Protein AF-A0A9E1MFP0-F1 (afdb_monomer)

Foldseek 3Di:
DLLQLLLQLQPDDPPGKFACQVPLVVCVQFNRMKGFQDLCVLLNVLSVVCNVVNDVSSVVVSVVVLVVLVVLLLVLLCVVVVHDDCVLVLLLLLAWFLLLVLQVVLCVVVVHDRDDQLPDQSQCSLPLAGADRNLSCSVPQSLQQSLLSNLLSVVLPDPACLQVLLSLLSRVSSHPQQVLLVVLVVVCCQAQNSQNPDGHDVVRVVSCVYPNNVVSNVNCVLSVVSNVLQPWDKDFPLVVCVVVVNNVVNVVSLVCSLVGTQVLLVLLDDPRCVSLSVSLSVLLSPQSRMDTNGSVNNHSNSSSSSSVSSSSLCVLLVDQDPVPVSSNVSNVSSVVSSVSSSSSSVSSVSNLVVVVVVCVVVVHDPDDCLQNHPNDCPPSPPSSPCSNTMHHDDPPPPSSCVVCVPPVSVVVVVVVVVVVVDADEQADWDWAWFQDPAVRDTDIWIKHWDDKDKAPVQLVLQQVLQVPAPPFPDDRDDADVQKIKMKTKMKIAQVVPDADPQAAWPDWDKFKAAPPDSDTFDKGWSTHPGHDNDRMDMGMIMGIDGVPRQRMWMWTHDSVDDTHTHGDDDD

Sequence (571 aa):
GRNAIFHDLIDHSWPVTYNYQGLPYENAIFGNTGILDYYFAFWLPGAWIGKIAGFKIASIFMLLYQTIGVILFFYLVCRFMKNIKYRCFFIFLAFGGLDVIINVIVSVMNHVPIQPFGMKHIDTSSAPFCMSTFVTQLFWVFNQSLPTWLAVMYFLQQKDFKTCGYLFALVVPYGPFPMMGFLYLIFCYIIFGKKLNKLLNWKRFKSLLTVPNFFGVIAILPIAFMYTLNKSQKGLVFMRASHNGTLNTTLLLYLIFFILEFFVYIIIINKKNWKELLVCFAFFAIAPLFYVGGFDLGNRSTIPLLILLYILIVQFLDKLDRRQVNIYWRQILCIVILCIAFATNFNEIHRAIYNTYFDYKYHYSNITDKYKTFDEFEGKEVAPFITNFVVPYQEDNKILTLLYRENPVLKEEEIVSKENEKLKTYHNWVNVSKYNVTTKTIDTIRFKMNGVVRGKKAAKIVKESLINDEKALYEYQTPKKGYEWVVFKYDLDLDGFQLGEYGTSASIEFKVFLKNQSSSLETINLNPSDLVMDTKLSGMYAVQLPIGENDYFISVGNTKGNYVLFQDEKK

pLDDT: mean 83.78, std 12.93, range [31.3, 97.19]

Radius of gyration: 32.07 Å; Cα contacts (8 Å, |Δi|>4): 880; chains: 1; bounding box: 76×55×92 Å

Solvent-accessible surface area (backbone atoms only — not comparable to full-atom values): 31141 Å² total; per-residue (Å²): 94,71,56,12,54,45,39,40,54,29,77,42,65,86,81,50,68,32,74,22,66,84,36,72,69,58,22,76,75,30,39,55,35,33,29,69,46,61,57,55,54,61,48,47,70,28,17,60,47,12,60,77,62,36,67,70,54,15,52,55,45,45,53,52,53,52,51,50,48,54,52,51,36,52,51,43,49,28,60,74,67,73,47,90,55,74,63,56,55,54,49,49,57,16,44,50,26,38,34,59,59,47,34,48,53,47,22,61,76,68,74,42,82,77,73,63,87,44,76,66,82,45,66,55,47,56,64,56,47,40,64,63,24,62,55,49,27,61,77,74,39,36,52,41,42,50,52,41,49,43,45,47,50,51,54,73,70,48,93,71,50,47,54,52,21,46,50,47,45,64,28,47,53,23,26,69,40,34,43,52,27,41,49,50,54,51,50,49,31,47,37,19,32,92,81,58,79,46,70,75,43,70,70,51,56,53,35,45,76,30,71,51,17,52,53,15,52,58,66,34,46,67,60,56,53,50,65,63,67,50,84,56,53,71,50,46,49,63,58,54,24,49,77,68,73,42,36,71,62,51,54,51,43,49,52,50,42,49,44,47,46,51,51,65,58,55,62,71,60,41,98,88,47,42,61,63,50,46,56,38,51,54,49,66,65,52,43,40,43,34,31,51,58,52,46,52,37,18,33,38,16,44,52,42,41,51,53,54,52,48,52,52,51,48,60,61,61,68,61,84,44,78,87,45,60,73,58,29,54,33,47,52,50,51,51,54,52,30,61,56,9,19,53,45,37,49,31,54,53,46,28,53,52,49,52,50,50,49,24,57,75,71,72,44,69,86,70,78,60,91,48,52,35,81,70,64,56,83,94,65,83,48,75,85,61,47,52,66,38,39,34,53,66,52,88,87,38,64,66,56,48,67,74,48,69,82,41,66,72,58,51,50,48,59,48,48,62,64,52,68,77,59,81,53,66,67,79,51,78,40,69,23,25,40,79,33,83,68,80,71,43,79,42,74,29,38,35,27,48,71,49,76,38,54,43,74,63,19,45,49,50,53,44,52,49,38,70,72,36,95,79,50,92,54,81,81,72,81,62,57,94,70,36,24,31,34,31,42,34,32,39,38,39,37,75,92,56,78,71,41,99,68,30,51,55,60,77,64,53,67,44,40,27,46,78,91,47,94,61,65,53,77,62,46,81,58,50,72,92,62,52,38,84,66,51,67,37,69,31,39,41,33,34,75,41,51,67,89,71,60,68,38,40,35,45,36,27,44,77,92,44,55,59,51,61,39,63,68,78,80,128

Secondary structure (DSSP, 8-state):
-HHHHHHHHHHSPSSPEEE-TT-HHHHHHH-SEEEE-S-GGGGHHHHHHHHHHHHHHHHHHHHHHHHHHHHHHHHHHHHHHTS--HHHHHHHHH-S--HHHHHHHHHHHTT-PPPPTTSS-STTTTTT-----HHHHHHH-HHHHHHHHHHHHHHHH-SSSTTHHHHHHHHGGG-HHHHHHHHHHHHHHHHH-TTS-S---HHHHHTT-SHHHHHHHHHHHHHHHHHHSS---EEEHHHHHHHTT-HHHHHHHHHHHIIIIIGGGGGG--TTTHHHHHHHHHHHHHGGGEEESBTHHHHHHTHHHHHHHHHHHHHHTSS--TTSHHHHHHHHHHHHHHHHHHHHHHHHHHHHHHHHHHHHHTT--SS--SS--SS--TTSS-HHHHTTTEEE--TT-HHHHHHHTT-HHHHHHHHHHHHTT-PPPTTS-EEEEEEETTTTEEEEEEEEEEEEEEHHHHHHHHHHHHHS-TT-SS---PPPTTEEEEEEEEEEE-TT----TT-B-S---EEEEETT-SSPB-EEE-S-S--B--SEEEEEEEEEEETT---EEEEES-TTS--EEE-----

Structure (mmCIF, N/CA/C/O backbone):
data_AF-A0A9E1MFP0-F1
#
_entry.id   AF-A0A9E1MFP0-F1
#
loop_
_atom_site.group_PDB
_atom_site.id
_atom_site.type_symbol
_atom_site.label_atom_id
_atom_site.label_alt_id
_atom_site.label_comp_id
_atom_site.label_asym_id
_atom_site.label_entity_id
_atom_site.label_seq_id
_atom_site.pdbx_PDB_ins_code
_atom_site.Cartn_x
_atom_site.Cartn_y
_atom_site.Cartn_z
_atom_site.occupancy
_atom_site.B_iso_or_equiv
_atom_site.auth_seq_id
_atom_site.auth_comp_id
_atom_site.auth_asym_id
_atom_site.auth_atom_id
_atom_site.pdbx_PDB_model_num
ATOM 1 N N . GLY A 1 1 ? 6.108 4.452 -12.594 1.00 75.19 1 GLY A N 1
ATOM 2 C CA . GLY A 1 1 ? 5.610 3.814 -11.369 1.00 75.19 1 GLY A CA 1
ATOM 3 C C . GLY A 1 1 ? 4.271 3.167 -11.642 1.00 75.19 1 GLY A C 1
ATOM 4 O O . GLY A 1 1 ? 4.182 2.376 -12.559 1.00 75.19 1 GLY A O 1
ATOM 5 N N . ARG A 1 2 ? 3.216 3.524 -10.905 1.00 86.75 2 ARG A N 1
ATOM 6 C CA . ARG A 1 2 ? 1.933 2.786 -10.929 1.00 86.75 2 ARG A CA 1
ATOM 7 C C . ARG A 1 2 ? 1.204 2.753 -12.267 1.00 86.75 2 ARG A C 1
ATOM 9 O O . ARG A 1 2 ? 0.655 1.716 -12.602 1.00 86.75 2 ARG A O 1
ATOM 16 N N . ASN A 1 3 ? 1.219 3.851 -13.020 1.00 89.94 3 ASN A N 1
ATOM 17 C CA . ASN A 1 3 ? 0.625 3.843 -14.356 1.00 89.94 3 ASN A CA 1
ATOM 18 C C . ASN A 1 3 ? 1.404 2.931 -15.309 1.00 89.94 3 ASN A C 1
ATOM 20 O O . ASN A 1 3 ? 0.762 2.219 -16.059 1.00 89.94 3 ASN A O 1
ATOM 24 N N . ALA A 1 4 ? 2.735 2.844 -15.181 1.00 90.62 4 ALA A N 1
ATOM 25 C CA . ALA A 1 4 ? 3.529 1.870 -15.935 1.00 90.62 4 ALA A CA 1
ATOM 26 C C . ALA A 1 4 ? 3.174 0.424 -15.563 1.00 90.62 4 ALA A C 1
ATOM 28 O O . ALA A 1 4 ? 2.921 -0.366 -16.451 1.00 90.62 4 ALA A O 1
ATOM 29 N N . ILE A 1 5 ? 3.009 0.101 -14.270 1.00 92.62 5 ILE A N 1
ATOM 30 C CA . ILE A 1 5 ? 2.486 -1.221 -13.856 1.00 92.62 5 ILE A CA 1
ATOM 31 C C . ILE A 1 5 ? 1.147 -1.502 -14.543 1.00 92.62 5 ILE A C 1
ATOM 33 O O . ILE A 1 5 ? 0.896 -2.605 -15.012 1.00 92.62 5 ILE A O 1
ATOM 37 N N . PHE A 1 6 ? 0.257 -0.509 -14.559 1.00 94.56 6 PHE A N 1
ATOM 38 C CA . PHE A 1 6 ? -1.080 -0.692 -15.098 1.00 94.56 6 PHE A CA 1
ATOM 39 C C . PHE A 1 6 ? -1.086 -0.839 -16.622 1.00 94.56 6 PHE A C 1
ATOM 41 O O . PHE A 1 6 ? -1.805 -1.697 -17.124 1.00 94.56 6 PHE A O 1
ATOM 48 N N . HIS A 1 7 ? -0.265 -0.060 -17.328 1.00 93.88 7 HIS A N 1
ATOM 49 C CA . HIS A 1 7 ? 0.017 -0.222 -18.752 1.00 93.88 7 HIS A CA 1
ATOM 50 C C . HIS A 1 7 ? 0.593 -1.601 -19.040 1.00 93.88 7 HIS A C 1
ATOM 52 O O . HIS A 1 7 ? -0.003 -2.343 -19.806 1.00 93.88 7 HIS A O 1
ATOM 58 N N . ASP A 1 8 ? 1.649 -2.004 -18.339 1.00 94.81 8 ASP A N 1
ATOM 59 C CA . ASP A 1 8 ? 2.315 -3.278 -18.596 1.00 94.81 8 ASP A CA 1
ATOM 60 C C . ASP A 1 8 ? 1.370 -4.467 -18.363 1.00 94.81 8 ASP A C 1
ATOM 62 O O . ASP A 1 8 ? 1.325 -5.412 -19.148 1.00 94.81 8 ASP A O 1
ATOM 66 N N . LEU A 1 9 ? 0.519 -4.405 -17.333 1.00 96.00 9 LEU A N 1
ATOM 67 C CA . LEU A 1 9 ? -0.524 -5.411 -17.118 1.00 96.00 9 LEU A CA 1
ATOM 68 C C . LEU A 1 9 ? -1.570 -5.448 -18.245 1.00 96.00 9 LEU A C 1
ATOM 70 O O . LEU A 1 9 ? -2.190 -6.492 -18.460 1.00 96.00 9 LEU A O 1
ATOM 74 N N . ILE A 1 10 ? -1.817 -4.339 -18.935 1.00 96.00 10 ILE A N 1
ATOM 75 C CA . ILE A 1 10 ? -2.747 -4.274 -20.066 1.00 96.00 10 ILE A CA 1
ATOM 76 C C . ILE A 1 10 ? -2.058 -4.764 -21.339 1.00 96.00 10 ILE A C 1
ATOM 78 O O . ILE A 1 10 ? -2.594 -5.646 -22.010 1.00 96.00 10 ILE A O 1
ATOM 82 N N . ASP A 1 11 ? -0.862 -4.269 -21.619 1.00 93.62 11 ASP A N 1
ATOM 83 C CA . ASP A 1 11 ? -0.198 -4.398 -22.912 1.00 93.62 11 ASP A CA 1
ATOM 84 C C . ASP A 1 11 ? 0.571 -5.731 -23.049 1.00 93.62 11 ASP A C 1
ATOM 86 O O . ASP A 1 11 ? 0.633 -6.290 -24.143 1.00 93.62 11 ASP A O 1
ATOM 90 N N . HIS A 1 12 ? 1.047 -6.330 -21.947 1.00 90.75 12 HIS A N 1
ATOM 91 C CA . HIS A 1 12 ? 1.815 -7.588 -21.967 1.00 90.75 12 HIS A CA 1
ATOM 92 C C . HIS A 1 12 ? 0.986 -8.825 -21.634 1.00 90.75 12 HIS A C 1
ATOM 94 O O . HIS A 1 12 ? 0.015 -8.774 -20.874 1.00 90.75 12 HIS A O 1
ATOM 100 N N . SER A 1 13 ? 1.407 -9.988 -22.134 1.00 88.75 13 SER A N 1
ATOM 101 C CA . SER A 1 13 ? 0.904 -11.281 -21.656 1.00 88.75 13 SER A CA 1
ATOM 102 C C . SER A 1 13 ? 1.177 -11.469 -20.164 1.00 88.75 13 SER A C 1
ATOM 104 O O . SER A 1 13 ? 2.172 -10.981 -19.635 1.00 88.75 13 SER A O 1
ATOM 106 N N . TRP A 1 14 ? 0.295 -12.198 -19.479 1.00 88.50 14 TRP A N 1
ATOM 107 C CA . TRP A 1 14 ? 0.510 -12.564 -18.082 1.00 88.50 14 TRP A CA 1
ATOM 108 C C . TRP A 1 14 ? 1.144 -13.955 -17.974 1.00 88.50 14 TRP A C 1
ATOM 110 O O . TRP A 1 14 ? 0.710 -14.858 -18.691 1.00 88.50 14 TRP A O 1
ATOM 120 N N . PRO A 1 15 ? 2.095 -14.157 -17.046 1.00 87.81 15 PRO A N 1
ATOM 121 C CA . PRO A 1 15 ? 2.685 -13.149 -16.155 1.00 87.81 15 PRO A CA 1
ATOM 122 C C . PRO A 1 15 ? 3.622 -12.184 -16.911 1.00 87.81 15 PRO A C 1
ATOM 124 O O . PRO A 1 15 ? 4.218 -12.569 -17.911 1.00 87.81 15 PRO A O 1
ATOM 127 N N . VAL A 1 16 ? 3.723 -10.930 -16.453 1.00 90.56 16 VAL A N 1
ATOM 128 C CA . VAL A 1 16 ? 4.454 -9.870 -17.173 1.00 90.56 16 VAL A CA 1
ATOM 129 C C . VAL A 1 16 ? 5.965 -10.082 -17.066 1.00 90.56 16 VAL A C 1
ATOM 131 O O . VAL A 1 16 ? 6.519 -10.172 -15.967 1.00 90.56 16 VAL A O 1
ATOM 134 N N . THR A 1 17 ? 6.612 -10.134 -18.225 1.00 90.12 17 THR A N 1
ATOM 135 C CA . THR A 1 17 ? 8.053 -10.318 -18.414 1.00 90.12 17 THR A CA 1
ATOM 136 C C . THR A 1 17 ? 8.571 -9.292 -19.411 1.00 90.12 17 THR A C 1
ATOM 138 O O . THR A 1 17 ? 7.872 -8.964 -20.370 1.00 90.12 17 THR A O 1
ATOM 141 N N . TYR A 1 18 ? 9.802 -8.846 -19.200 1.00 89.06 18 TYR A N 1
ATOM 142 C CA . TYR A 1 18 ? 10.473 -7.798 -19.957 1.00 89.06 18 TYR A CA 1
ATOM 143 C C . TYR A 1 18 ? 11.689 -8.390 -20.665 1.00 89.06 18 TYR A C 1
ATOM 145 O O . TYR A 1 18 ? 12.511 -9.025 -20.005 1.00 89.06 18 TYR A O 1
ATOM 153 N N . ASN A 1 19 ? 11.816 -8.179 -21.975 1.00 88.62 19 ASN A N 1
ATOM 154 C CA . ASN A 1 19 ? 13.010 -8.569 -22.722 1.00 88.62 19 ASN A CA 1
ATOM 155 C C . ASN A 1 19 ? 13.952 -7.363 -22.840 1.00 88.62 19 ASN A C 1
ATOM 157 O O . ASN A 1 19 ? 13.658 -6.400 -23.544 1.00 88.62 19 ASN A O 1
ATOM 161 N N . TYR A 1 20 ? 15.088 -7.435 -22.153 1.00 85.94 20 TYR A N 1
ATOM 162 C CA . TYR A 1 20 ? 16.142 -6.421 -22.160 1.00 85.94 20 TYR A CA 1
ATOM 163 C C . TYR A 1 20 ? 17.330 -6.811 -23.056 1.00 85.94 20 TYR A C 1
ATOM 165 O O . TYR A 1 20 ? 18.379 -6.155 -23.048 1.00 85.94 20 TYR A O 1
ATOM 173 N N . GLN A 1 21 ? 17.204 -7.874 -23.855 1.00 79.69 21 GLN A N 1
ATOM 174 C CA . GLN A 1 21 ? 18.175 -8.214 -24.889 1.00 79.69 21 GLN A CA 1
ATOM 175 C C . GLN A 1 21 ? 18.223 -7.082 -25.926 1.00 79.69 21 GLN A C 1
ATOM 177 O O . GLN A 1 21 ? 17.244 -6.780 -26.600 1.00 79.69 21 GLN A O 1
ATOM 182 N N . GLY A 1 22 ? 19.378 -6.421 -26.037 1.00 76.50 22 GLY A N 1
ATOM 183 C CA . GLY A 1 22 ? 19.555 -5.260 -26.916 1.00 76.50 22 GLY A CA 1
ATOM 184 C C . GLY A 1 22 ? 19.284 -3.896 -26.269 1.00 76.50 22 GLY A C 1
ATOM 185 O O . GLY A 1 22 ? 19.409 -2.890 -26.964 1.00 76.50 22 GLY A O 1
ATOM 186 N N . LEU A 1 23 ? 18.991 -3.851 -24.963 1.00 81.50 23 LEU A N 1
ATOM 187 C CA . LEU A 1 23 ? 18.839 -2.630 -24.162 1.00 81.50 23 LEU A CA 1
ATOM 188 C C . LEU A 1 23 ? 19.984 -2.529 -23.131 1.00 81.50 23 LEU A C 1
ATOM 190 O O . LEU A 1 23 ? 19.865 -3.072 -22.032 1.00 81.50 23 LEU A O 1
ATOM 194 N N . PRO A 1 24 ? 21.136 -1.902 -23.465 1.00 80.94 24 PRO A N 1
ATOM 195 C CA . PRO A 1 24 ? 22.350 -1.978 -22.642 1.00 80.94 24 PRO A CA 1
ATOM 196 C C . PRO A 1 24 ? 22.181 -1.446 -21.215 1.00 80.94 24 PRO A C 1
ATOM 198 O O . PRO A 1 24 ? 22.794 -1.979 -20.288 1.00 80.94 24 PRO A O 1
ATOM 201 N N . TYR A 1 25 ? 21.363 -0.406 -21.036 1.00 82.44 25 TYR A N 1
ATOM 202 C CA . TYR A 1 25 ? 21.128 0.221 -19.739 1.00 82.44 25 TYR A CA 1
ATOM 203 C C . TYR A 1 25 ? 20.317 -0.687 -18.806 1.00 82.44 25 TYR A C 1
ATOM 205 O O . TYR A 1 25 ? 20.725 -0.954 -17.675 1.00 82.44 25 TYR A O 1
ATOM 213 N N . GLU A 1 26 ? 19.197 -1.212 -19.288 1.00 84.50 26 GLU A N 1
ATOM 214 C CA . GLU A 1 26 ? 18.306 -2.115 -18.565 1.00 84.50 26 GLU A CA 1
ATOM 215 C C . GLU A 1 26 ? 18.978 -3.463 -18.295 1.00 84.50 26 GLU A C 1
ATOM 217 O O . GLU A 1 26 ? 18.921 -3.977 -17.173 1.00 84.50 26 GLU A O 1
ATOM 222 N N . ASN A 1 27 ? 19.692 -3.993 -19.293 1.00 83.56 27 ASN A N 1
ATOM 223 C CA . ASN A 1 27 ? 20.424 -5.252 -19.199 1.00 83.56 27 ASN A CA 1
ATOM 224 C C . ASN A 1 27 ? 21.500 -5.207 -18.107 1.00 83.56 27 ASN A C 1
ATOM 226 O O . ASN A 1 27 ? 21.634 -6.143 -17.321 1.00 83.56 27 ASN A O 1
ATOM 230 N N . ALA A 1 28 ? 22.202 -4.079 -17.963 1.00 83.00 28 ALA A N 1
ATOM 231 C CA . ALA A 1 28 ? 23.180 -3.899 -16.892 1.00 83.00 28 ALA A CA 1
ATOM 232 C C . ALA A 1 28 ? 22.569 -3.984 -15.476 1.00 83.00 28 ALA A C 1
ATOM 234 O O . ALA A 1 28 ? 23.294 -4.241 -14.513 1.00 83.00 28 ALA A O 1
ATOM 235 N N . ILE A 1 29 ? 21.256 -3.770 -15.330 1.00 82.25 29 ILE A N 1
ATOM 236 C CA . ILE A 1 29 ? 20.549 -3.775 -14.041 1.00 82.25 29 ILE A CA 1
ATOM 237 C C . ILE A 1 29 ? 19.858 -5.121 -13.789 1.00 82.25 29 ILE A C 1
ATOM 239 O O . ILE A 1 29 ? 19.946 -5.657 -12.680 1.00 82.25 29 ILE A O 1
ATOM 243 N N . PHE A 1 30 ? 19.160 -5.657 -14.792 1.00 82.94 30 PHE A N 1
ATOM 244 C CA . PHE A 1 30 ? 18.269 -6.816 -14.651 1.00 82.94 30 PHE A CA 1
ATOM 245 C C . PHE A 1 30 ? 18.718 -8.059 -15.433 1.00 82.94 30 PHE A C 1
ATOM 247 O O . PHE A 1 30 ? 18.095 -9.109 -15.301 1.00 82.94 30 PHE A O 1
ATOM 254 N N . GLY A 1 31 ? 19.806 -7.979 -16.199 1.00 84.06 31 GLY A N 1
ATOM 255 C CA . GLY A 1 31 ? 20.188 -9.013 -17.157 1.00 84.06 31 GLY A CA 1
ATOM 256 C C . GLY A 1 31 ? 19.283 -9.009 -18.388 1.00 84.06 31 GLY A C 1
ATOM 257 O O . GLY A 1 31 ? 18.558 -8.051 -18.639 1.00 84.06 31 GLY A O 1
ATOM 258 N N . ASN A 1 32 ? 19.324 -10.091 -19.164 1.00 84.00 32 ASN A N 1
ATOM 259 C CA . ASN A 1 32 ? 18.571 -10.197 -20.415 1.00 84.00 32 ASN A CA 1
ATOM 260 C C . ASN A 1 32 ? 17.050 -10.178 -20.213 1.00 84.00 32 ASN A C 1
ATOM 262 O O . ASN A 1 32 ? 16.349 -9.658 -21.076 1.00 84.00 32 ASN A O 1
ATOM 266 N N . THR A 1 33 ? 16.551 -10.675 -19.078 1.00 85.00 33 THR A N 1
ATOM 267 C CA . THR A 1 33 ? 15.112 -10.740 -18.809 1.00 85.00 33 THR A CA 1
ATOM 268 C C . THR A 1 33 ? 14.752 -10.214 -17.427 1.00 85.00 33 THR A C 1
ATOM 270 O O . THR A 1 33 ? 15.308 -10.627 -16.407 1.00 85.00 33 THR A O 1
ATOM 273 N N . GLY A 1 34 ? 13.760 -9.326 -17.394 1.00 88.50 34 GLY A N 1
ATOM 274 C CA . GLY A 1 34 ? 13.116 -8.836 -16.181 1.00 88.50 34 GLY A CA 1
ATOM 275 C C . GLY A 1 34 ? 11.744 -9.462 -15.953 1.00 88.50 34 GLY A C 1
ATOM 276 O O . GLY A 1 34 ? 11.041 -9.849 -16.884 1.00 88.50 34 GLY A O 1
ATOM 277 N N . ILE A 1 35 ? 11.320 -9.509 -14.695 1.00 89.12 35 ILE A N 1
ATOM 278 C CA . ILE A 1 35 ? 9.991 -9.961 -14.277 1.00 89.12 35 ILE A CA 1
ATOM 279 C C . ILE A 1 35 ? 9.339 -8.879 -13.431 1.00 89.12 35 ILE A C 1
ATOM 281 O O . ILE A 1 35 ? 9.971 -8.356 -12.512 1.00 89.12 35 ILE A O 1
ATOM 285 N N . LEU A 1 36 ? 8.062 -8.586 -13.689 1.00 90.44 36 LEU A N 1
ATOM 286 C CA . LEU A 1 36 ? 7.277 -7.707 -12.825 1.00 90.44 36 LEU A CA 1
ATOM 287 C C . LEU A 1 36 ? 7.033 -8.390 -11.467 1.00 90.44 36 LEU A C 1
ATOM 289 O O . LEU A 1 36 ? 6.223 -9.310 -11.356 1.00 90.44 36 LEU A O 1
ATOM 293 N N . ASP A 1 37 ? 7.692 -7.899 -10.423 1.00 88.50 37 ASP A N 1
ATOM 294 C CA . ASP A 1 37 ? 7.518 -8.316 -9.032 1.00 88.50 37 ASP A CA 1
ATOM 295 C C . ASP A 1 37 ? 7.068 -7.121 -8.187 1.00 88.50 37 ASP A C 1
ATOM 297 O O . ASP A 1 37 ? 7.853 -6.306 -7.697 1.00 88.50 37 ASP A O 1
ATOM 301 N N . TYR A 1 38 ? 5.750 -7.006 -8.041 1.00 88.12 38 TYR A N 1
ATOM 302 C CA . TYR A 1 38 ? 5.107 -6.007 -7.202 1.00 88.12 38 TYR A CA 1
ATOM 303 C C . TYR A 1 38 ? 3.755 -6.524 -6.712 1.00 88.12 38 TYR A C 1
ATOM 305 O O . TYR A 1 38 ? 3.180 -7.455 -7.272 1.00 88.12 38 TYR A O 1
ATOM 313 N N . TYR A 1 39 ? 3.184 -5.890 -5.690 1.00 88.56 39 TYR A N 1
ATOM 314 C CA . TYR A 1 39 ? 1.842 -6.207 -5.190 1.00 88.56 39 TYR A CA 1
ATOM 315 C C . TYR A 1 39 ? 0.734 -5.642 -6.101 1.00 88.56 39 TYR A C 1
ATOM 317 O O . TYR A 1 39 ? -0.077 -4.792 -5.721 1.00 88.56 39 TYR A O 1
ATOM 325 N N . PHE A 1 40 ? 0.711 -6.105 -7.352 1.00 91.31 40 PHE A N 1
ATOM 326 C CA . PHE A 1 40 ? -0.101 -5.554 -8.434 1.00 91.31 40 PHE A CA 1
ATOM 327 C C . PHE A 1 40 ? -1.539 -6.106 -8.507 1.00 91.31 40 PHE A C 1
ATOM 329 O O . PHE A 1 40 ? -2.305 -5.713 -9.389 1.00 91.31 40 PHE A O 1
ATOM 336 N N . ALA A 1 41 ? -1.957 -6.966 -7.569 1.00 93.31 41 ALA A N 1
ATOM 337 C CA . ALA A 1 41 ? -3.261 -7.636 -7.622 1.00 93.31 41 ALA A CA 1
ATOM 338 C C . ALA A 1 41 ? -4.454 -6.671 -7.700 1.00 93.31 41 ALA A C 1
ATOM 340 O O . ALA A 1 41 ? -5.454 -6.974 -8.347 1.00 93.31 41 ALA A O 1
ATOM 341 N N . PHE A 1 42 ? -4.339 -5.483 -7.093 1.00 94.56 42 PHE A N 1
ATOM 342 C CA . PHE A 1 42 ? -5.392 -4.466 -7.145 1.00 94.56 42 PHE A CA 1
ATOM 343 C C . PHE A 1 42 ? -5.714 -3.992 -8.562 1.00 94.56 42 PHE A C 1
ATOM 345 O O . PHE A 1 42 ? -6.858 -3.645 -8.838 1.00 94.56 42 PHE A O 1
ATOM 352 N N . TRP A 1 43 ? -4.724 -3.985 -9.450 1.00 95.75 43 TRP A N 1
ATOM 353 C CA . TRP A 1 43 ? -4.878 -3.522 -10.823 1.00 95.75 43 TRP A CA 1
ATOM 354 C C . TRP A 1 43 ? -5.382 -4.614 -11.768 1.00 95.75 43 TRP A C 1
ATOM 356 O O . TRP A 1 43 ? -5.894 -4.274 -12.829 1.00 95.75 43 TRP A O 1
ATOM 366 N N . LEU A 1 44 ? -5.303 -5.899 -11.393 1.00 95.25 44 LEU A N 1
ATOM 367 C CA . LEU A 1 44 ? -5.686 -7.018 -12.266 1.00 95.25 44 LEU A CA 1
ATOM 368 C C . LEU A 1 44 ? -7.123 -6.921 -12.810 1.00 95.25 44 LEU A C 1
ATOM 370 O O . LEU A 1 44 ? -7.287 -7.107 -14.017 1.00 95.25 44 LEU A O 1
ATOM 374 N N . PRO A 1 45 ? -8.160 -6.583 -12.009 1.00 95.69 45 PRO A N 1
ATOM 375 C CA . PRO A 1 45 ? -9.517 -6.449 -12.540 1.00 95.69 45 PRO A CA 1
ATOM 376 C C . PRO A 1 45 ? -9.627 -5.354 -13.610 1.00 95.69 45 PRO A C 1
ATOM 378 O O . PRO A 1 45 ? -10.257 -5.556 -14.645 1.00 95.69 45 PRO A O 1
ATOM 381 N N . GLY A 1 46 ? -8.974 -4.208 -13.389 1.00 96.75 46 GLY A N 1
ATOM 382 C CA . GLY A 1 46 ? -8.939 -3.125 -14.370 1.00 96.75 46 GLY A CA 1
ATOM 383 C C . GLY A 1 46 ? -8.106 -3.475 -15.596 1.00 96.75 46 GLY A C 1
ATOM 384 O O . GLY A 1 46 ? -8.502 -3.146 -16.708 1.00 96.75 46 GLY A O 1
ATOM 385 N N . ALA A 1 47 ? -6.992 -4.182 -15.418 1.00 96.94 47 ALA A N 1
ATOM 386 C CA . ALA A 1 47 ? -6.103 -4.549 -16.508 1.00 96.94 47 ALA A CA 1
ATOM 387 C C . ALA A 1 47 ? -6.753 -5.575 -17.440 1.00 96.94 47 ALA A C 1
ATOM 389 O O . ALA A 1 47 ? -6.621 -5.467 -18.654 1.00 96.94 47 ALA A O 1
ATOM 390 N N . TRP A 1 48 ? -7.542 -6.506 -16.894 1.00 96.50 48 TRP A N 1
ATOM 391 C CA . TRP A 1 48 ? -8.359 -7.418 -17.696 1.00 96.50 48 TRP A CA 1
ATOM 392 C C . TRP A 1 48 ? -9.353 -6.666 -18.593 1.00 96.50 48 TRP A C 1
ATOM 394 O O . TRP A 1 48 ? -9.463 -6.963 -19.778 1.00 96.50 48 TRP A O 1
ATOM 404 N N . ILE A 1 49 ? -10.017 -5.631 -18.064 1.00 97.19 49 ILE A N 1
ATOM 405 C CA . ILE A 1 49 ? -10.883 -4.751 -18.867 1.00 97.19 49 ILE A CA 1
ATOM 406 C C . ILE A 1 49 ? -10.057 -3.960 -19.886 1.00 97.19 49 ILE A C 1
ATOM 408 O O . ILE A 1 49 ? -10.467 -3.811 -21.036 1.00 97.19 49 ILE A O 1
ATOM 412 N N . GLY A 1 50 ? -8.880 -3.477 -19.490 1.00 96.62 50 GLY A N 1
ATOM 413 C CA . GLY A 1 50 ? -7.971 -2.741 -20.362 1.00 96.62 50 GLY A CA 1
ATOM 414 C C . GLY A 1 50 ? -7.449 -3.558 -21.537 1.00 96.62 50 GLY A C 1
ATOM 415 O O . GLY A 1 50 ? -7.318 -3.004 -22.621 1.00 96.62 50 GLY A O 1
ATOM 416 N N . LYS A 1 51 ? -7.254 -4.872 -21.381 1.00 95.75 51 LYS A N 1
ATOM 417 C CA . LYS A 1 51 ? -6.899 -5.770 -22.494 1.00 95.75 51 LYS A CA 1
ATOM 418 C C . LYS A 1 51 ? -7.937 -5.777 -23.615 1.00 95.75 51 LYS A C 1
ATOM 420 O O . LYS A 1 51 ? -7.594 -6.035 -24.761 1.00 95.75 51 LYS A O 1
ATOM 425 N N . ILE A 1 52 ? -9.198 -5.497 -23.285 1.00 95.81 52 ILE A N 1
ATOM 426 C CA . ILE A 1 52 ? -10.313 -5.483 -24.239 1.00 95.81 52 ILE A CA 1
ATOM 427 C C . ILE A 1 52 ? -10.592 -4.055 -24.730 1.00 95.81 52 ILE A C 1
ATOM 429 O O . ILE A 1 52 ? -10.883 -3.843 -25.903 1.00 95.81 52 ILE A O 1
ATOM 433 N N . ALA A 1 53 ? -10.534 -3.075 -23.826 1.00 95.38 53 ALA A N 1
ATOM 434 C CA . ALA A 1 53 ? -11.087 -1.736 -24.038 1.00 95.38 53 ALA A CA 1
ATOM 435 C C . ALA A 1 53 ? -10.042 -0.599 -23.975 1.00 95.38 53 ALA A C 1
ATOM 437 O O . ALA A 1 53 ? -10.380 0.576 -24.123 1.00 95.38 53 ALA A O 1
ATOM 438 N N . GLY A 1 54 ? -8.774 -0.929 -23.735 1.00 94.44 54 GLY A N 1
ATOM 439 C CA . GLY A 1 54 ? -7.663 0.011 -23.621 1.00 94.44 54 GLY A CA 1
ATOM 440 C C . GLY A 1 54 ? -7.558 0.724 -22.266 1.00 94.44 54 GLY A C 1
ATOM 441 O O . GLY A 1 54 ? -8.462 0.712 -21.421 1.00 94.44 54 GLY A O 1
ATOM 442 N N . PHE A 1 55 ? -6.427 1.405 -22.070 1.00 92.50 55 PHE A N 1
ATOM 443 C CA . PHE A 1 55 ? -6.025 2.031 -20.803 1.00 92.50 55 PHE A CA 1
ATOM 444 C C . PHE A 1 55 ? -7.027 3.050 -20.237 1.00 92.50 55 PHE A C 1
ATOM 446 O O . PHE A 1 55 ? -7.239 3.123 -19.024 1.00 92.50 55 PHE A O 1
ATOM 453 N N . LYS A 1 56 ? -7.675 3.846 -21.094 1.00 91.81 56 LYS A N 1
ATOM 454 C CA . LYS A 1 56 ? -8.595 4.905 -20.645 1.00 91.81 56 LYS A CA 1
ATOM 455 C C . LYS A 1 56 ? -9.844 4.331 -19.975 1.00 91.81 56 LYS A C 1
ATOM 457 O O . LYS A 1 56 ? -10.226 4.793 -18.901 1.00 91.81 56 LYS A O 1
ATOM 462 N N . ILE A 1 57 ? -10.458 3.314 -20.581 1.00 94.75 57 ILE A N 1
ATOM 463 C CA . ILE A 1 57 ? -11.633 2.638 -20.014 1.00 94.75 57 ILE A CA 1
ATOM 464 C C . ILE A 1 57 ? -11.228 1.877 -18.749 1.00 94.75 57 ILE A C 1
ATOM 466 O O . ILE A 1 57 ? -11.912 1.979 -17.730 1.00 94.75 57 ILE A O 1
ATOM 470 N N . ALA A 1 58 ? -10.071 1.212 -18.773 1.00 95.62 58 ALA A N 1
ATOM 471 C CA . ALA A 1 58 ? -9.488 0.561 -17.603 1.00 95.62 58 ALA A CA 1
ATOM 472 C C . ALA A 1 58 ? -9.307 1.537 -16.423 1.00 95.62 58 ALA A C 1
ATOM 474 O O . ALA A 1 58 ? -9.667 1.223 -15.292 1.00 95.62 58 ALA A O 1
ATOM 475 N N . SER A 1 59 ? -8.822 2.753 -16.685 1.00 92.56 59 SER A N 1
ATOM 476 C CA . SER A 1 59 ? -8.620 3.797 -15.671 1.00 92.56 59 SER A CA 1
ATOM 477 C C . SER A 1 59 ? -9.935 4.285 -15.055 1.00 92.56 59 SER A C 1
ATOM 479 O O . SER A 1 59 ? -10.024 4.454 -13.839 1.00 92.56 59 SER A O 1
ATOM 481 N N . ILE A 1 60 ? -10.983 4.463 -15.868 1.00 93.69 60 ILE A N 1
ATOM 482 C CA . ILE A 1 60 ? -12.328 4.813 -15.376 1.00 93.69 60 ILE A CA 1
ATOM 483 C C . ILE A 1 60 ? -12.895 3.674 -14.523 1.00 93.69 60 ILE A C 1
ATOM 485 O O . ILE A 1 60 ? -13.461 3.917 -13.455 1.00 93.69 60 ILE A O 1
ATOM 489 N N . PHE A 1 61 ? -12.709 2.427 -14.956 1.00 96.38 61 PHE A N 1
ATOM 490 C CA . PHE A 1 61 ? -13.107 1.272 -14.163 1.00 96.38 61 PHE A CA 1
ATOM 491 C C . PHE A 1 61 ? -12.375 1.229 -12.818 1.00 96.38 61 PHE A C 1
ATOM 493 O O . PHE A 1 61 ? -13.012 0.971 -11.801 1.00 96.38 61 PHE A O 1
ATOM 500 N N . MET A 1 62 ? -11.073 1.527 -12.775 1.00 94.62 62 MET A N 1
ATOM 501 C CA . MET A 1 62 ? -10.314 1.560 -11.519 1.00 94.62 62 MET A CA 1
ATOM 502 C C . MET A 1 62 ? -10.871 2.587 -10.528 1.00 94.62 62 MET A C 1
ATOM 504 O O . MET A 1 62 ? -10.942 2.292 -9.334 1.00 94.62 62 MET A O 1
ATOM 508 N N . LEU A 1 63 ? -11.331 3.749 -11.009 1.00 92.88 63 LEU A N 1
ATOM 509 C CA . LEU A 1 63 ? -12.021 4.732 -10.170 1.00 92.88 63 LEU A CA 1
ATOM 510 C C . LEU A 1 63 ? -13.308 4.143 -9.574 1.00 92.88 63 LEU A C 1
ATOM 512 O O . LEU A 1 63 ? -13.495 4.187 -8.358 1.00 92.88 63 LEU A O 1
ATOM 516 N N . LEU A 1 64 ? -14.160 3.534 -10.406 1.00 95.94 64 LEU A N 1
ATOM 517 C CA . LEU A 1 64 ? -15.393 2.881 -9.952 1.00 95.94 64 LEU A CA 1
ATOM 518 C C . LEU A 1 64 ? -15.101 1.753 -8.949 1.00 95.94 64 LEU A C 1
ATOM 520 O O . LEU A 1 64 ? -15.741 1.670 -7.900 1.00 95.94 64 LEU A O 1
ATOM 524 N N . TYR A 1 65 ? -14.113 0.911 -9.245 1.00 96.31 65 TYR A N 1
ATOM 525 C CA . TYR A 1 65 ? -13.678 -0.199 -8.403 1.00 96.31 65 TYR A CA 1
ATOM 526 C C . TYR A 1 65 ? -13.216 0.288 -7.022 1.00 96.31 65 TYR A C 1
ATOM 528 O O . TYR A 1 65 ? -13.643 -0.243 -5.993 1.00 96.31 65 TYR A O 1
ATOM 536 N N . GLN A 1 66 ? -12.425 1.365 -6.981 1.00 95.31 66 GLN A N 1
ATOM 537 C CA . GLN A 1 66 ? -12.004 2.007 -5.737 1.00 95.31 66 GLN A CA 1
ATOM 538 C C . GLN A 1 66 ? -13.198 2.581 -4.957 1.00 95.31 66 GLN A C 1
ATOM 540 O O . GLN A 1 66 ? -13.298 2.372 -3.744 1.00 95.31 66 GLN A O 1
ATOM 545 N N . THR A 1 67 ? -14.132 3.259 -5.635 1.00 96.06 67 THR A N 1
ATOM 546 C CA . THR A 1 67 ? -15.352 3.806 -5.018 1.00 96.06 67 THR A CA 1
ATOM 547 C C . THR A 1 67 ? -16.209 2.708 -4.389 1.00 96.06 67 THR A C 1
ATOM 549 O O . THR A 1 67 ? -16.637 2.849 -3.242 1.00 96.06 67 THR A O 1
ATOM 552 N N . ILE A 1 68 ? -16.410 1.587 -5.086 1.00 97.19 68 ILE A N 1
ATOM 553 C CA . ILE A 1 68 ? -17.139 0.427 -4.555 1.00 97.19 68 ILE A CA 1
ATOM 554 C C . ILE A 1 68 ? -16.449 -0.105 -3.294 1.00 97.19 68 ILE A C 1
ATOM 556 O O . ILE A 1 68 ? -17.122 -0.362 -2.296 1.00 97.19 68 ILE A O 1
ATOM 560 N N . GLY A 1 69 ? -15.117 -0.209 -3.291 1.00 96.56 69 GLY A N 1
ATOM 561 C CA . GLY A 1 69 ? -14.349 -0.619 -2.111 1.00 96.56 69 GLY A CA 1
ATOM 562 C C . GLY A 1 69 ? -14.596 0.275 -0.890 1.00 96.56 69 GLY A C 1
ATOM 563 O O . GLY A 1 69 ? -14.828 -0.230 0.210 1.00 96.56 69 GLY A O 1
ATOM 564 N N . VAL A 1 70 ? -14.622 1.598 -1.078 1.00 96.94 70 VAL A N 1
ATOM 565 C CA . VAL A 1 70 ? -14.922 2.565 -0.003 1.00 96.94 70 VAL A CA 1
ATOM 566 C C . VAL A 1 70 ? -16.364 2.420 0.494 1.00 96.94 70 VAL A C 1
ATOM 568 O O . VAL A 1 70 ? -16.601 2.402 1.704 1.00 96.94 70 VAL A O 1
ATOM 571 N N . ILE A 1 71 ? -17.334 2.263 -0.412 1.00 96.56 71 ILE A N 1
ATOM 572 C CA . ILE A 1 71 ? -18.745 2.044 -0.053 1.00 96.56 71 ILE A CA 1
ATOM 573 C C . ILE A 1 71 ? -18.896 0.756 0.768 1.00 96.56 71 ILE A C 1
ATOM 575 O O . ILE A 1 71 ? -19.544 0.763 1.817 1.00 96.56 71 ILE A O 1
ATOM 579 N N . LEU A 1 72 ? -18.259 -0.337 0.339 1.00 97.12 72 LEU A N 1
ATOM 580 C CA . LEU A 1 72 ? -18.270 -1.615 1.054 1.00 97.12 72 LEU A CA 1
ATOM 581 C C . LEU A 1 72 ? -17.624 -1.503 2.437 1.00 97.12 72 LEU A C 1
ATOM 583 O O . LEU A 1 72 ? -18.136 -2.079 3.399 1.00 97.12 72 LEU A O 1
ATOM 587 N N . PHE A 1 73 ? -16.545 -0.731 2.569 1.00 97.12 73 PHE A N 1
ATOM 588 C CA . PHE A 1 73 ? -15.941 -0.461 3.869 1.00 97.12 73 PHE A CA 1
ATOM 589 C C . PHE A 1 73 ? -16.937 0.225 4.809 1.00 97.12 73 PHE A C 1
ATOM 591 O O . PHE A 1 73 ? -17.178 -0.275 5.910 1.00 97.12 73 PHE A O 1
ATOM 598 N N . PHE A 1 74 ? -17.592 1.305 4.372 1.00 96.06 74 PHE A N 1
ATOM 599 C CA . PHE A 1 74 ? -18.595 1.984 5.197 1.00 96.06 74 PHE A CA 1
ATOM 600 C C . PHE A 1 74 ? -19.816 1.113 5.493 1.00 96.06 74 PHE A C 1
ATOM 602 O O . PHE A 1 74 ? -20.345 1.178 6.605 1.00 96.06 74 PHE A O 1
ATOM 609 N N . TYR A 1 75 ? -20.231 0.253 4.562 1.00 95.69 75 TYR A N 1
ATOM 610 C CA . TYR A 1 75 ? -21.251 -0.761 4.821 1.00 95.69 75 TYR A CA 1
ATOM 611 C C . TYR A 1 75 ? -20.833 -1.688 5.975 1.00 95.69 75 TYR A C 1
ATOM 613 O O . TYR A 1 75 ? -21.607 -1.889 6.916 1.00 95.69 75 TYR A O 1
ATOM 621 N N . LEU A 1 76 ? -19.599 -2.205 5.963 1.00 96.38 76 LEU A N 1
ATOM 622 C CA . LEU A 1 76 ? -19.083 -3.061 7.035 1.00 96.38 76 LEU A CA 1
ATOM 623 C C . LEU A 1 76 ? -18.949 -2.310 8.366 1.00 96.38 76 LEU A C 1
ATOM 625 O O . LEU A 1 76 ? -19.240 -2.891 9.412 1.00 96.38 76 LEU A O 1
ATOM 629 N N . VAL A 1 77 ? -18.564 -1.031 8.346 1.00 95.75 77 VAL A N 1
ATOM 630 C CA . VAL A 1 77 ? -18.529 -0.167 9.540 1.00 95.75 77 VAL A CA 1
ATOM 631 C C . VAL A 1 77 ? -19.931 0.024 10.111 1.00 95.75 77 VAL A C 1
ATOM 633 O O . VAL A 1 77 ? -20.144 -0.234 11.295 1.00 95.75 77 VAL A O 1
ATOM 636 N N . CYS A 1 78 ? -20.915 0.392 9.289 1.00 93.31 78 CYS A N 1
ATOM 637 C CA . CYS A 1 78 ? -22.300 0.566 9.735 1.00 93.31 78 CYS A CA 1
ATOM 638 C C . CYS A 1 78 ? -22.884 -0.743 10.283 1.00 93.31 78 CYS A C 1
ATOM 640 O O . CYS A 1 78 ? -23.556 -0.743 11.317 1.00 93.31 78 CYS A O 1
ATOM 642 N N . ARG A 1 79 ? -22.576 -1.877 9.641 1.00 94.44 79 ARG A N 1
ATOM 643 C CA . ARG A 1 79 ? -22.969 -3.213 10.108 1.00 94.44 79 ARG A CA 1
ATOM 644 C C . ARG A 1 79 ? -22.332 -3.557 11.454 1.00 94.44 79 ARG A C 1
ATOM 646 O O . ARG A 1 79 ? -23.028 -4.049 12.342 1.00 94.44 79 ARG A O 1
ATOM 653 N N . PHE A 1 80 ? -21.045 -3.266 11.631 1.00 93.81 80 PHE A N 1
ATOM 654 C CA . PHE A 1 80 ? -20.343 -3.465 12.899 1.00 93.81 80 PHE A CA 1
ATOM 655 C C . PHE A 1 80 ? -20.939 -2.600 14.019 1.00 93.81 80 PHE A C 1
ATOM 657 O O . PHE A 1 80 ? -21.181 -3.089 15.124 1.00 93.81 80 PHE A O 1
ATOM 664 N N . MET A 1 81 ? -21.243 -1.336 13.716 1.00 90.56 81 MET A N 1
ATOM 665 C CA . MET A 1 81 ? -21.855 -0.386 14.650 1.00 90.56 81 MET A CA 1
ATOM 666 C C . MET A 1 81 ? -23.352 -0.641 14.888 1.00 90.56 81 MET A C 1
ATOM 668 O O . MET A 1 81 ? -23.915 -0.095 15.837 1.00 90.56 81 MET A O 1
ATOM 672 N N . LYS A 1 82 ? -23.999 -1.470 14.054 1.00 89.75 82 LYS A N 1
ATOM 673 C CA . LYS A 1 82 ? -25.453 -1.731 14.035 1.00 89.75 82 LYS A CA 1
ATOM 674 C C . LYS A 1 82 ? -26.301 -0.459 13.924 1.00 89.75 82 LYS A C 1
ATOM 676 O O . LYS A 1 82 ? -27.424 -0.410 14.422 1.00 89.75 82 LYS A O 1
ATOM 681 N N . ASN A 1 83 ? -25.747 0.589 13.326 1.00 83.31 83 ASN A N 1
ATOM 682 C CA . ASN A 1 83 ? -26.410 1.872 13.150 1.00 83.31 83 ASN A CA 1
ATOM 683 C C . ASN A 1 83 ? -25.763 2.626 11.984 1.00 83.31 83 ASN A C 1
ATOM 685 O O . ASN A 1 83 ? -24.547 2.548 11.796 1.00 83.31 83 ASN A O 1
ATOM 689 N N . ILE A 1 84 ? -26.565 3.370 11.228 1.00 79.12 84 ILE A N 1
ATOM 690 C CA . ILE A 1 84 ? -26.088 4.238 10.152 1.00 79.12 84 ILE A CA 1
ATOM 691 C C . ILE A 1 84 ? -25.913 5.631 10.746 1.00 79.12 84 ILE A C 1
ATOM 693 O O . ILE A 1 84 ? -26.882 6.312 11.076 1.00 79.12 84 ILE A O 1
ATOM 697 N N . LYS A 1 85 ? -24.660 6.059 10.916 1.00 83.81 85 LYS A N 1
ATOM 698 C CA . LYS A 1 85 ? -24.339 7.381 11.464 1.00 83.81 85 LYS A CA 1
ATOM 699 C C . LYS A 1 85 ? -23.358 8.101 10.555 1.00 83.81 85 LYS A C 1
ATOM 701 O O . LYS A 1 85 ? -22.210 7.678 10.441 1.00 83.81 85 LYS A O 1
ATOM 706 N N . TYR A 1 86 ? -23.778 9.250 10.022 1.00 86.75 86 TYR A N 1
ATOM 707 C CA . TYR A 1 86 ? -22.931 10.166 9.242 1.00 86.75 86 TYR A CA 1
ATOM 708 C C . TYR A 1 86 ? -21.644 10.561 9.987 1.00 86.75 86 TYR A C 1
ATOM 710 O O . TYR A 1 86 ? -20.616 10.825 9.375 1.00 86.75 86 TYR A O 1
ATOM 718 N N . ARG A 1 87 ? -21.662 10.526 11.326 1.00 88.12 87 ARG A N 1
ATOM 719 C CA . ARG A 1 87 ? -20.482 10.765 12.168 1.00 88.12 87 ARG A CA 1
ATOM 720 C C . ARG A 1 87 ? -19.312 9.831 11.853 1.00 88.12 87 ARG A C 1
ATOM 722 O O . ARG A 1 87 ? -18.177 10.278 11.928 1.00 88.12 87 ARG A O 1
ATOM 729 N N . CYS A 1 88 ? -19.566 8.575 11.473 1.00 92.19 88 CYS A N 1
ATOM 730 C CA . CYS A 1 88 ? -18.498 7.641 11.101 1.00 92.19 88 CYS A CA 1
ATOM 731 C C . CYS A 1 88 ? -17.698 8.180 9.907 1.00 92.19 88 CYS A C 1
ATOM 733 O O . CYS A 1 88 ? -16.473 8.088 9.895 1.00 92.19 88 CYS A O 1
ATOM 735 N N . PHE A 1 89 ? -18.386 8.789 8.941 1.00 93.31 89 PHE A N 1
ATOM 736 C CA . PHE A 1 89 ? -17.773 9.401 7.767 1.00 93.31 89 PHE A CA 1
ATOM 737 C C . PHE A 1 89 ? -16.957 10.652 8.125 1.00 93.31 89 PHE A C 1
ATOM 739 O O . PHE A 1 89 ? -15.805 10.760 7.723 1.00 93.31 89 PHE A O 1
ATOM 746 N N . PHE A 1 90 ? -17.490 11.559 8.950 1.00 93.62 90 PHE A N 1
ATOM 747 C CA . PHE A 1 90 ? -16.728 12.744 9.373 1.00 93.62 90 PHE A CA 1
ATOM 748 C C . PHE A 1 90 ? -15.503 12.392 10.221 1.00 93.62 90 PHE A C 1
ATOM 750 O O . PHE A 1 90 ? -14.440 12.968 10.019 1.00 93.62 90 PHE A O 1
ATOM 757 N N . ILE A 1 91 ? -15.618 11.409 11.121 1.00 95.12 91 ILE A N 1
ATOM 758 C CA . ILE A 1 91 ? -14.462 10.904 11.872 1.00 95.12 91 ILE A CA 1
ATOM 759 C C . ILE A 1 91 ? -13.452 10.275 10.912 1.00 95.12 91 ILE A C 1
ATOM 761 O O . ILE A 1 91 ? -12.266 10.501 11.078 1.00 95.12 91 ILE A O 1
ATOM 765 N N . PHE A 1 92 ? -13.890 9.537 9.888 1.00 95.31 92 PHE A N 1
ATOM 766 C CA . PHE A 1 92 ? -12.991 8.964 8.881 1.00 95.31 92 PHE A CA 1
ATOM 767 C C . PHE A 1 92 ? -12.205 10.049 8.132 1.00 95.31 92 PHE A C 1
ATOM 769 O O . PHE A 1 92 ? -11.000 9.905 7.949 1.00 95.31 92 PHE A O 1
ATOM 776 N N . LEU A 1 93 ? -12.866 11.147 7.751 1.00 95.12 93 LEU A N 1
ATOM 777 C CA . LEU A 1 93 ? -12.215 12.283 7.099 1.00 95.12 93 LEU A CA 1
ATOM 778 C C . LEU A 1 93 ? -11.263 13.039 8.028 1.00 95.12 93 LEU A C 1
ATOM 780 O O . LEU A 1 93 ? -10.273 13.575 7.549 1.00 95.12 93 LEU A O 1
ATOM 784 N N . ALA A 1 94 ? -11.555 13.109 9.326 1.00 94.69 94 ALA A N 1
ATOM 785 C CA . ALA A 1 94 ? -10.764 13.851 10.310 1.00 94.69 94 ALA A CA 1
ATOM 786 C C . ALA A 1 94 ? -9.667 13.015 10.990 1.00 94.69 94 ALA A C 1
ATOM 788 O O . ALA A 1 94 ? -8.763 13.567 11.607 1.00 94.69 94 ALA A O 1
ATOM 789 N N . PHE A 1 95 ? -9.748 11.689 10.905 1.00 93.56 95 PHE A N 1
ATOM 790 C CA . PHE A 1 95 ? -8.832 10.777 11.574 1.00 93.56 95 PHE A CA 1
ATOM 791 C C . PHE A 1 95 ? -7.415 10.882 11.000 1.00 93.56 95 PHE A C 1
ATOM 793 O O . PHE A 1 95 ? -7.221 10.789 9.786 1.00 93.56 95 PHE A O 1
ATOM 800 N N . GLY A 1 96 ? -6.431 11.027 11.885 1.00 89.38 96 GLY A N 1
ATOM 801 C CA . GLY A 1 96 ? -5.017 11.117 11.532 1.00 89.38 96 GLY A CA 1
ATOM 802 C C . GLY A 1 96 ? -4.138 11.502 12.717 1.00 89.38 96 GLY A C 1
ATOM 803 O O . GLY A 1 96 ? -4.647 11.742 13.816 1.00 89.38 96 GLY A O 1
ATOM 804 N N . GLY A 1 97 ? -2.828 11.554 12.498 1.00 86.50 97 GLY A N 1
ATOM 805 C CA . GLY A 1 97 ? -1.896 12.168 13.435 1.00 86.50 97 GLY A CA 1
ATOM 806 C C . GLY A 1 97 ? -1.989 13.695 13.410 1.00 86.50 97 GLY A C 1
ATOM 807 O O . GLY A 1 97 ? -2.651 14.294 12.558 1.00 86.50 97 GLY A O 1
ATOM 808 N N . LEU A 1 98 ? -1.317 14.358 14.352 1.00 91.31 98 LEU A N 1
ATOM 809 C CA . LEU A 1 98 ? -1.164 15.817 14.337 1.00 91.31 98 LEU A CA 1
ATOM 810 C C . LEU A 1 98 ? -0.009 16.243 13.410 1.00 91.31 98 LEU A C 1
ATOM 812 O O . LEU A 1 98 ? 0.862 17.022 13.803 1.00 91.31 98 LEU A O 1
ATOM 816 N N . ASP A 1 99 ? -0.004 15.747 12.171 1.00 88.62 99 ASP A N 1
ATOM 817 C CA . ASP A 1 99 ? 1.137 15.866 11.244 1.00 88.62 99 ASP A CA 1
ATOM 818 C C . ASP A 1 99 ? 1.401 17.305 10.811 1.00 88.62 99 ASP A C 1
ATOM 820 O O . ASP A 1 99 ? 2.540 17.674 10.545 1.00 88.62 99 ASP A O 1
ATOM 824 N N . VAL A 1 100 ? 0.374 18.161 10.813 1.00 88.62 100 VAL A N 1
ATOM 825 C CA . VAL A 1 100 ? 0.548 19.609 10.622 1.00 88.62 100 VAL A CA 1
ATOM 826 C C . VAL A 1 100 ? 1.447 20.204 11.708 1.00 88.62 100 VAL A C 1
ATOM 828 O O . VAL A 1 100 ? 2.312 21.022 11.407 1.00 88.62 100 VAL A O 1
ATOM 831 N N . ILE A 1 101 ? 1.296 19.771 12.963 1.00 90.56 101 ILE A N 1
ATOM 832 C CA . ILE A 1 101 ? 2.155 20.227 14.064 1.00 90.56 101 ILE A CA 1
ATOM 833 C C . ILE A 1 101 ? 3.566 19.658 13.892 1.00 90.56 101 ILE A C 1
ATOM 835 O O . ILE A 1 101 ? 4.538 20.398 14.038 1.00 90.56 101 ILE A O 1
ATOM 839 N N . ILE A 1 102 ? 3.688 18.378 13.522 1.00 89.50 102 ILE A N 1
ATOM 840 C CA . ILE A 1 102 ? 4.987 17.752 13.224 1.00 89.50 102 ILE A CA 1
ATOM 841 C C . ILE A 1 102 ? 5.703 18.527 12.112 1.00 89.50 102 ILE A C 1
ATOM 843 O O . ILE A 1 102 ? 6.872 18.867 12.263 1.00 89.50 102 ILE A O 1
ATOM 847 N N . ASN A 1 103 ? 5.008 18.872 11.027 1.00 88.88 103 ASN A N 1
ATOM 848 C CA . ASN A 1 103 ? 5.560 19.636 9.911 1.00 88.88 103 ASN A CA 1
ATOM 849 C C . ASN A 1 103 ? 6.112 20.994 10.347 1.00 88.88 103 ASN A C 1
ATOM 851 O O . ASN A 1 103 ? 7.218 21.361 9.946 1.00 88.88 103 ASN A O 1
ATOM 855 N N . VAL A 1 104 ? 5.375 21.716 11.195 1.00 89.81 104 VAL A N 1
ATOM 856 C CA . VAL A 1 104 ? 5.821 22.996 11.755 1.00 89.81 104 VAL A CA 1
ATOM 857 C C . VAL A 1 104 ? 7.077 22.800 12.603 1.00 89.81 104 VAL A C 1
ATOM 859 O O . VAL A 1 104 ? 8.064 23.500 12.384 1.00 89.81 104 VAL A O 1
ATOM 862 N N . ILE A 1 105 ? 7.082 21.821 13.514 1.00 90.25 105 ILE A N 1
ATOM 863 C CA . ILE A 1 105 ? 8.239 21.532 14.376 1.00 90.25 105 ILE A CA 1
ATOM 864 C C . ILE A 1 105 ? 9.469 21.180 13.531 1.00 90.25 105 ILE A C 1
ATOM 866 O O . ILE A 1 105 ? 10.530 21.766 13.723 1.00 90.25 105 ILE A O 1
ATOM 870 N N . VAL A 1 106 ? 9.326 20.276 12.560 1.00 87.50 106 VAL A N 1
ATOM 871 C CA . VAL A 1 106 ? 10.416 19.845 11.671 1.00 87.50 106 VAL A CA 1
ATOM 872 C C . VAL A 1 106 ? 10.933 21.001 10.814 1.00 87.50 106 VAL A C 1
ATOM 874 O O . VAL A 1 106 ? 12.141 21.128 10.622 1.00 87.50 106 VAL A O 1
ATOM 877 N N . SER A 1 107 ? 10.048 21.868 10.319 1.00 88.38 107 SER A N 1
ATOM 878 C CA . SER A 1 107 ? 10.441 23.047 9.537 1.00 88.38 107 SER A CA 1
ATOM 879 C C . SER A 1 107 ? 11.259 24.025 10.383 1.00 88.38 107 SER A C 1
ATOM 881 O O . SER A 1 107 ? 12.314 24.479 9.943 1.00 88.38 107 SER A O 1
ATOM 883 N N . VAL A 1 108 ? 10.832 24.277 11.627 1.00 89.62 108 VAL A N 1
ATOM 884 C CA . VAL A 1 108 ? 11.566 25.117 12.587 1.00 89.62 108 VAL A CA 1
ATOM 885 C C . VAL A 1 108 ? 12.918 24.497 12.947 1.00 89.62 108 VAL A C 1
ATOM 887 O O . VAL A 1 108 ? 13.927 25.196 12.906 1.00 89.62 108 VAL A O 1
ATOM 890 N N . MET A 1 109 ? 12.963 23.192 13.237 1.00 87.44 109 MET A N 1
ATOM 891 C CA . MET A 1 109 ? 14.201 22.464 13.557 1.00 87.44 109 MET A CA 1
ATOM 892 C C . MET A 1 109 ? 15.229 22.506 12.422 1.00 87.44 109 MET A C 1
ATOM 894 O O . MET A 1 109 ? 16.425 22.551 12.687 1.00 87.44 109 MET A O 1
ATOM 898 N N . ASN A 1 110 ? 14.770 22.488 11.169 1.00 86.44 110 ASN A N 1
ATOM 899 C CA . ASN A 1 110 ? 15.637 22.511 9.990 1.00 86.44 110 ASN A CA 1
ATOM 900 C C . ASN A 1 110 ? 15.884 23.926 9.439 1.00 86.44 110 ASN A C 1
ATOM 902 O O . ASN A 1 110 ? 16.510 24.058 8.391 1.00 86.44 110 ASN A O 1
ATOM 906 N N . HIS A 1 111 ? 15.381 24.974 10.100 1.00 88.12 111 HIS A N 1
ATOM 907 C CA . HIS A 1 111 ? 15.459 26.364 9.634 1.00 88.12 111 HIS A CA 1
ATOM 908 C C . HIS A 1 111 ? 14.895 26.584 8.214 1.00 88.12 111 HIS A C 1
ATOM 910 O O . HIS A 1 111 ? 15.394 27.411 7.451 1.00 88.12 111 HIS A O 1
ATOM 916 N N . VAL A 1 112 ? 13.836 25.852 7.852 1.00 87.25 112 VAL A N 1
ATOM 917 C CA . VAL A 1 112 ? 13.153 25.956 6.551 1.00 87.25 112 VAL A CA 1
ATOM 918 C C . VAL A 1 112 ? 11.811 26.674 6.734 1.00 87.25 112 VAL A C 1
ATOM 920 O O . VAL A 1 112 ? 11.111 26.411 7.714 1.00 87.25 112 VAL A O 1
ATOM 923 N N . PRO A 1 113 ? 11.397 27.564 5.809 1.00 86.06 113 PRO A N 1
ATOM 924 C CA . PRO A 1 113 ? 10.101 28.224 5.899 1.00 86.06 113 PRO A CA 1
ATOM 925 C C . PRO A 1 113 ? 8.947 27.218 5.865 1.00 86.06 113 PRO A C 1
ATOM 927 O O . PRO A 1 113 ? 8.903 26.327 5.004 1.00 86.06 113 PRO A O 1
ATOM 930 N N . ILE A 1 114 ? 7.985 27.421 6.771 1.00 84.00 114 ILE A N 1
ATOM 931 C CA . ILE A 1 114 ? 6.727 26.672 6.808 1.00 84.00 114 ILE A CA 1
ATOM 932 C C . ILE A 1 114 ? 6.011 26.893 5.478 1.00 84.00 114 ILE A C 1
ATOM 934 O O . ILE A 1 114 ? 5.747 28.025 5.070 1.00 84.00 114 ILE A O 1
ATOM 938 N N . GLN A 1 115 ? 5.738 25.800 4.776 1.00 78.62 115 GLN A N 1
ATOM 939 C CA . GLN A 1 115 ? 5.142 25.863 3.450 1.00 78.62 115 GLN A CA 1
ATOM 940 C C . GLN A 1 115 ? 3.626 26.088 3.560 1.00 78.62 115 GLN A C 1
ATOM 942 O O . GLN A 1 115 ? 2.994 25.519 4.452 1.00 78.62 115 GLN A O 1
ATOM 947 N N . PRO A 1 116 ? 3.020 26.867 2.648 1.00 79.12 116 PRO A N 1
ATOM 948 C CA . PRO A 1 116 ? 1.572 27.001 2.564 1.00 79.12 116 PRO A CA 1
ATOM 949 C C . PRO A 1 116 ? 0.853 25.658 2.394 1.00 79.12 116 PRO A C 1
ATOM 951 O O . PRO A 1 116 ? 1.363 24.727 1.755 1.00 79.12 116 PRO A O 1
ATOM 954 N N . PHE A 1 117 ? -0.379 25.596 2.905 1.00 80.88 117 PHE A N 1
ATOM 955 C CA . PHE A 1 117 ? -1.292 24.483 2.651 1.00 80.88 117 PHE A CA 1
ATOM 956 C C . PHE A 1 117 ? -1.453 24.240 1.142 1.00 80.88 117 PHE A C 1
ATOM 958 O O . PHE A 1 117 ? -1.622 25.164 0.351 1.00 80.88 117 PHE A O 1
ATOM 965 N N . GLY A 1 118 ? -1.407 22.972 0.747 1.00 77.56 118 GLY A N 1
ATOM 966 C CA . GLY A 1 118 ? -1.527 22.498 -0.628 1.00 77.56 118 GLY A CA 1
ATOM 967 C C . GLY A 1 118 ? -0.200 22.300 -1.357 1.00 77.56 118 GLY A C 1
ATOM 968 O O . GLY A 1 118 ? -0.184 21.575 -2.346 1.00 77.56 118 GLY A O 1
ATOM 969 N N . MET A 1 119 ? 0.916 22.869 -0.886 1.00 74.00 119 MET A N 1
ATOM 970 C CA . MET A 1 119 ? 2.175 22.819 -1.646 1.00 74.00 119 MET A CA 1
ATOM 971 C C . MET A 1 119 ? 2.991 21.540 -1.444 1.00 74.00 119 MET A C 1
ATOM 973 O O . MET A 1 119 ? 3.704 21.115 -2.351 1.00 74.00 119 MET A O 1
ATOM 977 N N . LYS A 1 120 ? 2.916 20.917 -0.264 1.00 79.44 120 LYS A N 1
ATOM 978 C CA . LYS A 1 120 ? 3.657 19.687 0.050 1.00 79.44 120 LYS A CA 1
ATOM 979 C C . LYS A 1 120 ? 2.754 18.629 0.664 1.00 79.44 120 LYS A C 1
ATOM 981 O O . LYS A 1 120 ? 1.688 18.918 1.204 1.00 79.44 120 LYS A O 1
ATOM 986 N N . HIS A 1 121 ? 3.193 17.382 0.551 1.00 80.69 121 HIS A N 1
ATOM 987 C CA . HIS A 1 121 ? 2.634 16.271 1.306 1.00 80.69 121 HIS A CA 1
ATOM 988 C C . HIS A 1 121 ? 3.061 16.388 2.771 1.00 80.69 121 HIS A C 1
ATOM 990 O O . HIS A 1 121 ? 4.255 16.456 3.055 1.00 80.69 121 HIS A O 1
ATOM 996 N N . ILE A 1 122 ? 2.086 16.480 3.679 1.00 80.19 122 ILE A N 1
ATOM 997 C CA . ILE A 1 122 ? 2.327 16.737 5.110 1.00 80.19 122 ILE A CA 1
ATOM 998 C C . ILE A 1 122 ? 2.493 15.428 5.898 1.00 80.19 122 ILE A C 1
ATOM 1000 O O . ILE A 1 122 ? 3.257 15.391 6.856 1.00 80.19 122 ILE A O 1
ATOM 1004 N N . ASP A 1 123 ? 1.845 14.347 5.469 1.00 71.56 123 ASP A N 1
ATOM 1005 C CA . ASP A 1 123 ? 1.819 13.043 6.157 1.00 71.56 123 ASP A CA 1
ATOM 1006 C C . ASP A 1 123 ? 3.229 12.445 6.367 1.00 71.56 123 ASP A C 1
ATOM 1008 O O . ASP A 1 123 ? 3.458 11.726 7.324 1.00 71.56 123 ASP A O 1
ATOM 1012 N N . THR A 1 124 ? 4.219 12.790 5.530 1.00 69.50 124 THR A N 1
ATOM 1013 C CA . THR A 1 124 ? 5.607 12.286 5.627 1.00 69.50 124 THR A CA 1
ATOM 1014 C C . THR A 1 124 ? 6.582 13.259 6.305 1.00 69.50 124 THR A C 1
ATOM 1016 O O . THR A 1 124 ? 7.790 13.207 6.059 1.00 69.50 124 THR A O 1
ATOM 1019 N N . SER A 1 125 ? 6.089 14.195 7.121 1.00 64.12 125 SER A N 1
ATOM 1020 C CA . SER A 1 125 ? 6.915 15.280 7.685 1.00 64.12 125 SER A CA 1
ATOM 1021 C C . SER A 1 125 ? 8.018 14.807 8.634 1.00 64.12 125 SER A C 1
ATOM 1023 O O . SER A 1 125 ? 9.077 15.424 8.690 1.00 64.12 125 SER A O 1
ATOM 1025 N N . SER A 1 126 ? 7.818 13.697 9.341 1.00 68.00 126 SER A N 1
ATOM 1026 C CA . SER A 1 126 ? 8.794 13.080 10.254 1.00 68.00 126 SER A CA 1
ATOM 1027 C C . SER A 1 126 ? 9.694 12.035 9.581 1.00 68.00 126 SER A C 1
ATOM 1029 O O . SER A 1 126 ? 10.306 11.225 10.274 1.00 68.00 126 SER A O 1
ATOM 1031 N N . ALA A 1 127 ? 9.807 12.062 8.247 1.00 72.00 127 ALA A N 1
ATOM 1032 C CA . ALA A 1 127 ? 10.651 11.185 7.432 1.00 72.00 127 ALA A CA 1
ATOM 1033 C C . ALA A 1 127 ? 10.402 9.670 7.662 1.00 72.00 127 ALA A C 1
ATOM 1035 O O . ALA A 1 127 ? 9.461 9.166 7.045 1.00 72.00 127 ALA A O 1
ATOM 1036 N N . PRO A 1 128 ? 11.181 8.903 8.468 1.00 74.81 128 PRO A N 1
ATOM 1037 C CA . PRO A 1 128 ? 10.934 7.466 8.629 1.00 74.81 128 PRO A CA 1
ATOM 1038 C C . PRO A 1 128 ? 9.694 7.114 9.454 1.00 74.81 128 PRO A C 1
ATOM 1040 O O . PRO A 1 128 ? 9.247 5.971 9.402 1.00 74.81 128 PRO A O 1
ATOM 1043 N N . PHE A 1 129 ? 9.158 8.055 10.230 1.00 86.00 129 PHE A N 1
ATOM 1044 C CA . PHE A 1 129 ? 8.049 7.789 11.139 1.00 86.00 129 PHE A CA 1
ATOM 1045 C C . PHE A 1 129 ? 6.807 8.505 10.641 1.00 86.00 129 PHE A C 1
ATOM 1047 O O . PHE A 1 129 ? 6.733 9.720 10.761 1.00 86.00 129 PHE A O 1
ATOM 1054 N N . CYS A 1 130 ? 5.855 7.785 10.059 1.00 79.44 130 CYS A N 1
ATOM 1055 C CA . CYS A 1 130 ? 4.532 8.338 9.795 1.00 79.44 130 CYS A CA 1
ATOM 1056 C C . CYS A 1 130 ? 3.467 7.245 9.766 1.00 79.44 130 CYS A C 1
ATOM 1058 O O . CYS A 1 130 ? 3.736 6.091 9.421 1.00 79.44 130 CYS A O 1
ATOM 1060 N N . MET A 1 131 ? 2.235 7.583 10.121 1.00 82.31 131 MET A N 1
ATOM 1061 C CA . MET A 1 131 ? 1.083 6.730 9.869 1.00 82.31 131 MET A CA 1
ATOM 1062 C C . MET A 1 131 ? 0.111 7.439 8.958 1.00 82.31 131 MET A C 1
ATOM 1064 O O . MET A 1 131 ? -0.587 8.370 9.348 1.00 82.31 131 MET A O 1
ATOM 1068 N N . SER A 1 132 ? -0.008 6.906 7.748 1.00 88.56 132 SER A N 1
ATOM 1069 C CA . SER A 1 132 ? -0.908 7.507 6.786 1.00 88.56 132 SER A CA 1
ATOM 1070 C C . SER A 1 132 ? -2.350 7.458 7.248 1.00 88.56 132 SER A C 1
ATOM 1072 O O . SER A 1 132 ? -2.883 6.392 7.571 1.00 88.56 132 SER A O 1
ATOM 1074 N N . THR A 1 133 ? -3.004 8.612 7.207 1.00 91.31 133 THR A N 1
ATOM 1075 C CA . THR A 1 133 ? -4.444 8.730 7.437 1.00 91.31 133 THR A CA 1
ATOM 1076 C C . THR A 1 133 ? -5.235 7.934 6.397 1.00 91.31 133 THR A C 1
ATOM 1078 O O . THR A 1 133 ? -4.711 7.556 5.346 1.00 91.31 133 THR A O 1
ATOM 1081 N N . PHE A 1 134 ? -6.531 7.700 6.627 1.00 93.69 134 PHE A N 1
ATOM 1082 C CA . PHE A 1 134 ? -7.352 7.030 5.611 1.00 93.69 134 PHE A CA 1
ATOM 1083 C C . PHE A 1 134 ? -7.433 7.820 4.300 1.00 93.69 134 PHE A C 1
ATOM 1085 O O . PHE A 1 134 ? -7.467 7.221 3.227 1.00 93.69 134 PHE A O 1
ATOM 1092 N N . VAL A 1 135 ? -7.436 9.154 4.374 1.00 94.00 135 VAL A N 1
ATOM 1093 C CA . VAL A 1 135 ? -7.438 10.013 3.186 1.00 94.00 135 VAL A CA 1
ATOM 1094 C C . VAL A 1 135 ? -6.112 9.869 2.446 1.00 94.00 135 VAL A C 1
ATOM 1096 O O . VAL A 1 135 ? -6.127 9.526 1.265 1.00 94.00 135 VAL A O 1
ATOM 1099 N N . THR A 1 136 ? -4.973 10.003 3.133 1.00 91.69 136 THR A N 1
ATOM 1100 C CA . THR A 1 136 ? -3.650 9.771 2.537 1.00 91.69 136 THR A CA 1
ATOM 1101 C C . THR A 1 136 ? -3.563 8.381 1.909 1.00 91.69 136 THR A C 1
ATOM 1103 O O . THR A 1 136 ? -3.085 8.228 0.784 1.00 91.69 136 THR A O 1
ATOM 1106 N N . GLN A 1 137 ? -4.079 7.357 2.590 1.00 93.50 137 GLN A N 1
ATOM 1107 C CA . GLN A 1 137 ? -4.106 5.988 2.087 1.00 93.50 137 GLN A CA 1
ATOM 1108 C C . GLN A 1 137 ? -4.881 5.856 0.766 1.00 93.50 137 GLN A C 1
ATOM 1110 O O . GLN A 1 137 ? -4.420 5.131 -0.113 1.00 93.50 137 GLN A O 1
ATOM 1115 N N . LEU A 1 138 ? -5.998 6.567 0.570 1.00 93.69 138 LEU A N 1
ATOM 1116 C CA . LEU A 1 138 ? -6.756 6.538 -0.692 1.00 93.69 138 LEU A CA 1
ATOM 1117 C C . LEU A 1 138 ? -6.003 7.160 -1.870 1.00 93.69 138 LEU A C 1
ATOM 1119 O O . LEU A 1 138 ? -6.165 6.696 -2.997 1.00 93.69 138 LEU A O 1
ATOM 1123 N N . PHE A 1 139 ? -5.179 8.176 -1.627 1.00 89.44 139 PHE A N 1
ATOM 1124 C CA . PHE A 1 139 ? -4.369 8.799 -2.676 1.00 89.44 139 PHE A CA 1
ATOM 1125 C C . PHE A 1 139 ? -3.098 8.000 -2.960 1.00 89.44 139 PHE A C 1
ATOM 1127 O O . PHE A 1 139 ? -2.718 7.790 -4.113 1.00 89.44 139 PHE A O 1
ATOM 1134 N N . TRP A 1 140 ? -2.439 7.522 -1.905 1.00 88.50 140 TRP A N 1
ATOM 1135 C CA . TRP A 1 140 ? -1.062 7.059 -2.000 1.00 88.50 140 TRP A CA 1
ATOM 1136 C C . TRP A 1 140 ? -0.873 5.568 -1.835 1.00 88.50 140 TRP A C 1
ATOM 1138 O O . TRP A 1 140 ? 0.173 5.110 -2.258 1.00 88.50 140 TRP A O 1
ATOM 1148 N N . VAL A 1 141 ? -1.799 4.788 -1.283 1.00 91.12 141 VAL A N 1
ATOM 1149 C CA . VAL A 1 141 ? -1.628 3.326 -1.109 1.00 91.12 141 VAL A CA 1
ATOM 1150 C C . VAL A 1 141 ? -2.960 2.578 -1.118 1.00 91.12 141 VAL A C 1
ATOM 1152 O O . VAL A 1 141 ? -3.162 1.605 -0.386 1.00 91.12 141 VAL A O 1
ATOM 1155 N N . PHE A 1 142 ? -3.893 3.026 -1.956 1.00 92.19 142 PHE A N 1
ATOM 1156 C CA . PHE A 1 142 ? -5.245 2.470 -2.042 1.00 92.19 142 PHE A CA 1
ATOM 1157 C C . PHE A 1 142 ? -5.233 0.966 -2.324 1.00 92.19 142 PHE A C 1
ATOM 1159 O O . PHE A 1 142 ? -6.043 0.225 -1.769 1.00 92.19 142 PHE A O 1
ATOM 1166 N N . ASN A 1 143 ? -4.263 0.525 -3.126 1.00 92.81 143 ASN A N 1
ATOM 1167 C CA . ASN A 1 143 ? -4.101 -0.847 -3.571 1.00 92.81 143 ASN A CA 1
ATOM 1168 C C . ASN A 1 143 ? -3.807 -1.816 -2.418 1.00 92.81 143 ASN A C 1
ATOM 1170 O O . ASN A 1 143 ? -4.254 -2.953 -2.465 1.00 92.81 143 ASN A O 1
ATOM 1174 N N . GLN A 1 144 ? -3.118 -1.348 -1.375 1.00 94.12 144 GLN A N 1
ATOM 1175 C CA . GLN A 1 144 ? -2.850 -2.087 -0.137 1.00 94.12 144 GLN A CA 1
ATOM 1176 C C . GLN A 1 144 ? -3.946 -1.863 0.912 1.00 94.12 144 GLN A C 1
ATOM 1178 O O . GLN A 1 144 ? -4.327 -2.773 1.653 1.00 94.12 144 GLN A O 1
ATOM 1183 N N . SER A 1 145 ? -4.441 -0.629 0.989 1.00 95.19 145 SER A N 1
ATOM 1184 C CA . SER A 1 145 ? -5.275 -0.162 2.093 1.00 95.19 145 SER A CA 1
ATOM 1185 C C . SER A 1 145 ? -6.694 -0.700 1.996 1.00 95.19 145 SER A C 1
ATOM 1187 O O . SER A 1 145 ? -7.149 -1.359 2.924 1.00 95.19 145 SER A O 1
ATOM 1189 N N . LEU A 1 146 ? -7.376 -0.513 0.863 1.00 95.81 146 LEU A N 1
ATOM 1190 C CA . LEU A 1 146 ? -8.784 -0.902 0.722 1.00 95.81 146 LEU A CA 1
ATOM 1191 C C . LEU A 1 146 ? -9.040 -2.403 0.940 1.00 95.81 146 LEU A C 1
ATOM 1193 O O . LEU A 1 146 ? -9.932 -2.728 1.727 1.00 95.81 146 LEU A O 1
ATOM 1197 N N . PRO A 1 147 ? -8.266 -3.330 0.342 1.00 95.81 147 PRO A N 1
ATOM 1198 C CA . PRO A 1 147 ? -8.428 -4.762 0.608 1.00 95.81 147 PRO A CA 1
ATOM 1199 C C . PRO A 1 147 ? -8.244 -5.093 2.091 1.00 95.81 147 PRO A C 1
ATOM 1201 O O . PRO A 1 147 ? -9.036 -5.833 2.678 1.00 95.81 147 PRO A O 1
ATOM 1204 N N . THR A 1 148 ? -7.248 -4.473 2.727 1.00 96.12 148 THR A N 1
ATOM 1205 C CA . THR A 1 148 ? -6.984 -4.624 4.162 1.00 96.12 148 THR A CA 1
ATOM 1206 C C . THR A 1 148 ? -8.139 -4.084 5.003 1.00 96.12 148 THR A C 1
ATOM 1208 O O . THR A 1 148 ? -8.551 -4.730 5.967 1.00 96.12 148 THR A O 1
ATOM 1211 N N . TRP A 1 149 ? -8.711 -2.937 4.632 1.00 96.88 149 TRP A N 1
ATOM 1212 C CA . TRP A 1 149 ? -9.853 -2.342 5.324 1.00 96.88 149 TRP A CA 1
ATOM 1213 C C . TRP A 1 149 ? -11.052 -3.280 5.355 1.00 96.88 149 TRP A C 1
ATOM 1215 O O . TRP A 1 149 ? -11.643 -3.510 6.415 1.00 96.88 149 TRP A O 1
ATOM 1225 N N . LEU A 1 150 ? -11.375 -3.869 4.205 1.00 96.75 150 LEU A N 1
ATOM 1226 C CA . LEU A 1 150 ? -12.459 -4.837 4.074 1.00 96.75 150 LEU A CA 1
ATOM 1227 C C . LEU A 1 150 ? -12.171 -6.107 4.881 1.00 96.75 150 LEU A C 1
ATOM 1229 O O . LEU A 1 150 ? -13.030 -6.551 5.647 1.00 96.75 150 LEU A O 1
ATOM 1233 N N . ALA A 1 151 ? -10.961 -6.659 4.770 1.00 95.62 151 ALA A N 1
ATOM 1234 C CA . ALA A 1 151 ? -10.572 -7.886 5.462 1.00 95.62 151 ALA A CA 1
ATOM 1235 C C . ALA A 1 151 ? -10.609 -7.737 6.990 1.00 95.62 151 ALA A C 1
ATOM 1237 O O . ALA A 1 151 ? -11.157 -8.597 7.684 1.00 95.62 151 ALA A O 1
ATOM 1238 N N . VAL A 1 152 ? -10.093 -6.628 7.525 1.00 95.88 152 VAL A N 1
ATOM 1239 C CA . VAL A 1 152 ? -10.084 -6.353 8.969 1.00 95.88 152 VAL A CA 1
ATOM 1240 C C . VAL A 1 152 ? -11.500 -6.123 9.481 1.00 95.88 152 VAL A C 1
ATOM 1242 O O . VAL A 1 152 ? -11.904 -6.756 10.456 1.00 95.88 152 VAL A O 1
ATOM 1245 N N . MET A 1 153 ? -12.300 -5.289 8.811 1.00 96.31 153 MET A N 1
ATOM 1246 C CA . MET A 1 153 ? -13.689 -5.058 9.223 1.00 96.31 153 MET A CA 1
ATOM 1247 C C . MET A 1 153 ? -14.536 -6.329 9.158 1.00 96.31 153 MET A C 1
ATOM 1249 O O . MET A 1 153 ? -15.394 -6.550 10.020 1.00 96.31 153 MET A O 1
ATOM 1253 N N . TYR A 1 154 ? -14.294 -7.192 8.173 1.00 95.19 154 TYR A N 1
ATOM 1254 C CA . TYR A 1 154 ? -14.931 -8.501 8.096 1.00 95.19 154 TYR A CA 1
ATOM 1255 C C . TYR A 1 154 ? -14.468 -9.426 9.231 1.00 95.19 154 TYR A C 1
ATOM 1257 O O . TYR A 1 154 ? -15.302 -10.043 9.898 1.00 95.19 154 TYR A O 1
ATOM 1265 N N . PHE A 1 155 ? -13.163 -9.478 9.516 1.00 94.56 155 PHE A N 1
ATOM 1266 C CA . PHE A 1 155 ? -12.584 -10.266 10.609 1.00 94.56 155 PHE A CA 1
ATOM 1267 C C . PHE A 1 155 ? -13.128 -9.871 11.982 1.00 94.56 155 PHE A C 1
ATOM 1269 O O . PHE A 1 155 ? -13.479 -10.742 12.789 1.00 94.56 155 PHE A O 1
ATOM 1276 N N . LEU A 1 156 ? -13.240 -8.569 12.260 1.00 93.44 156 LEU A N 1
ATOM 1277 C CA . LEU A 1 156 ? -13.774 -8.064 13.526 1.00 93.44 156 LEU A CA 1
ATOM 1278 C C . LEU A 1 156 ? -15.198 -8.580 13.784 1.00 93.44 156 LEU A C 1
ATOM 1280 O O . LEU A 1 156 ? -15.536 -8.877 14.931 1.00 93.44 156 LEU A O 1
ATOM 1284 N N . GLN A 1 157 ? -15.986 -8.799 12.728 1.00 92.88 157 GLN A N 1
ATOM 1285 C CA . GLN A 1 157 ? -17.357 -9.319 12.795 1.00 92.88 1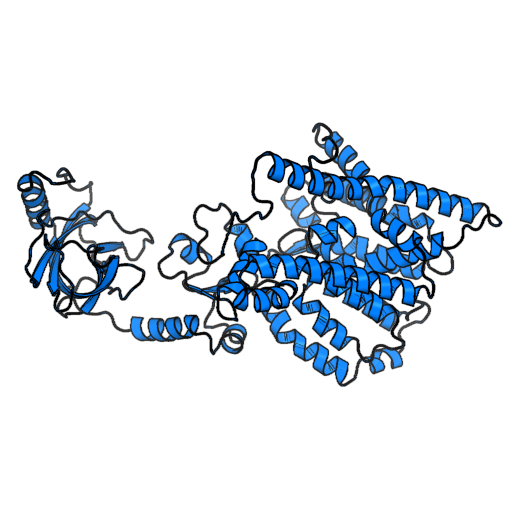57 GLN A CA 1
ATOM 1286 C C . GLN A 1 157 ? -17.457 -10.850 12.895 1.00 92.88 157 GLN A C 1
ATOM 1288 O O . GLN A 1 157 ? -18.520 -11.362 13.253 1.00 92.88 157 GLN A O 1
ATOM 1293 N N . GLN A 1 158 ? -16.380 -11.596 12.624 1.00 90.44 158 GLN A N 1
ATOM 1294 C CA . GLN A 1 158 ? -16.396 -13.059 12.747 1.00 90.44 158 GLN A CA 1
ATOM 1295 C C . GLN A 1 158 ? -16.548 -13.512 14.203 1.00 90.44 158 GLN A C 1
ATOM 1297 O O . GLN A 1 158 ? -16.160 -12.811 15.137 1.00 90.44 158 GLN A O 1
ATOM 1302 N N . LYS A 1 159 ? -17.111 -14.697 14.436 1.00 87.38 159 LYS A N 1
ATOM 1303 C CA . LYS A 1 159 ? -17.252 -15.241 15.802 1.00 87.38 159 LYS A CA 1
ATOM 1304 C C . LYS A 1 159 ? -16.068 -16.112 16.214 1.00 87.38 159 LYS A C 1
ATOM 1306 O O . LYS A 1 159 ? -15.732 -16.158 17.396 1.00 87.38 159 LYS A O 1
ATOM 1311 N N . ASP A 1 160 ? -15.442 -16.772 15.249 1.00 87.94 160 ASP A N 1
ATOM 1312 C CA . ASP A 1 160 ? -14.317 -17.680 15.441 1.00 87.94 160 ASP A CA 1
ATOM 1313 C C . ASP A 1 160 ? -13.179 -17.373 14.452 1.00 87.94 160 ASP A C 1
ATOM 1315 O O . ASP A 1 160 ? -13.207 -16.352 13.763 1.00 87.94 160 ASP A O 1
ATOM 1319 N N . PHE A 1 161 ? -12.147 -18.219 14.454 1.00 90.62 161 PHE A N 1
ATOM 1320 C CA . PHE A 1 161 ? -10.940 -18.062 13.640 1.00 90.62 161 PHE A CA 1
ATOM 1321 C C . PHE A 1 161 ? -10.843 -19.112 12.519 1.00 90.62 161 PHE A C 1
ATOM 1323 O O . PHE A 1 161 ? -9.769 -19.334 11.960 1.00 90.62 161 PHE A O 1
ATOM 1330 N N . LYS A 1 162 ? -11.951 -19.788 12.188 1.00 90.06 162 LYS A N 1
ATOM 1331 C CA . LYS A 1 162 ? -11.935 -20.951 11.284 1.00 90.06 162 LYS A CA 1
ATOM 1332 C C . LYS A 1 162 ? -11.672 -20.603 9.821 1.00 90.06 162 LYS A C 1
ATOM 1334 O O . LYS A 1 162 ? -11.374 -21.512 9.054 1.00 90.06 162 LYS A O 1
ATOM 1339 N N . THR A 1 163 ? -11.821 -19.334 9.444 1.00 89.88 163 THR A N 1
ATOM 1340 C CA . THR A 1 163 ? -11.704 -18.831 8.063 1.00 89.88 163 THR A CA 1
ATOM 1341 C C . THR A 1 163 ? -10.626 -17.754 7.898 1.00 89.88 163 THR A C 1
ATOM 1343 O O . THR A 1 163 ? -10.544 -17.114 6.851 1.00 89.88 163 THR A O 1
ATOM 1346 N N . CYS A 1 164 ? -9.777 -17.540 8.909 1.00 89.56 164 CYS A N 1
ATOM 1347 C CA . CYS A 1 164 ? -8.708 -16.539 8.872 1.00 89.56 164 CYS A CA 1
ATOM 1348 C C . CYS A 1 164 ? -7.726 -16.729 7.704 1.00 89.56 164 CYS A C 1
ATOM 1350 O O . CYS A 1 164 ? -7.287 -15.740 7.126 1.00 89.56 164 CYS A O 1
ATOM 1352 N N . GLY A 1 165 ? -7.415 -17.965 7.312 1.00 88.44 165 GLY A N 1
ATOM 1353 C CA . GLY A 1 165 ? -6.504 -18.247 6.202 1.00 88.44 165 GLY A CA 1
ATOM 1354 C C . GLY A 1 165 ? -7.033 -17.773 4.852 1.00 88.44 165 GLY A C 1
ATOM 1355 O O . GLY A 1 165 ? -6.245 -17.329 4.027 1.00 88.44 165 GLY A O 1
ATOM 1356 N N . TYR A 1 166 ? -8.351 -17.758 4.633 1.00 89.62 166 TYR A N 1
ATOM 1357 C CA . TYR A 1 166 ? -8.914 -17.139 3.427 1.00 89.62 166 TYR A CA 1
ATOM 1358 C C . TYR A 1 166 ? -8.743 -15.622 3.431 1.00 89.62 166 TYR A C 1
ATOM 1360 O O . TYR A 1 166 ? -8.488 -15.034 2.388 1.00 89.62 166 TYR A O 1
ATOM 1368 N N . LEU A 1 167 ? -8.808 -14.978 4.598 1.00 89.69 167 LEU A N 1
ATOM 1369 C CA . LEU A 1 167 ? -8.507 -13.549 4.687 1.00 89.69 167 LEU A CA 1
ATOM 1370 C C . LEU A 1 167 ? -7.034 -13.268 4.366 1.00 89.69 167 LEU A C 1
ATOM 1372 O O . LEU A 1 167 ? -6.740 -12.240 3.770 1.00 89.69 167 LEU A O 1
ATOM 1376 N N . PHE A 1 168 ? -6.122 -14.193 4.677 1.00 85.94 168 PHE A N 1
ATOM 1377 C CA . PHE A 1 168 ? -4.726 -14.096 4.240 1.00 85.94 168 PHE A CA 1
ATOM 1378 C C . PHE A 1 168 ? -4.586 -14.229 2.728 1.00 85.94 168 PHE A C 1
ATOM 1380 O O . PHE A 1 168 ? -3.957 -13.370 2.110 1.00 85.94 168 PHE A O 1
ATOM 1387 N N . ALA A 1 169 ? -5.242 -15.229 2.133 1.00 88.69 169 ALA A N 1
ATOM 1388 C CA . ALA A 1 169 ? -5.306 -15.399 0.681 1.00 88.69 169 ALA A CA 1
ATOM 1389 C C . ALA A 1 169 ? -5.822 -14.150 -0.044 1.00 88.69 169 ALA A C 1
ATOM 1391 O O . ALA A 1 169 ? -5.367 -13.843 -1.141 1.00 88.69 169 ALA A O 1
ATOM 1392 N N . LEU A 1 170 ? -6.718 -13.394 0.592 1.00 87.69 170 LEU A N 1
ATOM 1393 C CA . LEU A 1 170 ? -7.296 -12.180 0.028 1.00 87.69 170 LEU A CA 1
ATOM 1394 C C . LEU A 1 170 ? -6.495 -10.901 0.294 1.00 87.69 170 LEU A C 1
ATOM 1396 O O . LEU A 1 170 ? -6.759 -9.916 -0.380 1.00 87.69 170 LEU A O 1
ATOM 1400 N N . VAL A 1 171 ? -5.560 -10.865 1.250 1.00 91.62 171 VAL A N 1
ATOM 1401 C CA . VAL A 1 171 ? -4.797 -9.640 1.585 1.00 91.62 171 VAL A CA 1
ATOM 1402 C C . VAL A 1 171 ? -3.371 -9.685 1.044 1.00 91.62 171 VAL A C 1
ATOM 1404 O O . VAL A 1 171 ? -2.900 -8.685 0.510 1.00 91.62 171 VAL A O 1
ATOM 1407 N N . VAL A 1 172 ? -2.690 -10.834 1.119 1.00 91.62 172 VAL A N 1
ATOM 1408 C CA . VAL A 1 172 ? -1.290 -10.978 0.672 1.00 91.62 172 VAL A CA 1
ATOM 1409 C C . VAL A 1 172 ? -1.061 -10.512 -0.775 1.00 91.62 172 VAL A C 1
ATOM 1411 O O . VAL A 1 172 ? -0.106 -9.764 -0.988 1.00 91.62 172 VAL A O 1
ATOM 1414 N N . PRO A 1 173 ? -1.924 -10.830 -1.764 1.00 91.50 173 PRO A N 1
ATOM 1415 C CA . PRO A 1 173 ? -1.738 -10.357 -3.142 1.00 91.50 173 PRO A CA 1
ATOM 1416 C C . PRO A 1 173 ? -1.713 -8.826 -3.281 1.00 91.50 173 PRO A C 1
ATOM 1418 O O . PRO A 1 173 ? -1.172 -8.289 -4.242 1.00 91.50 173 PRO A O 1
ATOM 1421 N N . TYR A 1 174 ? -2.288 -8.114 -2.315 1.00 91.88 174 TYR A N 1
ATOM 1422 C CA . TYR A 1 174 ? -2.401 -6.660 -2.327 1.00 91.88 174 TYR A CA 1
ATOM 1423 C C . TYR A 1 174 ? -1.271 -5.962 -1.573 1.00 91.88 174 TYR A C 1
ATOM 1425 O O . TYR A 1 174 ? -1.050 -4.775 -1.798 1.00 91.88 174 TYR A O 1
ATOM 1433 N N . GLY A 1 175 ? -0.535 -6.681 -0.720 1.00 89.31 175 GLY A N 1
ATOM 1434 C CA . GLY A 1 175 ? 0.708 -6.208 -0.117 1.00 89.31 175 GLY A CA 1
ATOM 1435 C C . GLY A 1 175 ? 1.145 -7.011 1.116 1.00 89.31 175 GLY A C 1
ATOM 1436 O O . GLY A 1 175 ? 0.313 -7.353 1.961 1.00 89.31 175 GLY A O 1
ATOM 1437 N N . PRO A 1 176 ? 2.457 -7.263 1.289 1.00 87.38 176 PRO A N 1
ATOM 1438 C CA . PRO A 1 176 ? 2.976 -8.003 2.441 1.00 87.38 176 PRO A CA 1
ATOM 1439 C C . PRO A 1 176 ? 2.995 -7.175 3.736 1.00 87.38 176 PRO A C 1
ATOM 1441 O O . PRO A 1 176 ? 2.915 -7.733 4.830 1.00 87.38 176 PRO A O 1
ATOM 1444 N N . PHE A 1 177 ? 3.081 -5.843 3.649 1.00 90.25 177 PHE A N 1
ATOM 1445 C CA . PHE A 1 177 ? 3.183 -4.995 4.839 1.00 90.25 177 PHE A CA 1
ATOM 1446 C C . PHE A 1 177 ? 1.886 -4.924 5.656 1.00 90.25 177 PHE A C 1
ATOM 1448 O O . PHE A 1 177 ? 1.948 -5.231 6.849 1.00 90.25 177 PHE A O 1
ATOM 1455 N N . PRO A 1 178 ? 0.706 -4.620 5.074 1.00 92.69 178 PRO A N 1
ATOM 1456 C CA . PRO A 1 178 ? -0.546 -4.601 5.835 1.00 92.69 178 PRO A CA 1
ATOM 1457 C C . PRO A 1 178 ? -0.872 -5.970 6.443 1.00 92.69 178 PRO A C 1
ATOM 1459 O O . PRO A 1 178 ? -1.435 -6.061 7.532 1.00 92.69 178 PRO A O 1
ATOM 1462 N N . MET A 1 179 ? -0.452 -7.050 5.779 1.00 91.06 179 MET A N 1
ATOM 1463 C CA . MET A 1 179 ? -0.588 -8.409 6.292 1.00 91.06 179 MET A CA 1
ATOM 1464 C C . MET A 1 179 ? 0.138 -8.608 7.634 1.00 91.06 179 MET A C 1
ATOM 1466 O O . MET A 1 179 ? -0.405 -9.272 8.515 1.00 91.06 179 MET A O 1
ATOM 1470 N N . MET A 1 180 ? 1.309 -8.001 7.856 1.00 91.81 180 MET A N 1
ATOM 1471 C CA . MET A 1 180 ? 2.017 -8.117 9.141 1.00 91.81 180 MET A CA 1
ATOM 1472 C C . MET A 1 180 ? 1.238 -7.508 10.308 1.00 91.81 180 MET A C 1
ATOM 1474 O O . MET A 1 180 ? 1.113 -8.143 11.357 1.00 91.81 180 MET A O 1
ATOM 1478 N N . GLY A 1 181 ? 0.648 -6.324 10.127 1.00 93.94 181 GLY A N 1
ATOM 1479 C CA . GLY A 1 181 ? -0.229 -5.747 11.150 1.00 93.94 181 GLY A CA 1
ATOM 1480 C C . GLY A 1 181 ? -1.478 -6.586 11.386 1.00 93.94 181 GLY A C 1
ATOM 1481 O O . GLY A 1 181 ? -1.973 -6.689 12.510 1.00 93.94 181 GLY A O 1
ATOM 1482 N N . PHE A 1 182 ? -1.989 -7.228 10.336 1.00 94.38 182 PHE A N 1
ATOM 1483 C CA . PHE A 1 182 ? -3.196 -8.029 10.444 1.00 94.38 182 PHE A CA 1
ATOM 1484 C C . PHE A 1 182 ? -2.919 -9.350 11.167 1.00 94.38 182 PHE A C 1
ATOM 1486 O O . PHE A 1 182 ? -3.694 -9.751 12.037 1.00 94.38 182 PHE A O 1
ATOM 1493 N N . LEU A 1 183 ? -1.770 -9.972 10.888 1.00 92.94 183 LEU A N 1
ATOM 1494 C CA . LEU A 1 183 ? -1.241 -11.107 11.641 1.00 92.94 183 LEU A CA 1
ATOM 1495 C C . LEU A 1 183 ? -1.060 -10.762 13.115 1.00 92.94 183 LEU A C 1
ATOM 1497 O O . LEU A 1 183 ? -1.508 -11.528 13.966 1.00 92.94 183 LEU A O 1
ATOM 1501 N N . TYR A 1 184 ? -0.468 -9.605 13.421 1.00 94.75 184 TYR A N 1
ATOM 1502 C CA . TYR A 1 184 ? -0.324 -9.133 14.796 1.00 94.75 184 TYR A CA 1
ATOM 1503 C C . TYR A 1 184 ? -1.686 -9.027 15.503 1.00 94.75 184 TYR A C 1
ATOM 1505 O O . TYR A 1 184 ? -1.872 -9.595 16.581 1.00 94.75 184 TYR A O 1
ATOM 1513 N N . LEU A 1 185 ? -2.676 -8.393 14.866 1.00 94.38 185 LEU A N 1
ATOM 1514 C CA . LEU A 1 185 ? -4.032 -8.274 15.410 1.00 94.38 185 LEU A CA 1
ATOM 1515 C C . LEU A 1 185 ? -4.673 -9.648 15.673 1.00 94.38 185 LEU A C 1
ATOM 1517 O O . LEU A 1 185 ? -5.223 -9.892 16.753 1.00 94.38 185 LEU A O 1
ATOM 1521 N N . ILE A 1 186 ? -4.592 -10.561 14.701 1.00 91.94 186 ILE A N 1
ATOM 1522 C CA . ILE A 1 186 ? -5.125 -11.923 14.817 1.00 91.94 186 ILE A CA 1
ATOM 1523 C C . ILE A 1 186 ? -4.423 -12.676 15.950 1.00 91.94 186 ILE A C 1
ATOM 1525 O O . ILE A 1 186 ? -5.100 -13.291 16.775 1.00 91.94 186 ILE A O 1
ATOM 1529 N N . PHE A 1 187 ? -3.098 -12.582 16.048 1.00 92.06 187 PHE A N 1
ATOM 1530 C CA . PHE A 1 187 ? -2.299 -13.216 17.095 1.00 92.06 187 PHE A CA 1
ATOM 1531 C C . PHE A 1 187 ? -2.699 -12.725 18.489 1.00 92.06 187 PHE A C 1
ATOM 1533 O O . PHE A 1 187 ? -3.010 -13.537 19.367 1.00 92.06 187 PHE A O 1
ATOM 1540 N N . CYS A 1 188 ? -2.824 -11.409 18.677 1.00 92.69 188 CYS A N 1
ATOM 1541 C CA . CYS A 1 188 ? -3.340 -10.829 19.916 1.00 92.69 188 CYS A CA 1
ATOM 1542 C C . CYS A 1 188 ? -4.741 -11.362 20.253 1.00 92.69 188 CYS A C 1
ATOM 1544 O O . CYS A 1 188 ? -5.018 -11.693 21.406 1.00 92.69 188 CYS A O 1
ATOM 1546 N N . TYR A 1 189 ? -5.626 -11.521 19.267 1.00 92.12 189 TYR A N 1
ATOM 1547 C CA . TYR A 1 189 ? -6.982 -12.035 19.493 1.00 92.12 189 TYR A CA 1
ATOM 1548 C C . TYR A 1 189 ? -7.009 -13.548 19.762 1.00 92.12 189 TYR A C 1
ATOM 1550 O O . TYR A 1 189 ? -7.847 -14.027 20.536 1.00 92.12 189 TYR A O 1
ATOM 1558 N N . 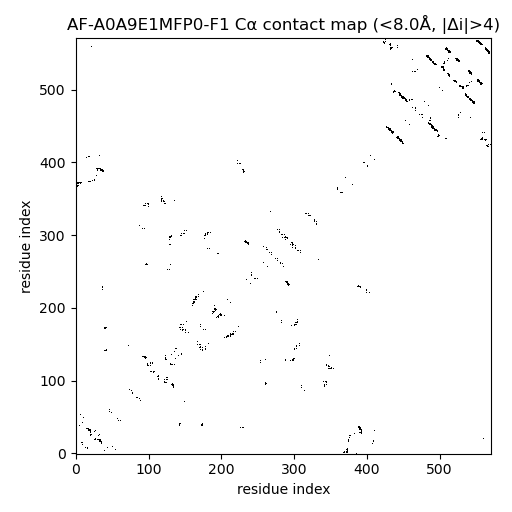ILE A 1 190 ? -6.081 -14.319 19.198 1.00 90.31 190 ILE A N 1
ATOM 1559 C CA . ILE A 1 190 ? -5.923 -15.749 19.492 1.00 90.31 190 ILE A CA 1
ATOM 1560 C C . ILE A 1 190 ? -5.421 -15.947 20.920 1.00 90.31 190 ILE A C 1
ATOM 1562 O O . ILE A 1 190 ? -5.976 -16.784 21.635 1.00 90.31 190 ILE A O 1
ATOM 1566 N N . ILE A 1 191 ? -4.435 -15.163 21.366 1.00 89.81 191 ILE A N 1
ATOM 1567 C CA . ILE A 1 191 ? -3.868 -15.262 22.718 1.00 89.81 191 ILE A CA 1
ATOM 1568 C C . ILE A 1 191 ? -4.841 -14.693 23.745 1.00 89.81 191 ILE A C 1
ATOM 1570 O O . ILE A 1 191 ? -5.294 -15.407 24.645 1.00 89.81 191 ILE A O 1
ATOM 1574 N N . PHE A 1 192 ? -5.260 -13.440 23.573 1.00 89.88 192 PHE A N 1
ATOM 1575 C CA . PHE A 1 192 ? -5.980 -12.693 24.607 1.00 89.88 192 PHE A CA 1
ATOM 1576 C C . PHE A 1 192 ? -7.506 -12.698 24.448 1.00 89.88 192 PHE A C 1
ATOM 1578 O O . PHE A 1 192 ? -8.270 -12.465 25.388 1.00 89.88 192 PHE A O 1
ATOM 1585 N N . GLY A 1 193 ? -7.981 -13.052 23.259 1.00 86.50 193 GLY A N 1
ATOM 1586 C CA . GLY A 1 193 ? -9.399 -13.189 22.928 1.00 86.50 193 GLY A CA 1
ATOM 1587 C C . GLY A 1 193 ? -9.879 -11.924 22.249 1.00 86.50 193 GLY A C 1
ATOM 1588 O O . GLY A 1 193 ? -9.246 -10.886 22.370 1.00 86.50 193 GLY A O 1
ATOM 1589 N N . LYS A 1 194 ? -11.042 -11.962 21.593 1.00 84.62 194 LYS A N 1
ATOM 1590 C CA . LYS A 1 194 ? -11.596 -10.756 20.950 1.00 84.62 194 LYS A CA 1
ATOM 1591 C C . LYS A 1 194 ? -11.868 -9.593 21.917 1.00 84.62 194 LYS A C 1
ATOM 1593 O O . LYS A 1 194 ? -11.939 -8.459 21.482 1.00 84.62 194 LYS A O 1
ATOM 1598 N N . LYS A 1 195 ? -12.036 -9.887 23.214 1.00 82.50 195 LYS A N 1
ATOM 1599 C CA . LYS A 1 195 ? -12.160 -8.892 24.298 1.00 82.50 195 LYS A CA 1
ATOM 1600 C C . LYS A 1 195 ? -10.845 -8.648 25.054 1.00 82.50 195 LYS A C 1
ATOM 1602 O O . LYS A 1 195 ? -10.870 -8.041 26.113 1.00 82.50 195 LYS A O 1
ATOM 1607 N N . LEU A 1 196 ? -9.748 -9.275 24.623 1.00 84.62 196 LEU A N 1
ATOM 1608 C CA . LEU A 1 196 ? -8.416 -9.203 25.238 1.00 84.62 196 LEU A CA 1
ATOM 1609 C C . LEU A 1 196 ? -8.375 -9.523 26.756 1.00 84.62 196 LEU A C 1
ATOM 1611 O O . LEU A 1 196 ? -7.501 -9.079 27.496 1.00 84.62 196 LEU A O 1
ATOM 1615 N N . ASN A 1 197 ? -9.334 -10.310 27.254 1.00 83.50 197 ASN A N 1
ATOM 1616 C CA . ASN A 1 197 ? -9.536 -10.567 28.688 1.00 83.50 197 ASN A CA 1
ATOM 1617 C C . ASN A 1 197 ? -9.168 -11.980 29.142 1.00 83.50 197 ASN A C 1
ATOM 1619 O O . ASN A 1 197 ? -9.284 -12.282 30.325 1.00 83.50 197 ASN A O 1
ATOM 1623 N N . LYS A 1 198 ? -8.784 -12.861 28.224 1.00 81.62 198 LYS A N 1
ATOM 1624 C CA . LYS A 1 198 ? -8.459 -14.258 28.527 1.00 81.62 198 LYS A CA 1
ATOM 1625 C C . LYS A 1 198 ? -6.964 -14.475 28.339 1.00 81.62 198 LYS A C 1
ATOM 1627 O O . LYS A 1 198 ? -6.360 -13.799 27.527 1.00 81.62 198 LYS A O 1
ATOM 1632 N N . LEU A 1 199 ? -6.372 -15.430 29.042 1.00 80.50 199 LEU A N 1
ATOM 1633 C CA . LEU A 1 199 ? -5.041 -15.942 28.695 1.00 80.50 199 LEU A CA 1
ATOM 1634 C C . LEU A 1 199 ? -5.158 -17.016 27.614 1.00 80.50 199 LEU A C 1
ATOM 1636 O O . LEU A 1 199 ? -6.274 -17.457 27.321 1.00 80.50 199 LEU A O 1
ATOM 1640 N N . LEU A 1 200 ? -4.030 -17.407 27.012 1.00 80.69 200 LEU A N 1
ATOM 1641 C CA . LEU A 1 200 ? -3.952 -18.387 25.924 1.00 80.69 200 LEU A CA 1
ATOM 1642 C C . LEU A 1 200 ? -4.911 -19.563 26.159 1.00 80.69 200 LEU A C 1
ATOM 1644 O O . LEU A 1 200 ? -4.927 -20.178 27.220 1.00 80.69 200 LEU A O 1
ATOM 1648 N N . ASN A 1 201 ? -5.748 -19.866 25.166 1.00 82.00 201 ASN A N 1
ATOM 1649 C CA . ASN A 1 201 ? -6.673 -20.993 25.247 1.00 82.00 201 ASN A CA 1
ATOM 1650 C C . ASN A 1 201 ? -6.492 -21.869 24.016 1.00 82.00 201 ASN A C 1
ATOM 1652 O O . ASN A 1 201 ? -6.773 -21.440 22.895 1.00 82.00 201 ASN A O 1
ATOM 1656 N N . TRP A 1 202 ? -6.091 -23.113 24.261 1.00 85.44 202 TRP A N 1
ATOM 1657 C CA . TRP A 1 202 ? -5.822 -24.109 23.234 1.00 85.44 202 TRP A CA 1
ATOM 1658 C C . TRP A 1 202 ? -7.003 -24.341 22.283 1.00 85.44 202 TRP A C 1
ATOM 1660 O O . TRP A 1 202 ? -6.794 -24.594 21.102 1.00 85.44 202 TRP A O 1
ATOM 1670 N N . LYS A 1 203 ? -8.256 -24.160 22.730 1.00 86.06 203 LYS A N 1
ATOM 1671 C CA . LYS A 1 203 ? -9.440 -24.251 21.854 1.00 86.06 203 LYS A CA 1
ATOM 1672 C C . LYS A 1 203 ? -9.434 -23.197 20.740 1.00 86.06 203 LYS A C 1
ATOM 1674 O O . LYS A 1 203 ? -9.884 -23.488 19.637 1.00 86.06 203 LYS A O 1
ATOM 1679 N N . ARG A 1 204 ? -8.913 -21.990 20.998 1.00 87.94 204 ARG A N 1
ATOM 1680 C CA . ARG A 1 204 ? -8.774 -20.940 19.970 1.00 87.94 204 ARG A CA 1
ATOM 1681 C C . ARG A 1 204 ? -7.676 -21.284 18.975 1.00 87.94 204 ARG A C 1
ATOM 1683 O O . ARG A 1 204 ? -7.893 -21.131 17.782 1.00 87.94 204 ARG A O 1
ATOM 1690 N N . PHE A 1 205 ? -6.556 -21.823 19.448 1.00 86.88 205 PHE A N 1
ATOM 1691 C CA . PHE A 1 205 ? -5.505 -22.306 18.556 1.00 8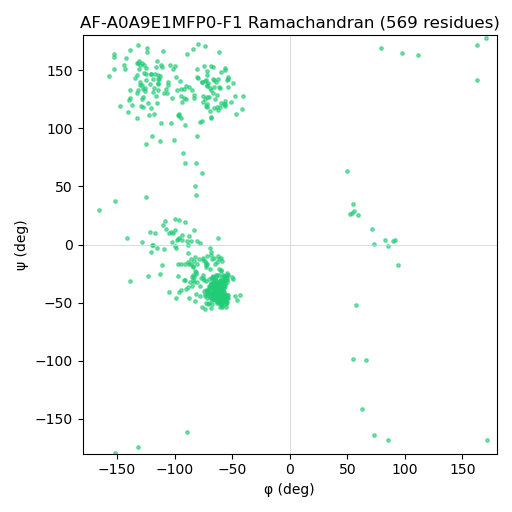6.88 205 PHE A CA 1
ATOM 1692 C C . PHE A 1 205 ? -6.001 -23.467 17.682 1.00 86.88 205 PHE A C 1
ATOM 1694 O O . PHE A 1 205 ? -5.884 -23.410 16.465 1.00 86.88 205 PHE A O 1
ATOM 1701 N N . LYS A 1 206 ? -6.693 -24.454 18.269 1.00 88.62 206 LYS A N 1
ATOM 1702 C CA . LYS A 1 206 ? -7.346 -25.536 17.514 1.00 88.62 206 LYS A CA 1
ATOM 1703 C C . LYS A 1 206 ? -8.354 -25.024 16.484 1.00 88.62 206 LYS A C 1
ATOM 1705 O O . LYS A 1 206 ? -8.505 -25.648 15.445 1.00 88.62 206 LYS A O 1
ATOM 1710 N N . SER A 1 207 ? -9.018 -23.891 16.730 1.00 88.88 207 SER A N 1
ATOM 1711 C CA . SER A 1 207 ? -9.934 -23.301 15.742 1.00 88.88 207 SER A CA 1
ATOM 1712 C C . SER A 1 207 ? -9.236 -22.762 14.490 1.00 88.88 207 SER A C 1
ATOM 1714 O O . SER A 1 207 ? -9.919 -22.496 13.508 1.00 88.88 207 SER A O 1
ATOM 1716 N N . LEU A 1 208 ? -7.903 -22.637 14.508 1.00 89.19 208 LEU A N 1
ATOM 1717 C CA . LEU A 1 208 ? -7.108 -22.335 13.321 1.00 89.19 208 LEU A CA 1
ATOM 1718 C C . LEU A 1 208 ? -6.825 -23.580 12.474 1.00 89.19 208 LEU A C 1
ATOM 1720 O O . LEU A 1 208 ? -6.582 -23.446 11.281 1.00 89.19 208 LEU A O 1
ATOM 1724 N N . LEU A 1 209 ? -6.864 -24.776 13.067 1.00 91.69 209 LEU A N 1
ATOM 1725 C CA . LEU A 1 209 ? -6.562 -26.042 12.398 1.00 91.69 209 LEU A CA 1
ATOM 1726 C C . LEU A 1 209 ? -7.788 -26.530 11.621 1.00 91.69 209 LEU A C 1
ATOM 1728 O O . LEU A 1 209 ? -8.469 -27.477 12.010 1.00 91.69 209 LEU A O 1
ATOM 1732 N N . THR A 1 210 ? -8.108 -25.823 10.543 1.00 93.06 210 THR A N 1
ATOM 1733 C CA . THR A 1 210 ? -9.268 -26.083 9.690 1.00 93.06 210 THR A CA 1
ATOM 1734 C C . THR A 1 210 ? -8.850 -26.144 8.229 1.00 93.06 210 THR A C 1
ATOM 1736 O O . THR A 1 210 ? -7.869 -25.523 7.820 1.00 93.06 210 THR A O 1
ATOM 1739 N N . VAL A 1 211 ? -9.633 -26.867 7.426 1.00 91.81 211 VAL A N 1
ATOM 1740 C CA . VAL A 1 211 ? -9.424 -26.984 5.976 1.00 91.81 211 VAL A CA 1
ATOM 1741 C C . VAL A 1 211 ? -9.346 -25.605 5.290 1.00 91.81 211 VAL A C 1
ATOM 1743 O O . VAL A 1 211 ? -8.382 -25.383 4.557 1.00 91.81 211 VAL A O 1
ATOM 1746 N N . PRO A 1 212 ? -10.244 -24.632 5.577 1.00 91.56 212 PRO A N 1
ATOM 1747 C CA . PRO A 1 212 ? -10.131 -23.281 5.027 1.00 91.56 212 PRO A CA 1
ATOM 1748 C C . PRO A 1 212 ? -8.813 -22.579 5.350 1.00 91.56 212 PRO A C 1
ATOM 1750 O O . PRO A 1 212 ? -8.226 -21.921 4.496 1.00 91.56 212 PRO A O 1
ATOM 1753 N N . ASN A 1 213 ? -8.326 -22.716 6.583 1.00 93.25 213 ASN A N 1
A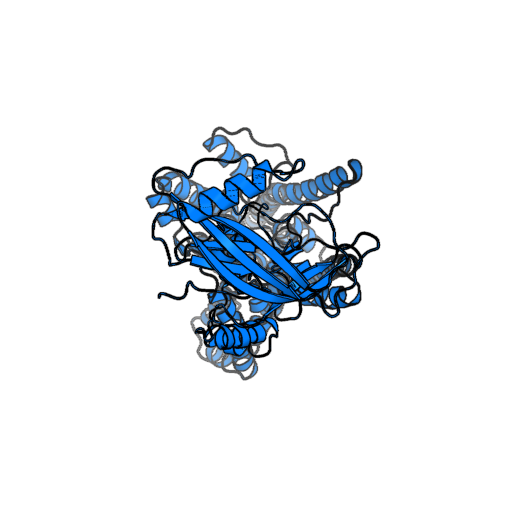TOM 1754 C CA . ASN A 1 213 ? -7.090 -22.058 6.980 1.00 93.25 213 ASN A CA 1
ATOM 1755 C C . ASN A 1 213 ? -5.867 -22.707 6.335 1.00 93.25 213 ASN A C 1
ATOM 1757 O O . ASN A 1 213 ? -4.979 -21.991 5.884 1.00 93.25 213 ASN A O 1
ATOM 1761 N N . PHE A 1 214 ? -5.845 -24.037 6.247 1.00 92.44 214 PHE A N 1
ATOM 1762 C CA . PHE A 1 214 ? -4.776 -24.780 5.587 1.00 92.44 214 PHE A CA 1
ATOM 1763 C C . PHE A 1 214 ? -4.656 -24.395 4.108 1.00 92.44 214 PHE A C 1
ATOM 1765 O O . PHE A 1 214 ? -3.597 -23.942 3.680 1.00 92.44 214 PHE A O 1
ATOM 1772 N N . PHE A 1 215 ? -5.754 -24.475 3.349 1.00 91.94 215 PHE A N 1
ATOM 1773 C CA . PHE A 1 215 ? -5.739 -24.096 1.934 1.00 91.94 215 PHE A CA 1
ATOM 1774 C C . PHE A 1 215 ? -5.509 -22.600 1.727 1.00 91.94 215 PHE A C 1
ATOM 1776 O O . PHE A 1 215 ? -4.793 -22.226 0.805 1.00 91.94 215 PHE A O 1
ATOM 1783 N N . GLY A 1 216 ? -6.044 -21.744 2.602 1.00 91.38 216 GLY A N 1
ATOM 1784 C CA . GLY A 1 216 ? -5.790 -20.307 2.542 1.00 91.38 216 GLY A CA 1
ATOM 1785 C C . GLY A 1 216 ? -4.312 -19.951 2.728 1.00 91.38 216 GLY A C 1
ATOM 1786 O O . GLY A 1 216 ? -3.791 -19.110 2.003 1.00 91.38 216 GLY A O 1
ATOM 1787 N N . VAL A 1 217 ? -3.613 -20.623 3.650 1.00 88.50 217 VAL A N 1
ATOM 1788 C CA . VAL A 1 217 ? -2.167 -20.430 3.856 1.00 88.50 217 VAL A CA 1
ATOM 1789 C C . VAL A 1 217 ? -1.352 -21.029 2.711 1.00 88.50 217 VAL A C 1
ATOM 1791 O O . VAL A 1 217 ? -0.392 -20.414 2.265 1.00 88.50 217 VAL A O 1
ATOM 1794 N N . ILE A 1 218 ? -1.720 -22.199 2.192 1.00 89.81 218 ILE A N 1
ATOM 1795 C CA . ILE A 1 218 ? -0.991 -22.797 1.063 1.00 89.81 218 ILE A CA 1
ATOM 1796 C C . ILE A 1 218 ? -1.130 -21.945 -0.199 1.00 89.81 218 ILE A C 1
ATOM 1798 O O . ILE A 1 218 ? -0.141 -21.727 -0.894 1.00 89.81 218 ILE A O 1
ATOM 1802 N N . ALA A 1 219 ? -2.322 -21.404 -0.462 1.00 89.12 219 ALA A N 1
ATOM 1803 C CA . ALA A 1 219 ? -2.585 -20.577 -1.636 1.00 89.12 219 ALA A CA 1
ATOM 1804 C C . ALA A 1 219 ? -1.737 -19.294 -1.683 1.00 89.12 219 ALA A C 1
ATOM 1806 O O . ALA A 1 219 ? -1.470 -18.790 -2.771 1.00 89.12 219 ALA A O 1
ATOM 1807 N N . ILE A 1 220 ? -1.287 -18.769 -0.534 1.00 87.75 220 ILE A N 1
ATOM 1808 C CA . ILE A 1 220 ? -0.443 -17.563 -0.505 1.00 87.75 220 ILE A CA 1
ATOM 1809 C C . ILE A 1 220 ? 1.040 -17.841 -0.716 1.00 87.75 220 ILE A C 1
ATOM 1811 O O . ILE A 1 220 ? 1.760 -16.903 -1.046 1.00 87.75 220 ILE A O 1
ATOM 1815 N N . LEU A 1 221 ? 1.515 -19.075 -0.510 1.00 85.75 221 LEU A N 1
ATOM 1816 C CA . LEU A 1 221 ? 2.950 -19.373 -0.535 1.00 85.75 221 LEU A CA 1
ATOM 1817 C C . LEU A 1 221 ? 3.626 -18.931 -1.840 1.00 85.75 221 LEU A C 1
ATOM 1819 O O . LEU A 1 221 ? 4.649 -18.258 -1.740 1.00 85.75 221 LEU A O 1
ATOM 1823 N N . PRO A 1 222 ? 3.072 -19.197 -3.041 1.00 83.69 222 PRO A N 1
ATOM 1824 C CA . PRO A 1 222 ? 3.721 -18.780 -4.283 1.00 83.69 222 PRO A CA 1
ATOM 1825 C C . PRO A 1 222 ? 3.887 -17.257 -4.385 1.00 83.69 222 PRO A C 1
ATOM 1827 O O . PRO A 1 222 ? 4.952 -16.771 -4.749 1.00 83.69 222 PRO A O 1
ATOM 1830 N N . ILE A 1 223 ? 2.862 -16.500 -3.980 1.00 85.56 223 ILE A N 1
ATOM 1831 C CA . ILE A 1 223 ? 2.869 -15.029 -3.992 1.00 85.56 223 ILE A CA 1
ATOM 1832 C C . ILE A 1 223 ? 3.835 -14.485 -2.935 1.00 85.56 223 ILE A C 1
ATOM 1834 O O . ILE A 1 223 ? 4.588 -13.550 -3.189 1.00 85.56 223 ILE A O 1
ATOM 1838 N N . ALA A 1 224 ? 3.839 -15.086 -1.744 1.00 83.31 224 ALA A N 1
ATOM 1839 C CA . ALA A 1 224 ? 4.755 -14.709 -0.678 1.00 83.31 224 ALA A CA 1
ATOM 1840 C C . ALA A 1 224 ? 6.214 -14.940 -1.093 1.00 83.31 224 ALA A C 1
ATOM 1842 O O . ALA A 1 224 ? 7.043 -14.067 -0.856 1.00 83.31 224 ALA A O 1
ATOM 1843 N N . PHE A 1 225 ? 6.519 -16.070 -1.741 1.00 81.69 225 PHE A N 1
ATOM 1844 C CA . PHE A 1 225 ? 7.850 -16.342 -2.279 1.00 81.69 225 PHE A CA 1
ATOM 1845 C C . PHE A 1 225 ? 8.226 -15.381 -3.406 1.00 81.69 225 PHE A C 1
ATOM 1847 O O . PHE A 1 225 ? 9.362 -14.915 -3.421 1.00 81.69 225 PHE A O 1
ATOM 1854 N N . MET A 1 226 ? 7.290 -15.025 -4.289 1.00 82.00 226 MET A N 1
ATOM 1855 C CA . MET A 1 226 ? 7.528 -14.024 -5.334 1.00 82.00 226 MET A CA 1
ATOM 1856 C C . MET A 1 226 ? 8.034 -12.706 -4.730 1.00 82.00 226 MET A C 1
ATOM 1858 O O . MET A 1 226 ? 9.118 -12.266 -5.081 1.00 82.00 226 MET A O 1
ATOM 1862 N N . TYR A 1 227 ? 7.374 -12.174 -3.696 1.00 83.12 227 TYR A N 1
ATOM 1863 C CA . TYR A 1 227 ? 7.831 -10.940 -3.038 1.00 83.12 227 TYR A CA 1
ATOM 1864 C C . TYR A 1 227 ? 9.187 -11.050 -2.327 1.00 83.12 227 TYR A C 1
ATOM 1866 O O . TYR A 1 227 ? 9.781 -10.028 -1.977 1.00 83.12 227 TYR A O 1
ATOM 1874 N N . THR A 1 228 ? 9.680 -12.263 -2.051 1.00 79.06 228 THR A N 1
ATOM 1875 C CA . THR A 1 228 ? 11.029 -12.442 -1.485 1.00 79.06 228 THR A CA 1
ATOM 1876 C C . THR A 1 228 ? 12.140 -12.314 -2.521 1.00 79.06 228 THR A C 1
ATOM 1878 O O . THR A 1 228 ? 13.299 -12.179 -2.127 1.00 79.06 228 THR A O 1
ATOM 1881 N N . LEU A 1 229 ? 11.803 -12.319 -3.814 1.00 79.75 229 LEU A N 1
ATOM 1882 C CA . LEU A 1 229 ? 12.757 -12.117 -4.905 1.00 79.75 229 LEU A CA 1
ATOM 1883 C C . LEU A 1 229 ? 13.308 -10.690 -4.910 1.00 79.75 229 LEU A C 1
ATOM 1885 O O . LEU A 1 229 ? 14.462 -10.467 -5.280 1.00 79.75 229 LEU A O 1
ATOM 1889 N N . ASN A 1 230 ? 12.520 -9.728 -4.427 1.00 78.81 230 ASN A N 1
ATOM 1890 C CA . ASN A 1 230 ? 12.963 -8.355 -4.295 1.00 78.81 230 ASN A CA 1
ATOM 1891 C C . ASN A 1 230 ? 14.095 -8.206 -3.253 1.00 78.81 230 ASN A C 1
ATOM 1893 O O . ASN A 1 230 ? 13.914 -8.422 -2.047 1.00 78.81 230 ASN A O 1
ATOM 1897 N N . LYS A 1 231 ? 15.276 -7.758 -3.703 1.00 74.19 231 LYS A N 1
ATOM 1898 C CA . LYS A 1 231 ? 16.477 -7.524 -2.871 1.00 74.19 231 LYS A CA 1
ATOM 1899 C C . LYS A 1 231 ? 16.447 -6.176 -2.135 1.00 74.19 231 LYS A C 1
ATOM 1901 O O . LYS A 1 231 ? 17.447 -5.467 -2.047 1.00 74.19 231 LYS A O 1
ATOM 1906 N N . SER A 1 232 ? 15.296 -5.821 -1.578 1.00 76.75 232 SER A N 1
ATOM 1907 C CA . SER A 1 232 ? 15.119 -4.608 -0.781 1.00 76.75 232 SER A CA 1
ATOM 1908 C C . SER A 1 232 ? 16.007 -4.608 0.474 1.00 76.75 232 SER A C 1
ATOM 1910 O O . SER A 1 232 ? 16.067 -5.606 1.197 1.00 76.75 232 SER A O 1
ATOM 1912 N N . GLN A 1 233 ? 16.661 -3.475 0.769 1.00 81.19 233 GLN A N 1
ATOM 1913 C CA . GLN A 1 233 ? 17.462 -3.286 1.990 1.00 81.19 233 GLN A CA 1
ATOM 1914 C C . GLN A 1 233 ? 16.593 -3.398 3.246 1.00 81.19 233 GLN A C 1
ATOM 1916 O O . GLN A 1 233 ? 15.466 -2.921 3.256 1.00 81.19 233 GLN A O 1
ATOM 1921 N N . LYS A 1 234 ? 17.099 -3.998 4.324 1.00 87.50 234 LYS A N 1
ATOM 1922 C CA . LYS A 1 234 ? 16.315 -4.244 5.546 1.00 87.50 234 LYS A CA 1
ATOM 1923 C C . LYS A 1 234 ? 17.136 -3.857 6.762 1.00 87.50 234 LYS A C 1
ATOM 1925 O O . LYS A 1 234 ? 18.338 -4.112 6.788 1.00 87.50 234 LYS A O 1
ATOM 1930 N N . GLY A 1 235 ? 16.505 -3.297 7.785 1.00 90.25 235 GLY A N 1
ATOM 1931 C CA . GLY A 1 235 ? 17.214 -3.010 9.028 1.00 90.25 235 GLY A CA 1
ATOM 1932 C C . GLY A 1 235 ? 16.428 -2.179 10.029 1.00 90.25 235 GLY A C 1
ATOM 1933 O O . GLY A 1 235 ? 15.225 -1.968 9.893 1.00 90.25 235 GLY A O 1
ATOM 1934 N N . LEU A 1 236 ? 17.148 -1.708 11.046 1.00 91.88 236 LEU A N 1
ATOM 1935 C CA . LEU A 1 236 ? 16.637 -0.821 12.088 1.00 91.88 236 LEU A CA 1
ATOM 1936 C C . LEU A 1 236 ? 16.923 0.642 11.743 1.00 91.88 236 LEU A C 1
ATOM 1938 O O . LEU A 1 236 ? 18.055 1.001 11.406 1.00 91.88 236 LEU A O 1
ATOM 1942 N N . VAL A 1 237 ? 15.912 1.499 11.889 1.00 91.25 237 VAL A N 1
ATOM 1943 C CA . VAL A 1 237 ? 15.999 2.940 11.609 1.00 91.25 237 VAL A CA 1
ATOM 1944 C C . VAL A 1 237 ? 17.065 3.604 12.482 1.00 91.25 237 VAL A C 1
ATOM 1946 O O . VAL A 1 237 ? 17.892 4.352 11.967 1.00 91.25 237 VAL A O 1
ATOM 1949 N N . PHE A 1 238 ? 17.126 3.277 13.776 1.00 92.19 238 PHE A N 1
ATOM 1950 C CA . PHE A 1 238 ? 18.129 3.850 14.681 1.00 92.19 238 PHE A CA 1
ATOM 1951 C C . PHE A 1 238 ? 19.559 3.404 14.371 1.00 92.19 238 PHE A C 1
ATOM 1953 O O . PHE A 1 238 ? 20.477 4.208 14.492 1.00 92.19 238 PHE A O 1
ATOM 1960 N N . MET A 1 239 ? 19.761 2.165 13.909 1.00 91.31 239 MET A N 1
ATOM 1961 C CA . MET A 1 239 ? 21.089 1.708 13.482 1.00 91.31 239 MET A CA 1
ATOM 1962 C C . MET A 1 239 ? 21.557 2.485 12.251 1.00 91.31 239 MET A C 1
ATOM 1964 O O . MET A 1 239 ? 22.682 2.976 12.220 1.00 91.31 239 MET A O 1
ATOM 1968 N N . ARG A 1 240 ? 20.667 2.676 11.268 1.00 90.06 240 ARG A N 1
ATOM 1969 C CA . ARG A 1 240 ? 20.947 3.505 10.088 1.00 90.06 240 ARG A CA 1
ATOM 1970 C C . ARG A 1 240 ? 21.243 4.957 10.475 1.00 90.06 240 ARG A C 1
ATOM 1972 O O . ARG A 1 240 ? 22.190 5.540 9.963 1.00 90.06 240 ARG A O 1
ATOM 1979 N N . ALA A 1 241 ? 20.472 5.525 11.400 1.00 90.06 241 ALA A N 1
ATOM 1980 C CA . ALA A 1 241 ? 20.697 6.879 11.900 1.00 90.06 241 ALA A CA 1
ATOM 1981 C C . ALA A 1 241 ? 22.022 7.016 12.666 1.00 90.06 241 ALA A C 1
ATOM 1983 O O . ALA A 1 241 ? 22.692 8.036 12.537 1.00 90.06 241 ALA A O 1
ATOM 1984 N N . SER A 1 242 ? 22.419 5.991 13.425 1.00 92.12 242 SER A N 1
ATOM 1985 C CA . SER A 1 242 ? 23.714 5.939 14.111 1.00 92.12 242 SER A CA 1
ATOM 1986 C C . SER A 1 242 ? 24.870 5.959 13.111 1.00 92.12 242 SER A C 1
ATOM 1988 O O . SER A 1 242 ? 25.741 6.821 13.199 1.00 92.12 242 SER A O 1
ATOM 1990 N N . HIS A 1 243 ? 24.821 5.098 12.088 1.00 91.25 243 HIS A N 1
ATOM 1991 C CA . HIS A 1 243 ? 25.822 5.081 11.016 1.00 91.25 243 HIS A CA 1
ATOM 1992 C C . HIS A 1 243 ? 25.903 6.401 10.239 1.00 91.25 243 HIS A C 1
ATOM 1994 O O . HIS A 1 243 ? 26.986 6.793 9.816 1.00 91.25 243 HIS A O 1
ATOM 2000 N N . ASN A 1 244 ? 24.778 7.100 10.086 1.00 90.12 244 ASN A N 1
ATOM 2001 C CA . ASN A 1 244 ? 24.707 8.370 9.367 1.00 90.12 244 ASN A CA 1
ATOM 2002 C C . ASN A 1 244 ? 24.990 9.601 10.252 1.00 90.12 244 ASN A C 1
ATOM 2004 O O . ASN A 1 244 ? 24.912 10.724 9.759 1.00 90.12 244 ASN A O 1
ATOM 2008 N N . GLY A 1 245 ? 25.264 9.427 11.550 1.00 91.12 245 GLY A N 1
ATOM 2009 C CA . GLY A 1 245 ? 25.500 10.535 12.485 1.00 91.12 245 GLY A CA 1
ATOM 2010 C C . GLY A 1 245 ? 24.253 11.355 12.856 1.00 91.12 245 GLY A C 1
ATOM 2011 O O . GLY A 1 245 ? 24.376 12.421 13.452 1.00 91.12 245 GLY A O 1
ATOM 2012 N N . THR A 1 246 ? 23.042 10.878 12.547 1.00 89.94 246 THR A N 1
ATOM 2013 C CA . THR A 1 246 ? 21.764 11.590 12.763 1.00 89.94 246 THR A CA 1
ATOM 2014 C C . THR A 1 246 ? 20.913 10.993 13.891 1.00 89.94 246 THR A C 1
ATOM 2016 O O . THR A 1 246 ? 19.694 11.201 13.941 1.00 89.94 246 THR A O 1
ATOM 2019 N N . LEU A 1 247 ? 21.524 10.224 14.800 1.00 91.88 247 LEU A N 1
ATOM 2020 C CA . LEU A 1 247 ? 20.816 9.473 15.842 1.00 91.88 247 LEU A CA 1
ATOM 2021 C C . LEU A 1 247 ? 19.965 10.368 16.754 1.00 91.88 247 LEU A C 1
ATOM 2023 O O . LEU A 1 247 ? 18.782 10.090 16.928 1.00 91.88 247 LEU A O 1
ATOM 2027 N N . ASN A 1 248 ? 20.530 11.458 17.281 1.00 91.56 248 ASN A N 1
ATOM 2028 C CA . ASN A 1 248 ? 19.828 12.350 18.214 1.00 91.56 248 ASN A CA 1
ATOM 2029 C C . ASN A 1 248 ? 18.573 12.965 17.583 1.00 91.56 248 ASN A C 1
ATOM 2031 O O . ASN A 1 248 ? 17.495 12.926 18.175 1.00 91.56 248 ASN A O 1
ATOM 2035 N N . THR A 1 249 ? 18.693 13.462 16.350 1.00 88.94 249 THR A N 1
ATOM 2036 C CA . THR A 1 249 ? 17.561 13.999 15.587 1.00 88.94 249 THR A CA 1
ATOM 2037 C C . THR A 1 249 ? 16.509 12.923 15.342 1.00 88.94 249 THR A C 1
ATOM 2039 O O . THR A 1 249 ? 15.323 13.163 15.533 1.00 88.94 249 THR A O 1
ATOM 2042 N N . THR A 1 250 ? 16.930 11.711 14.982 1.00 91.19 250 THR A N 1
ATOM 2043 C CA . THR A 1 250 ? 16.012 10.594 14.716 1.00 91.19 250 THR A CA 1
ATOM 2044 C C . THR A 1 250 ? 15.265 10.157 15.979 1.00 91.19 250 THR A C 1
ATOM 2046 O O . THR A 1 250 ? 14.066 9.902 15.918 1.00 91.19 250 THR A O 1
ATOM 2049 N N . LEU A 1 251 ? 15.932 10.113 17.136 1.00 92.69 251 LEU A N 1
ATOM 2050 C CA . LEU A 1 251 ? 15.302 9.807 18.425 1.00 92.69 251 LEU A CA 1
ATOM 2051 C C . LEU A 1 251 ? 14.285 10.879 18.829 1.00 92.69 251 LEU A C 1
ATOM 2053 O O . LEU A 1 251 ? 13.184 10.544 19.266 1.00 92.69 251 LEU A O 1
ATOM 2057 N N . LEU A 1 252 ? 14.628 12.156 18.646 1.00 91.56 252 LEU A N 1
ATOM 2058 C CA . LEU A 1 252 ? 13.713 13.265 18.907 1.00 91.56 252 LEU A CA 1
ATOM 2059 C C . LEU A 1 252 ? 12.481 13.197 17.994 1.00 91.56 252 LEU A C 1
ATOM 2061 O O . LEU A 1 252 ? 11.358 13.308 18.481 1.00 91.56 252 LEU A O 1
ATOM 2065 N N . LEU A 1 253 ? 12.672 12.949 16.693 1.00 90.25 253 LEU A N 1
ATOM 2066 C CA . LEU A 1 253 ? 11.570 12.779 15.741 1.00 90.25 253 LEU A CA 1
ATOM 2067 C C . LEU A 1 253 ? 10.687 11.580 16.089 1.00 90.25 253 LEU A C 1
ATOM 2069 O O . LEU A 1 253 ? 9.469 11.696 16.016 1.00 90.25 253 LEU A O 1
ATOM 2073 N N . TYR A 1 254 ? 11.275 10.461 16.515 1.00 92.06 254 TYR A N 1
ATOM 2074 C CA . TYR A 1 254 ? 10.519 9.296 16.972 1.00 92.06 254 TYR A CA 1
ATOM 2075 C C . TYR A 1 254 ? 9.669 9.613 18.210 1.00 92.06 254 TYR A C 1
ATOM 2077 O O . TYR A 1 254 ? 8.506 9.218 18.273 1.00 92.06 254 TYR A O 1
ATOM 2085 N N . LEU A 1 255 ? 10.213 10.356 19.180 1.00 92.12 255 LEU A N 1
ATOM 2086 C CA . LEU A 1 255 ? 9.467 10.779 20.367 1.00 92.12 255 LEU A CA 1
ATOM 2087 C C . LEU A 1 255 ? 8.311 11.720 20.002 1.00 92.12 255 LEU A C 1
ATOM 2089 O O . LEU A 1 255 ? 7.197 11.541 20.491 1.00 92.12 255 LEU A O 1
ATOM 2093 N N . ILE A 1 256 ? 8.563 12.699 19.128 1.00 91.81 256 ILE A N 1
ATOM 2094 C CA . ILE A 1 256 ? 7.539 13.630 18.635 1.00 91.81 256 ILE A CA 1
ATOM 2095 C C . ILE A 1 256 ? 6.433 12.863 17.905 1.00 91.81 256 ILE A C 1
ATOM 2097 O O . ILE A 1 256 ? 5.261 13.060 18.216 1.00 91.81 256 ILE A O 1
ATOM 2101 N N . PHE A 1 257 ? 6.801 11.958 16.997 1.00 90.31 257 PHE A N 1
ATOM 2102 C CA . PHE A 1 257 ? 5.883 11.060 16.299 1.00 90.31 257 PHE A CA 1
ATOM 2103 C C . PHE A 1 257 ? 5.035 10.250 17.286 1.00 90.31 257 PHE A C 1
ATOM 2105 O O . PHE A 1 257 ? 3.809 10.283 17.221 1.00 90.31 257 PHE A O 1
ATOM 2112 N N . PHE A 1 258 ? 5.672 9.588 18.257 1.00 89.94 258 PHE A N 1
ATOM 2113 C CA . PHE A 1 258 ? 4.986 8.781 19.265 1.00 89.94 258 PHE A CA 1
ATOM 2114 C C . PHE A 1 258 ? 3.918 9.595 20.003 1.00 89.94 258 PHE A C 1
ATOM 2116 O O . PHE A 1 258 ? 2.779 9.151 20.172 1.00 89.94 258 PHE A O 1
ATOM 2123 N N . ILE A 1 259 ? 4.280 10.814 20.413 1.00 92.06 259 ILE A N 1
ATOM 2124 C CA . ILE A 1 259 ? 3.391 11.707 21.149 1.00 92.06 259 ILE A CA 1
ATOM 2125 C C . ILE A 1 259 ? 2.241 12.187 20.258 1.00 92.06 259 ILE A C 1
ATOM 2127 O O . ILE A 1 259 ? 1.079 12.024 20.631 1.00 92.06 259 ILE A O 1
ATOM 2131 N N . LEU A 1 260 ? 2.564 12.777 19.105 1.00 91.62 260 LEU A N 1
ATOM 2132 C CA . LEU A 1 260 ? 1.636 13.550 18.276 1.00 91.62 260 LEU A CA 1
ATOM 2133 C C . LEU A 1 260 ? 0.778 12.705 17.334 1.00 91.62 260 LEU A C 1
ATOM 2135 O O . LEU A 1 260 ? -0.324 13.134 16.994 1.00 91.62 260 LEU A O 1
ATOM 2139 N N . GLU A 1 261 ? 1.230 11.521 16.931 1.00 87.50 261 GLU A N 1
ATOM 2140 C CA . GLU A 1 261 ? 0.441 10.671 16.041 1.00 87.50 261 GLU A CA 1
ATOM 2141 C C . GLU A 1 261 ? -0.518 9.746 16.782 1.00 87.50 261 GLU A C 1
ATOM 2143 O O . GLU A 1 261 ? -1.638 9.533 16.316 1.00 87.50 261 GLU A O 1
ATOM 2148 N N . PHE A 1 262 ? -0.128 9.206 17.943 1.00 83.75 262 PHE A N 1
ATOM 2149 C CA . PHE A 1 262 ? -0.978 8.221 18.616 1.00 83.75 262 PHE A CA 1
ATOM 2150 C C . PHE A 1 262 ? -1.107 8.344 20.128 1.00 83.75 262 PHE A C 1
ATOM 2152 O O . PHE A 1 262 ? -2.187 8.038 20.644 1.00 83.75 262 PHE A O 1
ATOM 2159 N N . PHE A 1 263 ? -0.099 8.824 20.863 1.00 90.50 263 PHE A N 1
ATOM 2160 C CA . PHE A 1 263 ? -0.247 8.997 22.313 1.00 90.50 263 PHE A CA 1
ATOM 2161 C C . PHE A 1 263 ? -1.311 10.046 22.661 1.00 90.50 263 PHE A C 1
ATOM 2163 O O . PHE A 1 263 ? -1.971 9.917 23.688 1.00 90.50 263 PHE A O 1
ATOM 2170 N N . VAL A 1 264 ? -1.577 11.023 21.785 1.00 92.12 264 VAL A N 1
ATOM 2171 C CA . VAL A 1 264 ? -2.723 11.942 21.929 1.00 92.12 264 VAL A CA 1
ATOM 2172 C C . VAL A 1 264 ? -4.063 11.217 22.079 1.00 92.12 264 VAL A C 1
ATOM 2174 O O . VAL A 1 264 ? -4.947 11.705 22.781 1.00 92.12 264 VAL A O 1
ATOM 2177 N N . TYR A 1 265 ? -4.212 10.014 21.516 1.00 92.50 265 TYR A N 1
ATOM 2178 C CA . TYR A 1 265 ? -5.415 9.193 21.665 1.00 92.50 265 TYR A CA 1
ATOM 2179 C C . TYR A 1 265 ? -5.465 8.424 22.996 1.00 92.50 265 TYR A C 1
ATOM 2181 O O . TYR A 1 265 ? -6.439 7.724 23.271 1.00 92.50 265 TYR A O 1
ATOM 2189 N N . ILE A 1 266 ? -4.501 8.599 23.907 1.00 91.38 266 ILE A N 1
ATOM 2190 C CA . ILE A 1 266 ? -4.609 8.089 25.285 1.00 91.38 266 ILE A CA 1
ATOM 2191 C C . ILE A 1 266 ? -5.864 8.629 25.989 1.00 91.38 266 ILE A C 1
ATOM 2193 O O . ILE A 1 266 ? -6.469 7.959 26.829 1.00 91.38 266 ILE A O 1
ATOM 2197 N N . ILE A 1 267 ? -6.335 9.807 25.571 1.00 91.31 267 ILE A N 1
ATOM 2198 C CA . ILE A 1 267 ? -7.549 10.449 26.076 1.00 91.31 267 ILE A CA 1
ATOM 2199 C C . ILE A 1 267 ? -8.818 9.638 25.830 1.00 91.31 267 ILE A C 1
ATOM 2201 O O . ILE A 1 267 ? -9.844 9.970 26.419 1.00 91.31 267 ILE A O 1
ATOM 2205 N N . ILE A 1 268 ? -8.799 8.587 25.004 1.00 90.62 268 ILE A N 1
ATOM 2206 C CA . ILE A 1 268 ? -9.952 7.698 24.790 1.00 90.62 268 ILE A CA 1
ATOM 2207 C C . ILE A 1 268 ? -9.865 6.395 25.610 1.00 90.62 268 ILE A C 1
ATOM 2209 O O . ILE A 1 268 ? -10.827 5.626 25.651 1.00 90.62 268 ILE A O 1
ATOM 2213 N N . ILE A 1 269 ? -8.769 6.167 26.354 1.00 88.56 269 ILE A N 1
ATOM 2214 C CA . ILE A 1 269 ? -8.580 4.985 27.214 1.00 88.56 269 ILE A CA 1
ATOM 2215 C C . ILE A 1 269 ? -9.609 4.935 28.346 1.00 88.56 269 ILE A C 1
ATOM 2217 O O . ILE A 1 269 ? -9.644 5.775 29.244 1.00 88.56 269 ILE A O 1
ATOM 2221 N N . ASN A 1 270 ? -10.428 3.894 28.371 1.00 85.69 270 ASN A N 1
ATOM 2222 C CA . ASN A 1 270 ? -11.366 3.640 29.460 1.00 85.69 270 ASN A CA 1
ATOM 2223 C C . ASN A 1 270 ? -11.271 2.175 29.912 1.00 85.69 270 ASN A C 1
ATOM 2225 O O . ASN A 1 270 ? -10.632 1.353 29.255 1.00 85.69 270 ASN A O 1
ATOM 2229 N N . LYS A 1 271 ? -11.943 1.823 31.019 1.00 81.62 271 LYS A N 1
ATOM 2230 C CA . LYS A 1 271 ? -11.938 0.448 31.558 1.00 81.62 271 LYS A CA 1
ATOM 2231 C C . LYS A 1 271 ? -12.360 -0.616 30.532 1.00 81.62 271 LYS A C 1
ATOM 2233 O O . LYS A 1 271 ? -11.984 -1.773 30.686 1.00 81.62 271 LYS A O 1
ATOM 2238 N N . LYS A 1 272 ? -13.131 -0.238 29.510 1.00 84.12 272 LYS A N 1
ATOM 2239 C CA . LYS A 1 272 ? -13.653 -1.144 28.484 1.00 84.12 272 LYS A CA 1
ATOM 2240 C C . LYS A 1 272 ? -12.666 -1.382 27.334 1.00 84.12 272 LYS A C 1
ATOM 2242 O O . LYS A 1 272 ? -12.635 -2.499 26.844 1.00 84.12 272 LYS A O 1
ATOM 2247 N N . ASN A 1 273 ? -11.887 -0.368 26.947 1.00 86.88 273 ASN A N 1
ATOM 2248 C CA . ASN A 1 273 ? -11.140 -0.341 25.681 1.00 86.88 273 ASN A CA 1
ATOM 2249 C C . ASN A 1 273 ? -9.608 -0.218 25.847 1.00 86.88 273 ASN A C 1
ATOM 2251 O O . ASN A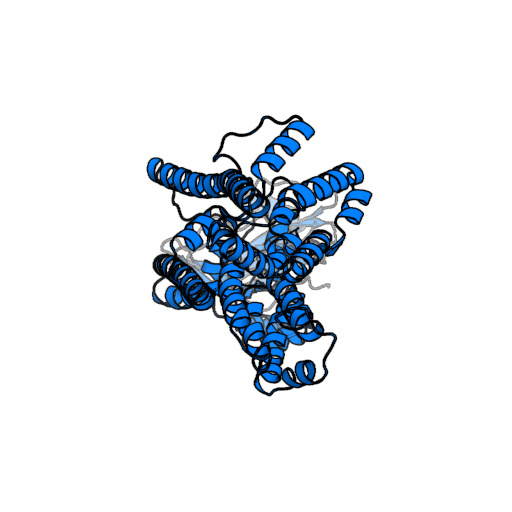 1 273 ? -8.881 -0.118 24.860 1.00 86.88 273 ASN A O 1
ATOM 2255 N N . TRP A 1 274 ? -9.094 -0.141 27.082 1.00 88.50 274 TRP A N 1
ATOM 2256 C CA . TRP A 1 274 ? -7.666 0.113 27.332 1.00 88.50 274 TRP A CA 1
ATOM 2257 C C 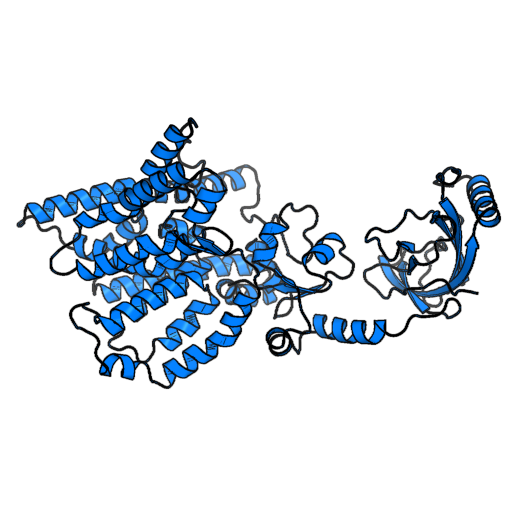. TRP A 1 274 ? -6.742 -0.959 26.746 1.00 88.50 274 TRP A C 1
ATOM 2259 O O . TRP A 1 274 ? -5.624 -0.651 26.347 1.00 88.50 274 TRP A O 1
ATOM 2269 N N . LYS A 1 275 ? -7.208 -2.209 26.676 1.00 91.19 275 LYS A N 1
ATOM 2270 C CA . LYS A 1 275 ? -6.415 -3.331 26.166 1.00 91.19 275 LYS A CA 1
ATOM 2271 C C . LYS A 1 275 ? -6.281 -3.271 24.658 1.00 91.19 275 LYS A C 1
ATOM 2273 O O . LYS A 1 275 ? -5.198 -3.490 24.131 1.00 91.19 275 LYS A O 1
ATOM 2278 N N . GLU A 1 276 ? -7.373 -2.957 23.973 1.00 90.50 276 GLU A N 1
ATOM 2279 C CA . GLU A 1 276 ? -7.406 -2.775 22.528 1.00 90.50 276 GLU A CA 1
ATOM 2280 C C . GLU A 1 276 ? -6.483 -1.622 22.123 1.00 90.50 276 GLU A C 1
ATOM 2282 O O . GLU A 1 276 ? -5.713 -1.763 21.179 1.00 90.50 276 GLU A O 1
ATOM 2287 N N . LEU A 1 277 ? -6.485 -0.528 22.893 1.00 90.75 277 LEU A N 1
ATOM 2288 C CA . LEU A 1 277 ? -5.564 0.593 22.680 1.00 90.75 277 LEU A CA 1
ATOM 2289 C C . LEU A 1 277 ? -4.109 0.222 22.952 1.00 90.75 277 LEU A C 1
ATOM 2291 O O . LEU A 1 277 ? -3.246 0.605 22.171 1.00 90.75 277 LEU A O 1
ATOM 2295 N N . LEU A 1 278 ? -3.830 -0.556 24.001 1.00 91.06 278 LEU A N 1
ATOM 2296 C CA . LEU A 1 278 ? -2.475 -1.032 24.284 1.00 91.06 278 LEU A CA 1
ATOM 2297 C C . LEU A 1 278 ? -1.927 -1.888 23.134 1.00 91.06 278 LEU A C 1
ATOM 2299 O O . LEU A 1 278 ? -0.771 -1.732 22.758 1.00 91.06 278 LEU A O 1
ATOM 2303 N N . VAL A 1 279 ? -2.760 -2.761 22.559 1.00 91.31 279 VAL A N 1
ATOM 2304 C CA . VAL A 1 279 ? -2.407 -3.564 21.376 1.00 91.31 279 VAL A CA 1
ATOM 2305 C C . VAL A 1 279 ? -2.074 -2.654 20.190 1.00 91.31 279 VAL A C 1
ATOM 2307 O O . VAL A 1 279 ? -1.043 -2.850 19.551 1.00 91.31 279 VAL A O 1
ATOM 2310 N N . CYS A 1 280 ? -2.879 -1.619 19.928 1.00 91.00 280 CYS A N 1
ATOM 2311 C CA . CYS A 1 280 ? -2.548 -0.625 18.903 1.00 91.00 280 CYS A CA 1
ATOM 2312 C C . CYS A 1 280 ? -1.207 0.064 19.183 1.00 91.00 280 CYS A C 1
ATOM 2314 O O . CYS A 1 280 ? -0.314 0.044 18.340 1.00 91.00 280 CYS A O 1
ATOM 2316 N N . PHE A 1 281 ? -1.040 0.625 20.381 1.00 91.38 281 PHE A N 1
ATOM 2317 C CA . PHE A 1 281 ? 0.132 1.419 20.749 1.00 91.38 281 PHE A CA 1
ATOM 2318 C C . PHE A 1 281 ? 1.426 0.605 20.764 1.00 91.38 281 PHE A C 1
ATOM 2320 O O . PHE A 1 281 ? 2.457 1.104 20.326 1.00 91.38 281 PHE A O 1
ATOM 2327 N N . ALA A 1 282 ? 1.383 -0.652 21.209 1.00 92.38 282 ALA A N 1
ATOM 2328 C CA . ALA A 1 282 ? 2.550 -1.527 21.190 1.00 92.38 282 ALA A CA 1
ATOM 2329 C C . ALA A 1 282 ? 3.054 -1.755 19.758 1.00 92.38 282 ALA A C 1
ATOM 2331 O O . ALA A 1 282 ? 4.251 -1.651 19.500 1.00 92.38 282 ALA A O 1
ATOM 2332 N N . PHE A 1 283 ? 2.151 -2.015 18.811 1.00 92.81 283 PHE A N 1
ATOM 2333 C CA . PHE A 1 283 ? 2.543 -2.202 17.416 1.00 92.81 283 PHE A CA 1
ATOM 2334 C C . PHE A 1 283 ? 3.018 -0.899 16.768 1.00 92.81 283 PHE A C 1
ATOM 2336 O O . PHE A 1 283 ? 4.029 -0.891 16.073 1.00 92.81 283 PHE A O 1
ATOM 2343 N N . PHE A 1 284 ? 2.324 0.206 17.039 1.00 90.50 284 PHE A N 1
ATOM 2344 C CA . PHE A 1 284 ? 2.665 1.549 16.565 1.00 90.50 284 PHE A CA 1
ATOM 2345 C C . PHE A 1 284 ? 4.031 2.041 17.042 1.00 90.50 284 PHE A C 1
ATOM 2347 O O . PHE A 1 284 ? 4.715 2.738 16.303 1.00 90.50 284 PHE A O 1
ATOM 2354 N N . ALA A 1 285 ? 4.453 1.646 18.242 1.00 91.00 285 ALA A N 1
ATOM 2355 C CA . ALA A 1 285 ? 5.791 1.928 18.743 1.00 91.00 285 ALA A CA 1
ATOM 2356 C C . ALA A 1 285 ? 6.864 1.075 18.045 1.00 91.00 285 ALA A C 1
ATOM 2358 O O . ALA A 1 285 ? 7.958 1.546 17.766 1.00 91.00 285 ALA A O 1
ATOM 2359 N N . ILE A 1 286 ? 6.570 -0.196 17.762 1.00 91.50 286 ILE A N 1
ATOM 2360 C CA . ILE A 1 286 ? 7.584 -1.156 17.306 1.00 91.50 286 ILE A CA 1
ATOM 2361 C C . ILE A 1 286 ? 7.761 -1.130 15.785 1.00 91.50 286 ILE A C 1
ATOM 2363 O O . ILE A 1 286 ? 8.891 -1.132 15.303 1.00 91.50 286 ILE A O 1
ATOM 2367 N N . ALA A 1 287 ? 6.673 -1.124 15.013 1.00 91.12 287 ALA A N 1
ATOM 2368 C CA . ALA A 1 287 ? 6.732 -1.308 13.562 1.00 91.12 287 ALA A CA 1
ATOM 2369 C C . ALA A 1 287 ? 7.559 -0.231 12.825 1.00 91.12 287 ALA A C 1
ATOM 2371 O O . ALA A 1 287 ? 8.373 -0.610 11.981 1.00 91.12 287 ALA A O 1
ATOM 2372 N N . PRO A 1 288 ? 7.452 1.073 13.156 1.00 90.06 288 PRO A N 1
ATOM 2373 C CA . PRO A 1 288 ? 8.239 2.126 12.505 1.00 90.06 288 PRO A CA 1
ATOM 2374 C C . PRO A 1 288 ? 9.740 2.094 12.816 1.00 90.06 288 PRO A C 1
ATOM 2376 O O . PRO A 1 288 ? 10.511 2.808 12.182 1.00 90.06 288 PRO A O 1
ATOM 2379 N N . LEU A 1 289 ? 10.186 1.266 13.768 1.00 91.50 289 LEU A N 1
ATOM 2380 C CA . LEU A 1 289 ? 11.613 1.091 14.059 1.00 91.50 289 LEU A CA 1
ATOM 2381 C C . LEU A 1 289 ? 12.338 0.287 12.977 1.00 91.50 289 LEU A C 1
ATOM 2383 O O . LEU A 1 289 ? 13.569 0.312 12.925 1.00 91.50 289 LEU A O 1
ATOM 2387 N N . PHE A 1 290 ? 11.597 -0.413 12.119 1.00 91.38 290 PHE A N 1
ATOM 2388 C CA . PHE A 1 290 ? 12.126 -1.277 11.074 1.00 91.38 290 PHE A CA 1
ATOM 2389 C C . PHE A 1 290 ? 11.824 -0.710 9.684 1.00 91.38 290 PHE A C 1
ATOM 2391 O O . PHE A 1 290 ? 10.756 -0.148 9.442 1.00 91.38 290 PHE A O 1
ATOM 2398 N N . TYR A 1 291 ? 12.745 -0.911 8.743 1.00 88.38 291 TYR A N 1
ATOM 2399 C CA . TYR A 1 291 ? 12.566 -0.551 7.335 1.00 88.38 291 TYR A CA 1
ATOM 2400 C C . TYR A 1 291 ? 12.833 -1.756 6.424 1.00 88.38 291 TYR A C 1
ATOM 2402 O O . TYR A 1 291 ? 13.661 -2.614 6.743 1.00 88.38 291 TYR A O 1
ATOM 2410 N N . VAL A 1 292 ? 12.116 -1.817 5.298 1.00 85.19 292 VAL A N 1
ATOM 2411 C CA . VAL A 1 292 ? 12.287 -2.802 4.217 1.00 85.19 292 VAL A CA 1
ATOM 2412 C C . VAL A 1 292 ? 12.115 -2.055 2.896 1.00 85.19 292 VAL A C 1
ATOM 2414 O O . VAL A 1 292 ? 11.038 -1.539 2.609 1.00 85.19 292 VAL A O 1
ATOM 2417 N N . GLY A 1 293 ? 13.191 -1.973 2.118 1.00 79.19 293 GLY A N 1
ATOM 2418 C CA . GLY A 1 293 ? 13.341 -1.048 1.002 1.00 79.19 293 GLY A CA 1
ATOM 2419 C C . GLY A 1 293 ? 13.389 0.377 1.544 1.00 79.19 293 GLY A C 1
ATOM 2420 O O . GLY A 1 293 ? 14.414 0.831 2.058 1.00 79.19 293 GLY A O 1
ATOM 2421 N N . GLY A 1 294 ? 12.248 1.059 1.475 1.00 80.19 294 GLY A N 1
ATOM 2422 C CA . GLY A 1 294 ? 12.017 2.339 2.136 1.00 80.19 294 GLY A CA 1
ATOM 2423 C C . GLY A 1 294 ? 11.458 2.197 3.557 1.00 80.19 294 GLY A C 1
ATOM 2424 O O . GLY A 1 294 ? 11.500 1.139 4.186 1.00 80.19 294 GLY A O 1
ATOM 2425 N N . PHE A 1 295 ? 10.873 3.286 4.053 1.00 84.25 295 PHE A N 1
ATOM 2426 C CA . PHE A 1 295 ? 10.193 3.336 5.354 1.00 84.25 295 PHE A CA 1
ATOM 2427 C C . PHE A 1 295 ? 8.738 2.830 5.302 1.00 84.25 295 PHE A C 1
ATOM 2429 O O . PHE A 1 295 ? 7.977 2.982 6.252 1.00 84.25 295 PHE A O 1
ATOM 2436 N N . ASP A 1 296 ? 8.342 2.180 4.202 1.00 82.62 296 ASP A N 1
ATOM 2437 C CA . ASP A 1 296 ? 6.977 1.692 3.995 1.00 82.62 296 ASP A CA 1
ATOM 2438 C C . ASP A 1 296 ? 6.551 0.627 5.011 1.00 82.62 296 ASP A C 1
ATOM 2440 O O . ASP A 1 296 ? 5.364 0.519 5.309 1.00 82.62 296 ASP A O 1
ATOM 2444 N N . LEU A 1 297 ? 7.484 -0.138 5.589 1.00 86.62 297 LEU A N 1
ATOM 2445 C CA . LEU A 1 297 ? 7.144 -1.145 6.594 1.00 86.62 297 LEU A CA 1
ATOM 2446 C C . LEU A 1 297 ? 6.365 -0.530 7.768 1.00 86.62 297 LEU A C 1
ATOM 2448 O O . LEU A 1 297 ? 5.262 -0.987 8.076 1.00 86.62 297 LEU A O 1
ATOM 2452 N N . GLY A 1 298 ? 6.908 0.523 8.384 1.00 84.38 298 GLY A N 1
ATOM 2453 C CA . GLY A 1 298 ? 6.263 1.241 9.484 1.00 84.38 298 GLY A CA 1
ATOM 2454 C C . GLY A 1 298 ? 4.919 1.840 9.084 1.00 84.38 298 GLY A C 1
ATOM 2455 O O . GLY A 1 298 ? 3.937 1.704 9.805 1.00 84.38 298 GLY A O 1
ATOM 2456 N N . ASN A 1 299 ? 4.845 2.417 7.887 1.00 85.94 299 ASN A N 1
ATOM 2457 C CA . ASN A 1 299 ? 3.670 3.167 7.447 1.00 85.94 299 ASN A CA 1
ATOM 2458 C C . ASN A 1 299 ? 2.518 2.257 6.993 1.00 85.94 299 ASN A C 1
ATOM 2460 O O . ASN A 1 299 ? 1.347 2.594 7.150 1.00 85.94 299 ASN A O 1
ATOM 2464 N N . ARG A 1 300 ? 2.829 1.121 6.355 1.00 89.81 300 ARG A N 1
ATOM 2465 C CA . ARG A 1 300 ? 1.830 0.243 5.717 1.00 89.81 300 ARG A CA 1
ATOM 2466 C C . ARG A 1 300 ? 1.414 -0.918 6.606 1.00 89.81 300 ARG A C 1
ATOM 2468 O O . ARG A 1 300 ? 0.284 -1.389 6.495 1.00 89.81 300 ARG A O 1
ATOM 2475 N N . SER A 1 301 ? 2.276 -1.364 7.518 1.00 92.50 301 SER A N 1
ATOM 2476 C CA . SER A 1 301 ? 1.908 -2.426 8.460 1.00 92.50 301 SER A CA 1
ATOM 2477 C C . SER A 1 301 ? 0.931 -1.966 9.538 1.00 92.50 301 SER A C 1
ATOM 2479 O O . SER A 1 301 ? 0.241 -2.795 10.117 1.00 92.50 301 SER A O 1
ATOM 2481 N N . THR A 1 302 ? 0.799 -0.666 9.790 1.00 92.38 302 THR A N 1
ATOM 2482 C CA . THR A 1 302 ? -0.106 -0.111 10.811 1.00 92.38 302 THR A CA 1
ATOM 2483 C C . THR A 1 302 ? -1.564 -0.022 10.355 1.00 92.38 302 THR A C 1
ATOM 2485 O O . THR A 1 302 ? -2.458 0.035 11.203 1.00 92.38 302 THR A O 1
ATOM 2488 N N . ILE A 1 303 ? -1.832 -0.105 9.043 1.00 94.44 303 ILE A N 1
ATOM 2489 C CA . ILE A 1 303 ? -3.170 0.005 8.426 1.00 94.44 303 ILE A CA 1
ATOM 2490 C C . ILE A 1 303 ? -4.253 -0.819 9.157 1.00 94.44 303 ILE A C 1
ATOM 2492 O O . ILE A 1 303 ? -5.308 -0.261 9.471 1.00 94.44 303 ILE A O 1
ATOM 2496 N N . PRO A 1 304 ? -4.041 -2.108 9.496 1.00 95.38 304 PRO A N 1
ATOM 2497 C CA . PRO A 1 304 ? -5.051 -2.908 10.189 1.00 95.38 304 PRO A CA 1
ATOM 2498 C C . PRO A 1 304 ? -5.435 -2.363 11.566 1.00 95.38 304 PRO A C 1
ATOM 2500 O O . PRO A 1 304 ? -6.603 -2.398 11.954 1.00 95.38 304 PRO A O 1
ATOM 2503 N N . LEU A 1 305 ? -4.458 -1.856 12.318 1.00 94.81 305 LEU A N 1
ATOM 2504 C CA . LEU A 1 305 ? -4.674 -1.354 13.671 1.00 94.81 305 LEU A CA 1
ATOM 2505 C C . LEU A 1 305 ? -5.225 0.075 13.667 1.00 94.81 305 LEU A C 1
ATOM 2507 O O . LEU A 1 305 ? -5.950 0.440 14.592 1.00 94.81 305 LEU A O 1
ATOM 2511 N N . LEU A 1 306 ? -4.970 0.854 12.611 1.00 94.81 306 LEU A N 1
ATOM 2512 C CA . LEU A 1 306 ? -5.624 2.149 12.399 1.00 94.81 306 LEU A CA 1
ATOM 2513 C C . LEU A 1 306 ? -7.145 1.994 12.276 1.00 94.81 306 LEU A C 1
ATOM 2515 O O . LEU A 1 306 ? -7.886 2.800 12.831 1.00 94.81 306 LEU A O 1
ATOM 2519 N N . ILE A 1 307 ? -7.629 0.918 11.648 1.00 95.75 307 ILE A N 1
ATOM 2520 C CA . ILE A 1 307 ? -9.067 0.599 11.597 1.00 95.75 307 ILE A CA 1
ATOM 2521 C C . ILE A 1 307 ? -9.610 0.314 12.996 1.00 95.75 307 ILE A C 1
ATOM 2523 O O . ILE A 1 307 ? -10.688 0.793 13.350 1.00 95.75 307 ILE A O 1
ATOM 2527 N N . LEU A 1 308 ? -8.872 -0.445 13.812 1.00 94.81 308 LEU A N 1
ATOM 2528 C CA . LEU A 1 308 ? -9.280 -0.710 15.190 1.00 94.81 308 LEU A CA 1
ATOM 2529 C C . LEU A 1 308 ? -9.339 0.592 15.999 1.00 94.81 308 LEU A C 1
ATOM 2531 O O . LEU A 1 308 ? -10.350 0.848 16.649 1.00 94.81 308 LEU A O 1
ATOM 2535 N N . LEU A 1 309 ? -8.310 1.440 15.912 1.00 94.94 309 LEU A N 1
ATOM 2536 C CA . LEU A 1 309 ? -8.286 2.744 16.576 1.00 94.94 309 LEU A CA 1
ATOM 2537 C C . LEU A 1 309 ? -9.452 3.635 16.118 1.00 94.94 309 LEU A C 1
ATOM 2539 O O . LEU A 1 309 ? -10.153 4.204 16.953 1.00 94.94 309 LEU A O 1
ATOM 2543 N N . TYR A 1 310 ? -9.718 3.691 14.815 1.00 95.38 310 TYR A N 1
ATOM 2544 C CA . TYR A 1 310 ? -10.858 4.401 14.240 1.00 95.38 310 TYR A CA 1
ATOM 2545 C C . TYR A 1 310 ? -12.192 3.940 14.836 1.00 95.38 310 TYR A C 1
ATOM 2547 O O . TYR A 1 310 ? -12.979 4.763 15.302 1.00 95.38 310 TYR A O 1
ATOM 2555 N N . ILE A 1 311 ? -12.433 2.629 14.907 1.00 94.44 311 ILE A N 1
ATOM 2556 C CA . ILE A 1 311 ? -13.653 2.079 15.512 1.00 94.44 311 ILE A CA 1
ATOM 2557 C C . ILE A 1 311 ? -13.759 2.452 16.996 1.00 94.44 311 ILE A C 1
ATOM 2559 O O . ILE A 1 311 ? -14.852 2.770 17.469 1.00 94.44 311 ILE A O 1
ATOM 2563 N N . LEU A 1 312 ? -12.648 2.459 17.735 1.00 93.94 312 LEU A N 1
ATOM 2564 C CA . LEU A 1 312 ? -12.634 2.870 19.142 1.00 93.94 312 LEU A CA 1
ATOM 2565 C C . LEU A 1 312 ? -12.974 4.355 19.309 1.00 93.94 312 LEU A C 1
ATOM 2567 O O . LEU A 1 312 ? -13.735 4.692 20.216 1.00 93.94 312 LEU A O 1
ATOM 2571 N N . ILE A 1 313 ? -12.481 5.226 18.425 1.00 94.50 313 ILE A N 1
ATOM 2572 C CA . ILE A 1 313 ? -12.829 6.655 18.400 1.00 94.50 313 ILE A CA 1
ATOM 2573 C C . ILE A 1 313 ? -14.314 6.836 18.071 1.00 94.50 313 ILE A C 1
ATOM 2575 O O . ILE A 1 313 ? -15.018 7.552 18.784 1.00 94.50 313 ILE A O 1
ATOM 2579 N N . VAL A 1 314 ? -14.823 6.142 17.048 1.00 94.06 314 VAL A N 1
ATOM 2580 C CA . VAL A 1 314 ? -16.249 6.173 16.682 1.00 94.06 314 VAL A CA 1
ATOM 2581 C C . VAL A 1 314 ? -17.120 5.738 17.861 1.00 94.06 314 VAL A C 1
ATOM 2583 O O . VAL A 1 314 ? -18.096 6.411 18.182 1.00 94.06 314 VAL A O 1
ATOM 2586 N N . GLN A 1 315 ? -16.759 4.655 18.553 1.00 92.12 315 GLN A N 1
ATOM 2587 C CA . GLN A 1 315 ? -17.473 4.197 19.748 1.00 92.12 315 GLN A CA 1
ATOM 2588 C C . GLN A 1 315 ? -17.383 5.193 20.908 1.00 92.12 315 GLN A C 1
ATOM 2590 O O . GLN A 1 315 ? -18.363 5.374 21.631 1.00 92.12 315 GLN A O 1
ATOM 2595 N N . PHE A 1 316 ? -16.228 5.832 21.099 1.00 93.12 316 PHE A N 1
ATOM 2596 C CA . PHE A 1 316 ? -16.020 6.817 22.156 1.00 93.12 316 PHE A CA 1
ATOM 2597 C C . PHE A 1 316 ? -16.846 8.089 21.933 1.00 93.12 316 PHE A C 1
ATOM 2599 O O . PHE A 1 316 ? -17.358 8.655 22.895 1.00 93.12 316 PHE A O 1
ATOM 2606 N N . LEU A 1 317 ? -17.034 8.505 20.678 1.00 92.69 317 LEU A N 1
ATOM 2607 C CA . LEU A 1 317 ? -17.812 9.688 20.290 1.00 92.69 317 LEU A CA 1
ATOM 2608 C C . LEU A 1 317 ? -19.268 9.368 19.899 1.00 92.69 317 LEU A C 1
ATOM 2610 O O . LEU A 1 317 ? -20.016 10.255 19.473 1.00 92.69 317 LEU A O 1
ATOM 2614 N N . ASP A 1 318 ? -19.703 8.114 20.057 1.00 88.00 318 ASP A N 1
ATOM 2615 C CA . ASP A 1 318 ? -21.027 7.660 19.623 1.00 88.00 318 ASP A CA 1
ATOM 2616 C C . ASP A 1 318 ? -22.165 8.414 20.332 1.00 88.00 318 ASP A C 1
ATOM 2618 O O . ASP A 1 318 ? -23.158 8.813 19.709 1.00 88.00 318 ASP A O 1
ATOM 2622 N N . LYS A 1 319 ? -21.990 8.647 21.638 1.00 85.69 319 LYS A N 1
ATOM 2623 C CA . LYS A 1 319 ? -22.866 9.454 22.491 1.00 85.69 319 LYS A CA 1
ATOM 2624 C C . LYS A 1 319 ? -22.018 10.301 23.437 1.00 85.69 319 LYS A C 1
ATOM 2626 O O . LYS A 1 319 ? -21.192 9.764 24.171 1.00 85.69 319 LYS A O 1
ATOM 2631 N N . LEU A 1 320 ? -22.257 11.612 23.436 1.00 87.56 320 LEU A N 1
ATOM 2632 C CA . LEU A 1 320 ? -21.612 12.524 24.377 1.00 87.56 320 LEU A CA 1
ATOM 2633 C C . LEU A 1 320 ? -22.213 12.328 25.771 1.00 87.56 320 LEU A C 1
ATOM 2635 O O . LEU A 1 320 ? -23.417 12.521 25.956 1.00 87.56 320 LEU A O 1
ATOM 2639 N N . ASP A 1 321 ? -21.389 11.945 26.743 1.00 86.31 321 ASP A N 1
ATOM 2640 C CA . ASP A 1 321 ? -21.840 11.668 28.108 1.00 86.31 321 ASP A CA 1
ATOM 2641 C C . ASP A 1 321 ? -21.725 12.918 28.981 1.00 86.31 321 ASP A C 1
ATOM 2643 O O . ASP A 1 321 ? -20.806 13.067 29.781 1.00 86.31 321 ASP A O 1
ATOM 2647 N N . ARG A 1 322 ? -22.695 13.828 28.841 1.00 88.75 322 ARG A N 1
ATOM 2648 C CA . ARG A 1 322 ? -22.753 15.077 29.623 1.00 88.75 322 ARG A CA 1
ATOM 2649 C C . ARG A 1 322 ? -22.912 14.856 31.133 1.00 88.75 322 ARG A C 1
ATOM 2651 O O . ARG A 1 322 ? -22.717 15.799 31.890 1.00 88.75 322 ARG A O 1
ATOM 2658 N N . ARG A 1 323 ? -23.289 13.650 31.578 1.00 88.81 323 ARG A N 1
ATOM 2659 C CA . ARG A 1 323 ? -23.482 13.339 33.006 1.00 88.81 323 ARG A CA 1
ATOM 2660 C C . ARG A 1 323 ? -22.152 13.050 33.696 1.00 88.81 323 ARG A C 1
ATOM 2662 O O . ARG A 1 323 ? -21.996 13.367 34.869 1.00 88.81 323 ARG A O 1
ATOM 2669 N N . GLN A 1 324 ? -21.191 12.478 32.974 1.00 89.81 324 GLN A N 1
ATOM 2670 C CA . GLN A 1 324 ? -19.840 12.237 33.475 1.00 89.81 324 GLN A CA 1
ATOM 2671 C C . GLN A 1 324 ? -18.886 13.308 32.950 1.00 89.81 324 GLN A C 1
ATOM 2673 O O . GLN A 1 324 ? -18.254 13.133 31.910 1.00 89.81 324 GLN A O 1
ATOM 2678 N N . VAL A 1 325 ? -18.746 14.402 33.705 1.00 90.19 325 VAL A N 1
ATOM 2679 C CA . VAL A 1 325 ? -17.954 15.592 33.330 1.00 90.19 325 VAL A CA 1
ATOM 2680 C C . VAL A 1 325 ? -16.553 15.229 32.814 1.00 90.19 325 VAL A C 1
ATOM 2682 O O . VAL A 1 325 ? -16.143 15.707 31.760 1.00 90.19 325 VAL A O 1
ATOM 2685 N N . ASN A 1 326 ? -15.850 14.307 33.481 1.00 90.19 326 ASN A N 1
ATOM 2686 C CA . ASN A 1 326 ? -14.515 13.869 33.057 1.00 90.19 326 ASN A CA 1
ATOM 2687 C C . ASN A 1 326 ? -14.513 13.168 31.688 1.00 90.19 326 ASN A C 1
ATOM 2689 O O . ASN A 1 326 ? -13.597 13.372 30.893 1.00 90.19 326 ASN A O 1
ATOM 2693 N N . ILE A 1 327 ? -15.517 12.335 31.394 1.00 91.56 327 ILE A N 1
ATOM 2694 C CA . ILE A 1 327 ? -15.634 11.670 30.087 1.00 91.56 327 ILE A CA 1
ATOM 2695 C C . ILE A 1 327 ? -16.020 12.691 29.021 1.00 91.56 327 ILE A C 1
ATOM 2697 O O . ILE A 1 327 ? -15.417 12.694 27.951 1.00 91.56 327 ILE A O 1
ATOM 2701 N N . TYR A 1 328 ? -16.961 13.584 29.328 1.00 93.44 328 TYR A N 1
ATOM 2702 C CA . TYR A 1 328 ? -17.388 14.641 28.419 1.00 93.44 328 TYR A CA 1
ATOM 2703 C C . TYR A 1 328 ? -16.215 15.505 27.947 1.00 93.44 328 TYR A C 1
ATOM 2705 O O . TYR A 1 328 ? -16.010 15.655 26.745 1.00 93.44 328 TYR A O 1
ATOM 2713 N N . TRP A 1 329 ? -15.384 16.010 28.863 1.00 94.12 329 TRP A N 1
ATOM 2714 C CA . TRP A 1 329 ? -14.221 16.826 28.494 1.00 94.12 329 TRP A CA 1
ATOM 2715 C C . TRP A 1 329 ? -13.196 16.064 27.657 1.00 94.12 329 TRP A C 1
ATOM 2717 O O . TRP A 1 329 ? -12.637 16.621 26.716 1.00 94.12 329 TRP A O 1
ATOM 2727 N N . ARG A 1 330 ? -12.995 14.772 27.929 1.00 95.00 330 ARG A N 1
ATOM 2728 C CA . ARG A 1 330 ? -12.145 13.912 27.094 1.00 95.00 330 ARG A CA 1
ATOM 2729 C C . ARG A 1 330 ? -12.726 13.708 25.693 1.00 95.00 330 ARG A C 1
ATOM 2731 O O . ARG A 1 330 ? -11.969 13.659 24.728 1.00 95.00 330 ARG A O 1
ATOM 2738 N N . GLN A 1 331 ? -14.051 13.618 25.560 1.00 95.00 331 GLN A N 1
ATOM 2739 C CA . GLN A 1 331 ? -14.730 13.580 24.259 1.00 95.00 331 GLN A CA 1
ATOM 2740 C C . GLN A 1 331 ? -14.563 14.901 23.503 1.00 95.00 331 GLN A C 1
ATOM 2742 O O . GLN A 1 331 ? -14.236 14.872 22.320 1.00 95.00 331 GLN A O 1
ATOM 2747 N N . ILE A 1 332 ? -14.712 16.045 24.177 1.00 95.69 332 ILE A N 1
ATOM 2748 C CA . ILE A 1 332 ? -14.456 17.364 23.581 1.00 95.69 332 ILE A CA 1
ATOM 2749 C C . ILE A 1 332 ? -13.000 17.485 23.120 1.00 95.69 332 ILE A C 1
ATOM 2751 O O . ILE A 1 332 ? -12.755 17.860 21.978 1.00 95.69 332 ILE A O 1
ATOM 2755 N N . LEU A 1 333 ? -12.035 17.101 23.958 1.00 95.94 333 LEU A N 1
ATOM 2756 C CA . LEU A 1 333 ? -10.616 17.117 23.599 1.00 95.94 333 LEU A CA 1
ATOM 2757 C C . LEU A 1 333 ? -10.320 16.215 22.391 1.00 95.94 333 LEU A C 1
ATOM 2759 O O . LEU A 1 333 ? -9.563 16.599 21.505 1.00 95.94 333 LEU A O 1
ATOM 2763 N N . CYS A 1 334 ? -10.962 15.047 22.310 1.00 95.88 334 CYS A N 1
ATOM 2764 C CA . CYS A 1 334 ? -10.846 14.156 21.156 1.00 95.88 334 CYS A CA 1
ATOM 2765 C C . CYS A 1 334 ? -11.382 14.802 19.875 1.00 95.88 334 CYS A C 1
ATOM 2767 O O . CYS A 1 334 ? -10.744 14.682 18.833 1.00 95.88 334 CYS A O 1
ATOM 2769 N N . ILE A 1 335 ? -12.494 15.539 19.949 1.00 95.88 335 ILE A N 1
ATOM 2770 C CA . ILE A 1 335 ? -13.015 16.311 18.812 1.00 95.88 335 ILE A CA 1
ATOM 2771 C C . ILE A 1 335 ? -12.018 17.398 18.394 1.00 95.88 335 ILE A C 1
ATOM 2773 O O . ILE A 1 335 ? -11.760 17.542 17.205 1.00 95.88 335 ILE A O 1
ATOM 2777 N N . VAL A 1 336 ? -11.416 18.121 19.344 1.00 95.75 336 VAL A N 1
ATOM 2778 C CA . VAL A 1 336 ? -10.397 19.145 19.045 1.00 95.75 336 VAL A CA 1
ATOM 2779 C C . VAL A 1 336 ? -9.189 18.532 18.332 1.00 95.75 336 VAL A C 1
ATOM 2781 O O . VAL A 1 336 ? -8.767 19.058 17.306 1.00 95.75 336 VAL A O 1
ATOM 2784 N N . ILE A 1 337 ? -8.676 17.396 18.814 1.00 95.75 337 ILE A N 1
ATOM 2785 C CA . ILE A 1 337 ? -7.571 16.670 18.164 1.00 95.75 337 ILE A CA 1
ATOM 2786 C C . ILE A 1 337 ? -7.944 16.262 16.739 1.00 95.75 337 ILE A C 1
ATOM 2788 O O . ILE A 1 337 ? -7.161 16.499 15.826 1.00 95.75 337 ILE A O 1
ATOM 2792 N N . LEU A 1 338 ? -9.147 15.718 16.527 1.00 96.19 338 LEU A N 1
ATOM 2793 C CA . LEU A 1 338 ? -9.626 15.357 15.189 1.00 96.19 338 LEU A CA 1
ATOM 2794 C C . LEU A 1 338 ? -9.750 16.580 14.269 1.00 96.19 338 LEU A C 1
ATOM 2796 O O . LEU A 1 338 ? -9.399 16.495 13.099 1.00 96.19 338 LEU A O 1
ATOM 2800 N N . CYS A 1 339 ? -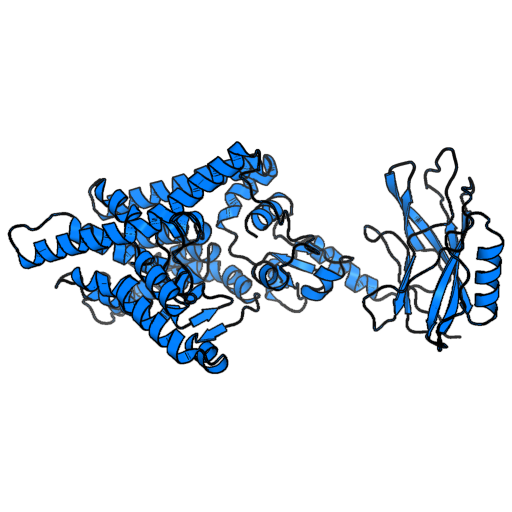10.206 17.728 14.775 1.00 95.31 339 CYS A N 1
ATOM 2801 C CA . CYS A 1 339 ? -10.264 18.961 13.987 1.00 95.31 339 CYS A CA 1
ATOM 2802 C C . CYS A 1 339 ? -8.872 19.445 13.559 1.00 95.31 339 CYS A C 1
ATOM 2804 O O . CYS A 1 339 ? -8.723 19.942 12.446 1.00 95.31 339 CYS A O 1
ATOM 2806 N N . ILE A 1 340 ? -7.854 19.291 14.412 1.00 94.06 340 ILE A N 1
ATOM 2807 C CA . ILE A 1 340 ? -6.471 19.638 14.059 1.00 94.06 340 ILE A CA 1
ATOM 2808 C C . ILE A 1 340 ? -5.907 18.620 13.058 1.00 94.06 340 ILE A C 1
ATOM 2810 O O . ILE A 1 340 ? -5.350 19.020 12.039 1.00 94.06 340 ILE A O 1
ATOM 2814 N N . ALA A 1 341 ? -6.098 17.319 13.295 1.00 92.75 341 ALA A N 1
ATOM 2815 C CA . ALA A 1 341 ? -5.666 16.251 12.387 1.00 92.75 341 ALA A CA 1
ATOM 2816 C C . ALA A 1 341 ? -6.328 16.355 11.000 1.00 92.75 341 ALA A C 1
ATOM 2818 O O . ALA A 1 341 ? -5.699 16.085 9.976 1.00 92.75 341 ALA A O 1
ATOM 2819 N N . PHE A 1 342 ? -7.575 16.838 10.937 1.00 94.44 342 PHE A N 1
ATOM 2820 C CA . PHE A 1 342 ? -8.275 17.091 9.679 1.00 94.44 342 PHE A CA 1
ATOM 2821 C C . PHE A 1 342 ? -7.510 18.044 8.757 1.00 94.44 342 PHE A C 1
ATOM 2823 O O . PHE A 1 342 ? -7.633 17.914 7.544 1.00 94.44 342 PHE A O 1
ATOM 2830 N N . ALA A 1 343 ? -6.687 18.956 9.282 1.00 92.50 343 ALA A N 1
ATOM 2831 C CA . ALA A 1 343 ? -5.888 19.848 8.449 1.00 92.50 343 ALA A CA 1
ATOM 2832 C C . ALA A 1 343 ? -4.906 19.081 7.537 1.00 92.50 343 ALA A C 1
ATOM 2834 O O . ALA A 1 343 ? -4.730 19.474 6.382 1.00 92.50 343 ALA A O 1
ATOM 2835 N N . THR A 1 344 ? -4.344 17.949 7.986 1.00 89.62 344 THR A N 1
ATOM 2836 C CA . THR A 1 344 ? -3.523 17.057 7.141 1.00 89.62 344 THR A CA 1
ATOM 2837 C C . THR A 1 344 ? -4.355 16.475 5.995 1.00 89.62 344 THR A C 1
ATOM 2839 O O . THR A 1 344 ? -3.951 16.506 4.834 1.00 89.62 344 THR A O 1
ATOM 2842 N N . ASN A 1 345 ? -5.561 15.995 6.294 1.00 92.19 345 ASN A N 1
ATOM 2843 C CA . ASN A 1 345 ? -6.441 15.374 5.301 1.00 92.19 345 ASN A CA 1
ATOM 2844 C C . ASN A 1 345 ? -7.011 16.391 4.312 1.00 92.19 345 ASN A C 1
ATOM 2846 O O . ASN A 1 345 ? -7.087 16.133 3.110 1.00 92.19 345 ASN A O 1
ATOM 2850 N N . PHE A 1 346 ? -7.364 17.573 4.810 1.00 93.12 346 PHE A N 1
ATOM 2851 C CA . PHE A 1 346 ? -7.778 18.704 4.000 1.00 93.12 346 PHE A CA 1
ATOM 2852 C C . PHE A 1 346 ? -6.663 19.134 3.046 1.00 93.12 346 PHE A C 1
ATOM 2854 O O . PHE A 1 346 ? -6.941 19.370 1.875 1.00 93.12 346 PHE A O 1
ATOM 2861 N N . ASN A 1 347 ? -5.406 19.167 3.504 1.00 91.88 347 ASN A N 1
ATOM 2862 C CA . ASN A 1 347 ? -4.253 19.464 2.655 1.00 91.88 347 ASN A CA 1
ATOM 2863 C C . ASN A 1 347 ? -4.151 18.511 1.453 1.00 91.88 347 ASN A C 1
ATOM 2865 O O . ASN A 1 347 ? -3.919 18.964 0.334 1.00 91.88 347 ASN A O 1
ATOM 2869 N N . GLU A 1 348 ? -4.348 17.207 1.666 1.00 90.75 348 GLU A N 1
ATOM 2870 C CA . GLU A 1 348 ? -4.308 16.209 0.589 1.00 90.75 348 GLU A CA 1
ATOM 2871 C C . GLU A 1 348 ? -5.451 16.391 -0.414 1.00 90.75 348 GLU A C 1
ATOM 2873 O O . GLU A 1 348 ? -5.213 16.400 -1.624 1.00 90.75 348 GLU A O 1
ATOM 2878 N N . ILE A 1 349 ? -6.676 16.600 0.079 1.00 92.88 349 ILE A N 1
ATOM 2879 C CA . ILE A 1 349 ? -7.849 16.861 -0.768 1.00 92.88 349 ILE A CA 1
ATOM 2880 C C . ILE A 1 349 ? -7.649 18.151 -1.568 1.00 92.88 349 ILE A C 1
ATOM 2882 O O . ILE A 1 349 ? -7.850 18.168 -2.782 1.00 92.88 349 ILE A O 1
ATOM 2886 N N . HIS A 1 350 ? -7.209 19.221 -0.905 1.00 93.00 350 HIS A N 1
ATOM 2887 C CA . HIS A 1 350 ? -6.931 20.504 -1.537 1.00 93.00 350 HIS A CA 1
ATOM 2888 C C . HIS A 1 350 ? -5.852 20.371 -2.613 1.00 93.00 350 HIS A C 1
ATOM 2890 O O . HIS A 1 350 ? -6.052 20.859 -3.722 1.00 93.00 350 HIS A O 1
ATOM 2896 N N . ARG A 1 351 ? -4.745 19.664 -2.340 1.00 90.69 351 ARG A N 1
ATOM 2897 C CA . ARG A 1 351 ? -3.684 19.444 -3.335 1.00 90.69 351 ARG A CA 1
ATOM 2898 C C . ARG A 1 351 ? -4.202 18.686 -4.554 1.00 90.69 351 ARG A C 1
ATOM 2900 O O . ARG A 1 351 ? -3.869 19.050 -5.676 1.00 90.69 351 ARG A O 1
ATOM 2907 N N . ALA A 1 352 ? -5.027 17.660 -4.351 1.00 90.38 352 ALA A N 1
ATOM 2908 C CA . ALA A 1 352 ? -5.618 16.909 -5.454 1.00 90.38 352 ALA A CA 1
ATOM 2909 C C . ALA A 1 352 ? -6.529 17.788 -6.326 1.00 90.38 352 ALA A C 1
ATOM 2911 O O . ALA A 1 352 ? -6.399 17.774 -7.550 1.00 90.38 352 ALA A O 1
ATOM 2912 N N . ILE A 1 353 ? -7.401 18.592 -5.709 1.00 92.25 353 ILE A N 1
ATOM 2913 C C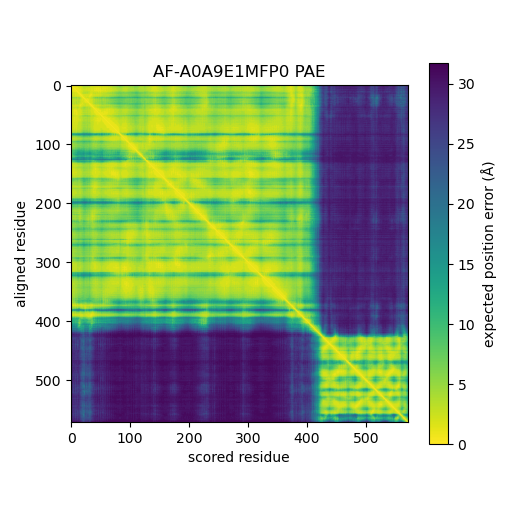A . ILE A 1 353 ? -8.290 19.522 -6.424 1.00 92.25 353 ILE A CA 1
ATOM 2914 C C . ILE A 1 353 ? -7.476 20.589 -7.159 1.00 92.25 353 ILE A C 1
ATOM 2916 O O . ILE A 1 353 ? -7.705 20.818 -8.345 1.00 92.25 353 ILE A O 1
ATOM 2920 N N . TYR A 1 354 ? -6.513 21.213 -6.477 1.00 91.25 354 TYR A N 1
ATOM 2921 C CA . TYR A 1 354 ? -5.667 22.259 -7.044 1.00 91.25 354 TYR A CA 1
ATOM 2922 C C . TYR A 1 354 ? -4.881 21.749 -8.250 1.00 91.25 354 TYR A C 1
ATOM 2924 O O . TYR A 1 354 ? -4.939 22.375 -9.302 1.00 91.25 354 TYR A O 1
ATOM 2932 N N . ASN A 1 355 ? -4.211 20.598 -8.132 1.00 88.75 355 ASN A N 1
ATOM 2933 C CA . ASN A 1 355 ? -3.450 20.018 -9.238 1.00 88.75 355 ASN A CA 1
ATOM 2934 C C . ASN A 1 355 ? -4.363 19.648 -10.411 1.00 88.75 355 ASN A C 1
ATOM 2936 O O . ASN A 1 355 ? -4.047 19.984 -11.542 1.00 88.75 355 ASN A O 1
ATOM 2940 N N . THR A 1 356 ? -5.532 19.056 -10.144 1.00 90.31 356 THR A N 1
ATOM 2941 C CA . THR A 1 356 ? -6.498 18.704 -11.202 1.00 90.31 356 THR A CA 1
ATOM 2942 C C . THR A 1 356 ? -6.999 19.943 -11.949 1.00 90.31 356 THR A C 1
ATOM 2944 O O . THR A 1 356 ? -7.131 19.943 -13.173 1.00 90.31 356 THR A O 1
ATOM 2947 N N . TYR A 1 357 ? -7.293 21.018 -11.214 1.00 91.88 357 TYR A N 1
ATOM 2948 C CA . TYR A 1 357 ? -7.710 22.290 -11.799 1.00 91.88 357 TYR A CA 1
ATOM 2949 C C . TYR A 1 357 ? -6.571 22.970 -12.564 1.00 91.88 357 TYR A C 1
ATOM 2951 O O . TYR A 1 357 ? -6.796 23.490 -13.655 1.00 91.88 357 TYR A O 1
ATOM 2959 N N . PHE A 1 358 ? -5.361 22.969 -12.003 1.00 91.19 358 PHE A N 1
ATOM 2960 C CA . PHE A 1 358 ? -4.166 23.507 -12.641 1.00 91.19 358 PHE A CA 1
ATOM 2961 C C . PHE A 1 358 ? -3.909 22.790 -13.966 1.00 91.19 358 PHE A C 1
ATOM 2963 O O . PHE A 1 358 ? -3.824 23.441 -15.004 1.00 91.19 358 PHE A O 1
ATOM 2970 N N . ASP A 1 359 ? -3.896 21.460 -13.956 1.00 90.94 359 ASP A N 1
ATOM 2971 C CA . ASP A 1 359 ? -3.692 20.654 -15.153 1.00 90.94 359 ASP A CA 1
ATOM 2972 C C . ASP A 1 359 ? -4.774 20.938 -16.200 1.00 90.94 359 ASP A C 1
ATOM 2974 O O . ASP A 1 359 ? -4.452 21.224 -17.350 1.00 90.94 359 ASP A O 1
ATOM 2978 N N . TYR A 1 360 ? -6.048 21.002 -15.800 1.00 90.50 360 TYR A N 1
ATOM 2979 C CA . TYR A 1 360 ? -7.132 21.406 -16.700 1.00 90.50 360 TYR A CA 1
ATOM 2980 C C . TYR A 1 360 ? -6.919 22.805 -17.305 1.00 90.50 360 TYR A C 1
ATOM 2982 O O . TYR A 1 360 ? -7.038 22.976 -18.519 1.00 90.50 360 TYR A O 1
ATOM 2990 N N . LYS A 1 361 ? -6.580 23.802 -16.477 1.00 94.44 361 LYS A N 1
ATOM 2991 C CA . LYS A 1 361 ? -6.385 25.201 -16.892 1.00 94.44 361 LYS A CA 1
ATOM 2992 C C . LYS A 1 361 ? -5.245 25.356 -17.898 1.00 94.44 361 LYS A C 1
ATOM 2994 O O . LYS A 1 361 ? -5.336 26.199 -18.785 1.00 94.44 361 LYS A O 1
ATOM 2999 N N . TYR A 1 362 ? -4.180 24.577 -17.743 1.00 93.12 362 TYR A N 1
ATOM 3000 C CA . TYR A 1 362 ? -3.000 24.622 -18.609 1.00 93.12 362 TYR A CA 1
ATOM 3001 C C . TYR A 1 362 ? -2.994 23.517 -19.676 1.00 93.12 362 TYR A C 1
ATOM 3003 O O . TYR A 1 362 ? -1.980 23.318 -20.339 1.00 93.12 362 TYR A O 1
ATOM 3011 N N . HIS A 1 363 ? -4.121 22.822 -19.870 1.00 88.56 363 HIS A N 1
ATOM 3012 C CA . HIS A 1 363 ? -4.276 21.721 -20.826 1.00 88.56 363 HIS A CA 1
ATOM 3013 C C . HIS A 1 363 ? -3.265 20.574 -20.638 1.00 88.56 363 HIS A C 1
ATOM 3015 O O . HIS A 1 363 ? -2.933 19.859 -21.586 1.00 88.56 363 HIS A O 1
ATOM 3021 N N . TYR A 1 364 ? -2.800 20.363 -19.407 1.00 86.38 364 TYR A N 1
ATOM 3022 C CA . TYR A 1 364 ? -2.034 19.184 -19.030 1.00 86.38 364 TYR A CA 1
ATOM 3023 C C . TYR A 1 364 ? -2.959 17.990 -18.773 1.00 86.38 364 TYR A C 1
ATOM 3025 O O . TYR A 1 364 ? -4.121 18.114 -18.382 1.00 86.38 364 TYR A O 1
ATOM 3033 N N . SER A 1 365 ? -2.425 16.793 -19.005 1.00 82.25 365 SER A N 1
ATOM 3034 C CA . SER A 1 365 ? -3.127 15.550 -18.700 1.00 82.25 365 SER A CA 1
ATOM 3035 C C . SER A 1 365 ? -3.112 15.282 -17.195 1.00 82.25 365 SER A C 1
ATOM 3037 O O . SER A 1 365 ? -2.042 15.164 -16.605 1.00 82.25 365 SER A O 1
ATOM 3039 N N . ASN A 1 366 ? -4.291 15.040 -16.611 1.00 78.31 366 ASN A N 1
ATOM 3040 C CA . ASN A 1 366 ? -4.425 14.520 -15.240 1.00 78.31 366 ASN A CA 1
ATOM 3041 C C . ASN A 1 366 ? -3.872 13.088 -15.082 1.00 78.31 366 ASN A C 1
ATOM 3043 O O . ASN A 1 366 ? -3.747 12.571 -13.972 1.00 78.31 366 ASN A O 1
ATOM 3047 N N . ILE A 1 367 ? -3.565 12.412 -16.193 1.00 78.88 367 ILE A N 1
ATOM 3048 C CA . ILE A 1 367 ? -2.898 11.113 -16.196 1.00 78.88 367 ILE A CA 1
ATOM 3049 C C . ILE A 1 367 ? -1.397 11.375 -16.260 1.00 78.88 367 ILE A C 1
ATOM 3051 O O . ILE A 1 367 ? -0.851 11.686 -17.321 1.00 78.88 367 ILE A O 1
ATOM 3055 N N . THR A 1 368 ? -0.724 11.234 -15.117 1.00 73.88 368 THR A N 1
ATOM 3056 C CA . THR A 1 368 ? 0.736 11.334 -15.057 1.00 73.88 368 THR A CA 1
ATOM 3057 C C . THR A 1 368 ? 1.344 10.047 -15.610 1.00 73.88 368 THR A C 1
ATOM 3059 O O . THR A 1 368 ? 1.309 9.009 -14.947 1.00 73.88 368 THR A O 1
ATOM 3062 N N . ASP A 1 369 ? 1.901 10.093 -16.813 1.00 77.31 369 ASP A N 1
ATOM 3063 C CA . ASP A 1 369 ? 2.389 8.893 -17.502 1.00 77.31 369 ASP A CA 1
ATOM 3064 C C . ASP A 1 369 ? 3.858 9.008 -17.923 1.00 77.31 369 ASP A C 1
ATOM 3066 O O . ASP A 1 369 ? 4.273 8.614 -19.006 1.00 77.31 369 ASP A O 1
ATOM 3070 N N . LYS A 1 370 ? 4.675 9.581 -17.029 1.00 75.19 370 LYS A N 1
ATOM 3071 C CA . LYS A 1 370 ? 6.110 9.813 -17.272 1.00 75.19 370 LYS A CA 1
ATOM 3072 C C . LYS A 1 370 ? 6.884 8.539 -17.627 1.00 75.19 370 LYS A C 1
ATOM 3074 O O . LYS A 1 370 ? 7.896 8.613 -18.308 1.00 75.19 370 LYS A O 1
ATOM 3079 N N . TYR A 1 371 ? 6.426 7.389 -17.133 1.00 76.38 371 TYR A N 1
ATOM 3080 C CA . TYR A 1 371 ? 7.113 6.116 -17.319 1.00 76.38 371 TYR A CA 1
ATOM 3081 C C . TYR A 1 371 ? 6.597 5.337 -18.521 1.00 76.38 371 TYR A 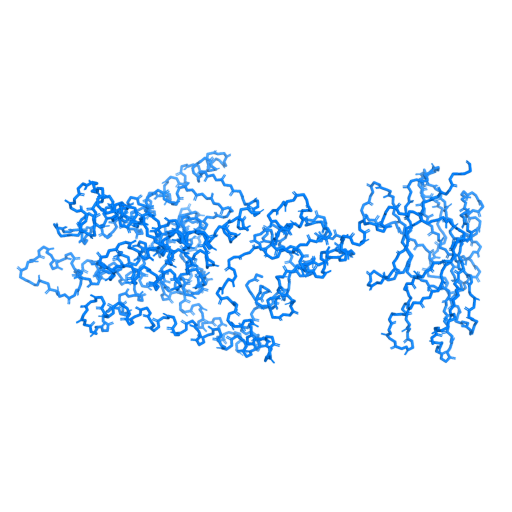C 1
ATOM 3083 O O . TYR A 1 371 ? 7.420 4.768 -19.232 1.00 76.38 371 TYR A O 1
ATOM 3091 N N . LYS A 1 372 ? 5.280 5.355 -18.768 1.00 83.50 372 LYS A N 1
ATOM 3092 C CA . LYS A 1 372 ? 4.547 4.501 -19.713 1.00 83.50 372 LYS A CA 1
ATOM 3093 C C . LYS A 1 372 ? 4.689 2.997 -19.484 1.00 83.50 372 LYS A C 1
ATOM 3095 O O . LYS A 1 372 ? 3.681 2.331 -19.354 1.00 83.50 372 LYS A O 1
ATOM 3100 N N . THR A 1 373 ? 5.909 2.489 -19.375 1.00 89.25 373 THR A N 1
ATOM 3101 C CA . THR A 1 373 ? 6.238 1.066 -19.267 1.00 89.25 373 THR A CA 1
ATOM 3102 C C . THR A 1 373 ? 7.560 0.861 -18.518 1.00 89.25 373 THR A C 1
ATOM 3104 O O . THR A 1 373 ? 8.346 1.809 -18.380 1.00 89.25 373 THR A O 1
ATOM 3107 N N . PHE A 1 374 ? 7.791 -0.351 -18.009 1.00 89.62 374 PHE A N 1
ATOM 3108 C CA . PHE A 1 374 ? 9.103 -0.821 -17.549 1.00 89.62 374 PHE A CA 1
ATOM 3109 C C . PHE A 1 374 ? 9.879 -1.656 -18.590 1.00 89.62 374 PHE A C 1
ATOM 3111 O O . PHE A 1 374 ? 10.971 -2.122 -18.267 1.00 89.62 374 PHE A O 1
ATOM 3118 N N . ASP A 1 375 ? 9.371 -1.805 -19.821 1.00 87.25 375 ASP A N 1
ATOM 3119 C CA . ASP A 1 375 ? 10.105 -2.392 -20.961 1.00 87.25 375 ASP A CA 1
ATOM 3120 C C . ASP A 1 375 ? 11.359 -1.591 -21.331 1.00 87.25 375 ASP A C 1
ATOM 3122 O O . ASP A 1 375 ? 12.387 -2.158 -21.676 1.00 87.25 375 ASP A O 1
ATOM 3126 N N . GLU A 1 376 ? 11.270 -0.262 -21.269 1.00 86.00 376 GLU A N 1
ATOM 3127 C CA . GLU A 1 376 ? 12.336 0.658 -21.668 1.00 86.00 376 GLU A CA 1
ATOM 3128 C C . GLU A 1 376 ? 12.257 1.903 -20.782 1.00 86.00 376 GLU A C 1
ATOM 3130 O O . GLU A 1 376 ? 11.232 2.602 -20.734 1.00 86.00 376 GLU A O 1
ATOM 3135 N N . PHE A 1 377 ? 13.315 2.181 -20.028 1.00 80.69 377 PHE A N 1
ATOM 3136 C CA . PHE A 1 377 ? 13.329 3.241 -19.021 1.00 80.69 377 PHE A CA 1
ATOM 3137 C C . PHE A 1 377 ? 14.642 4.022 -18.925 1.00 80.69 377 PHE A C 1
ATOM 3139 O O . PHE A 1 377 ? 14.755 4.902 -18.060 1.00 80.69 377 PHE A O 1
ATOM 3146 N N . GLU A 1 378 ? 15.601 3.773 -19.813 1.00 79.31 378 GLU A N 1
ATOM 3147 C CA . GLU A 1 378 ? 16.755 4.644 -20.011 1.00 79.31 378 GLU A CA 1
ATOM 3148 C C . GLU A 1 378 ? 16.317 6.112 -20.181 1.00 79.31 378 GLU A C 1
ATOM 3150 O O . GLU A 1 378 ? 15.285 6.435 -20.774 1.00 79.31 378 GLU A O 1
ATOM 3155 N N . GLY A 1 379 ? 17.062 7.031 -19.560 1.00 70.31 379 GLY A N 1
ATOM 3156 C CA . GLY A 1 379 ? 16.756 8.465 -19.600 1.00 70.31 379 GLY A CA 1
ATOM 3157 C C . GLY A 1 379 ? 15.547 8.910 -18.763 1.00 70.31 379 GLY A C 1
ATOM 3158 O O . GLY A 1 379 ? 15.262 10.104 -18.712 1.00 70.31 379 GLY A O 1
ATOM 3159 N N . LYS A 1 380 ? 14.855 8.001 -18.055 1.00 69.19 380 LYS A N 1
ATOM 3160 C CA . LYS A 1 380 ? 13.719 8.338 -17.165 1.00 69.19 380 LYS A CA 1
ATOM 3161 C C . LYS A 1 380 ? 14.116 8.547 -15.687 1.00 69.19 380 LYS A C 1
ATOM 3163 O O . LYS A 1 380 ? 13.230 8.693 -14.851 1.00 69.19 380 LYS A O 1
ATOM 3168 N N . GLU A 1 381 ? 15.423 8.581 -15.387 1.00 59.03 381 GLU A N 1
ATOM 3169 C CA . GLU A 1 381 ? 16.067 8.896 -14.088 1.00 59.03 381 GLU A CA 1
ATOM 3170 C C . GLU A 1 381 ? 15.535 8.142 -12.843 1.00 59.03 381 GLU A C 1
ATOM 3172 O O . GLU A 1 381 ? 15.038 8.774 -11.918 1.00 59.03 381 GLU A O 1
ATOM 3177 N N . VAL A 1 382 ? 15.637 6.802 -12.747 1.00 59.22 382 VAL A N 1
ATOM 3178 C CA . VAL A 1 382 ? 15.163 6.064 -11.536 1.00 59.22 382 VAL A CA 1
ATOM 3179 C C . VAL A 1 382 ? 15.640 4.602 -11.391 1.00 59.22 382 VAL A C 1
ATOM 3181 O O . VAL A 1 382 ? 14.950 3.804 -10.757 1.00 59.22 382 VAL A O 1
ATOM 3184 N N . ALA A 1 383 ? 16.811 4.199 -11.897 1.00 60.03 383 ALA A N 1
ATOM 3185 C CA . ALA A 1 383 ? 17.281 2.805 -11.740 1.00 60.03 383 ALA A CA 1
ATOM 3186 C C . ALA A 1 383 ? 17.070 2.202 -10.320 1.00 60.03 383 ALA A C 1
ATOM 3188 O O . ALA A 1 383 ? 16.507 1.111 -10.224 1.00 60.03 383 ALA A O 1
ATOM 3189 N N . PRO A 1 384 ? 17.352 2.915 -9.202 1.00 64.50 384 PRO A N 1
ATOM 3190 C CA . PRO A 1 384 ? 17.099 2.391 -7.852 1.00 64.50 384 PRO A CA 1
ATOM 3191 C C . PRO A 1 384 ? 15.620 2.251 -7.462 1.00 64.50 384 PRO A C 1
ATOM 3193 O O . PRO A 1 384 ? 15.296 1.551 -6.509 1.00 64.50 384 PRO A O 1
ATOM 3196 N N . PHE A 1 385 ? 14.712 2.971 -8.118 1.00 73.25 385 PHE A N 1
ATOM 3197 C CA . PHE A 1 385 ? 13.281 2.900 -7.830 1.00 73.25 385 PHE A CA 1
ATOM 3198 C C . PHE A 1 385 ? 12.606 1.774 -8.618 1.00 73.25 385 PHE A C 1
ATOM 3200 O O . PHE A 1 385 ? 11.680 1.160 -8.091 1.00 73.25 385 PHE A O 1
ATOM 3207 N N . ILE A 1 386 ? 13.079 1.465 -9.830 1.00 79.00 386 ILE A N 1
ATOM 3208 C CA . ILE A 1 386 ? 12.519 0.404 -10.687 1.00 79.00 386 ILE A CA 1
ATOM 3209 C C . ILE A 1 386 ? 12.802 -0.989 -10.124 1.00 79.00 386 ILE A C 1
ATOM 3211 O O . ILE A 1 386 ? 11.952 -1.869 -10.227 1.00 79.00 386 ILE A O 1
ATOM 3215 N N . THR A 1 387 ? 13.911 -1.171 -9.407 1.00 78.62 387 THR A N 1
ATOM 3216 C CA . THR A 1 387 ? 14.222 -2.421 -8.687 1.00 78.62 387 THR A CA 1
ATOM 3217 C C . THR A 1 387 ? 13.209 -2.770 -7.584 1.00 78.62 387 THR A C 1
ATOM 3219 O O . THR A 1 387 ? 13.225 -3.883 -7.063 1.00 78.62 387 THR A O 1
ATOM 3222 N N . ASN A 1 388 ? 12.283 -1.863 -7.235 1.00 79.75 388 ASN A N 1
ATOM 3223 C CA . ASN A 1 388 ? 11.137 -2.174 -6.369 1.00 79.75 388 ASN A CA 1
ATOM 3224 C C . ASN A 1 388 ? 9.956 -2.825 -7.114 1.00 79.75 388 ASN A C 1
ATOM 3226 O O . ASN A 1 388 ? 9.003 -3.243 -6.461 1.00 79.75 388 ASN A O 1
ATOM 3230 N N . PHE A 1 389 ? 9.979 -2.842 -8.448 1.00 86.19 389 PHE A N 1
ATOM 3231 C CA . PHE A 1 389 ? 8.892 -3.332 -9.304 1.00 86.19 389 PHE A CA 1
ATOM 3232 C C . PHE A 1 389 ? 9.336 -4.446 -10.245 1.00 86.19 389 PHE A C 1
ATOM 3234 O O . PHE A 1 389 ? 8.503 -5.250 -10.642 1.00 86.19 389 PHE A O 1
ATOM 3241 N N . VAL A 1 390 ? 10.615 -4.482 -10.621 1.00 88.19 390 VAL A N 1
ATOM 3242 C CA . VAL A 1 390 ? 11.172 -5.482 -11.535 1.00 88.19 390 VAL A CA 1
ATOM 3243 C C . VAL A 1 390 ? 12.297 -6.237 -10.839 1.00 88.19 390 VAL A C 1
ATOM 3245 O O . VAL A 1 390 ? 13.115 -5.638 -10.135 1.00 88.19 390 VAL A O 1
ATOM 3248 N N . VAL A 1 391 ? 12.336 -7.553 -11.032 1.00 88.19 391 VAL A N 1
ATOM 3249 C CA . VAL A 1 391 ? 13.417 -8.437 -10.575 1.00 88.19 391 VAL A CA 1
ATOM 3250 C C . VAL A 1 391 ? 14.057 -9.148 -11.767 1.00 88.19 391 VAL A C 1
ATOM 3252 O O . VAL A 1 391 ? 13.356 -9.447 -12.734 1.00 88.19 391 VAL A O 1
ATOM 3255 N N . PRO A 1 392 ? 15.372 -9.427 -11.721 1.00 86.06 392 PRO A N 1
ATOM 3256 C CA . PRO A 1 392 ? 16.031 -10.203 -12.765 1.00 86.06 392 PRO A CA 1
ATOM 3257 C C . PRO A 1 392 ? 15.475 -11.630 -12.795 1.00 86.06 392 PRO A C 1
ATOM 3259 O O . PRO A 1 392 ? 15.268 -12.240 -11.738 1.00 86.06 392 PRO A O 1
ATOM 3262 N N . TYR A 1 393 ? 15.272 -12.180 -13.989 1.00 82.56 393 TYR A N 1
ATOM 3263 C CA . TYR A 1 393 ? 15.032 -13.609 -14.134 1.00 82.56 393 TYR A CA 1
ATOM 3264 C C . TYR A 1 393 ? 16.325 -14.384 -13.868 1.00 82.56 393 TYR A C 1
ATOM 3266 O O . TYR A 1 393 ? 17.414 -13.995 -14.286 1.00 82.56 393 TYR A O 1
ATOM 3274 N N . GLN A 1 394 ? 16.202 -15.474 -13.117 1.00 74.25 394 GLN A N 1
ATOM 3275 C CA . GLN A 1 394 ? 17.314 -16.337 -12.743 1.00 74.25 394 GLN A CA 1
ATOM 3276 C C . GLN A 1 394 ? 16.895 -17.784 -13.005 1.00 74.25 394 GLN A C 1
ATOM 3278 O O . GLN A 1 394 ? 16.026 -18.304 -12.302 1.00 74.25 394 GLN A O 1
ATOM 3283 N N . GLU A 1 395 ? 17.478 -18.420 -14.026 1.00 65.81 395 GLU A N 1
ATOM 3284 C CA . GLU A 1 395 ? 17.127 -19.789 -14.445 1.00 65.81 395 GLU A CA 1
ATOM 3285 C C . GLU A 1 395 ? 17.324 -20.829 -13.329 1.00 65.81 395 GLU A C 1
ATOM 3287 O O . GLU A 1 395 ? 16.578 -21.805 -13.240 1.00 65.81 395 GLU A O 1
ATOM 3292 N N . ASP A 1 396 ? 18.291 -20.609 -12.437 1.00 66.00 396 ASP A N 1
ATOM 3293 C CA . ASP A 1 396 ? 18.602 -21.470 -11.292 1.00 66.00 396 ASP A CA 1
ATOM 3294 C C . ASP A 1 396 ? 17.574 -21.363 -10.151 1.00 66.00 396 ASP A C 1
ATOM 3296 O O . ASP A 1 396 ? 17.511 -22.223 -9.259 1.00 66.00 396 ASP A O 1
ATOM 3300 N N . ASN A 1 397 ? 16.712 -20.346 -10.179 1.00 70.94 397 ASN A N 1
ATOM 3301 C CA . ASN A 1 397 ? 15.678 -20.155 -9.179 1.00 70.94 397 ASN A CA 1
ATOM 3302 C C . ASN A 1 397 ? 14.460 -21.044 -9.460 1.00 70.94 397 ASN A C 1
ATOM 3304 O O . ASN A 1 397 ? 13.504 -20.649 -10.126 1.00 70.94 397 ASN A O 1
ATOM 3308 N N . LYS A 1 398 ? 14.448 -22.225 -8.834 1.00 67.25 398 LYS A N 1
ATOM 3309 C CA . LYS A 1 398 ? 13.376 -23.234 -8.947 1.00 67.25 398 LYS A CA 1
ATOM 3310 C C . LYS A 1 398 ? 11.953 -22.692 -8.747 1.00 67.25 398 LYS A C 1
ATOM 3312 O O . LYS A 1 398 ? 11.014 -23.267 -9.292 1.00 67.25 398 LYS A O 1
ATOM 3317 N N . ILE A 1 399 ? 11.771 -21.634 -7.952 1.00 65.12 399 ILE A N 1
ATOM 3318 C CA . ILE A 1 399 ? 10.453 -21.019 -7.723 1.00 65.12 399 ILE A CA 1
ATOM 3319 C C . ILE A 1 399 ? 10.021 -20.230 -8.962 1.00 65.12 399 ILE A C 1
ATOM 3321 O O . ILE A 1 399 ? 8.883 -20.372 -9.404 1.00 65.12 399 ILE A O 1
ATOM 3325 N N . LEU A 1 400 ? 10.930 -19.449 -9.550 1.00 66.56 400 LEU A N 1
ATOM 3326 C CA . LEU A 1 400 ? 10.687 -18.731 -10.802 1.00 66.56 400 LEU A CA 1
ATOM 3327 C C . LEU A 1 400 ? 10.473 -19.702 -11.965 1.00 66.56 400 LEU A C 1
ATOM 3329 O O . LEU A 1 400 ? 9.495 -19.561 -12.695 1.00 66.56 400 LEU A O 1
ATOM 3333 N N . THR A 1 401 ? 11.296 -20.746 -12.081 1.00 64.75 401 THR A N 1
ATOM 3334 C CA . THR A 1 401 ? 11.136 -21.768 -13.126 1.00 64.75 401 THR A CA 1
ATOM 3335 C C . THR A 1 401 ? 9.777 -22.471 -13.037 1.00 64.75 401 THR A C 1
ATOM 3337 O O . THR A 1 401 ? 9.169 -22.771 -14.059 1.00 64.75 401 THR A O 1
ATOM 3340 N N . LEU A 1 402 ? 9.266 -22.725 -11.823 1.00 67.38 402 LEU A N 1
ATOM 3341 C CA . LEU A 1 402 ? 7.936 -23.309 -11.616 1.00 67.38 402 LEU A CA 1
ATOM 3342 C C . LEU A 1 402 ? 6.815 -22.333 -12.006 1.00 67.38 402 LEU A C 1
ATOM 3344 O O . LEU A 1 402 ? 5.851 -22.735 -12.652 1.00 67.38 402 LEU A O 1
ATOM 3348 N N . LEU A 1 403 ? 6.929 -21.068 -11.593 1.00 65.94 403 LEU A N 1
ATOM 3349 C CA . LEU A 1 403 ? 5.896 -20.048 -11.785 1.00 65.94 403 LEU A CA 1
ATOM 3350 C C . LEU A 1 403 ? 5.776 -19.570 -13.237 1.00 65.94 403 LEU A C 1
ATOM 3352 O O . LEU A 1 403 ? 4.680 -19.213 -13.661 1.00 65.94 403 LEU A O 1
ATOM 3356 N N . TYR A 1 404 ? 6.878 -19.570 -13.988 1.00 65.56 404 TYR A N 1
ATOM 3357 C CA . TYR A 1 404 ? 6.955 -18.938 -15.307 1.00 65.56 404 TYR A CA 1
ATOM 3358 C C . TYR A 1 404 ? 7.226 -19.918 -16.466 1.00 65.56 404 TYR A C 1
ATOM 3360 O O . TYR A 1 404 ? 7.429 -19.485 -17.597 1.00 65.56 404 TYR A O 1
ATOM 3368 N N . ARG A 1 405 ? 7.165 -21.237 -16.222 1.00 58.19 405 ARG A N 1
ATOM 3369 C CA . ARG A 1 405 ? 7.532 -22.313 -17.172 1.00 58.19 405 ARG A CA 1
ATOM 3370 C C . ARG A 1 405 ? 6.907 -22.220 -18.572 1.00 58.19 405 ARG A C 1
ATOM 3372 O O . ARG A 1 405 ? 7.465 -22.740 -19.533 1.00 58.19 405 ARG A O 1
ATOM 3379 N N . GLU A 1 406 ? 5.726 -21.619 -18.697 1.00 57.97 406 GLU A N 1
ATOM 3380 C CA . GLU A 1 406 ? 5.007 -21.535 -19.974 1.00 57.97 406 GLU A CA 1
ATOM 3381 C C . GLU A 1 406 ? 5.159 -20.194 -20.705 1.00 57.97 406 GLU A C 1
ATOM 3383 O O . GLU A 1 406 ? 4.633 -20.061 -21.812 1.00 57.97 406 GLU A O 1
ATOM 3388 N N . ASN A 1 407 ? 5.892 -19.226 -20.142 1.00 56.59 407 ASN A N 1
ATOM 3389 C CA . ASN A 1 407 ? 6.005 -17.887 -20.716 1.00 56.59 407 ASN A CA 1
ATOM 3390 C C . ASN A 1 407 ? 6.870 -17.886 -22.003 1.00 56.59 407 ASN A C 1
ATOM 3392 O O . ASN A 1 407 ? 7.999 -18.381 -21.973 1.00 56.59 407 ASN A O 1
ATOM 3396 N N . PRO A 1 408 ? 6.370 -17.341 -23.132 1.00 51.50 408 PRO A N 1
ATOM 3397 C CA . PRO A 1 408 ? 7.075 -17.345 -24.415 1.00 51.50 408 PRO A CA 1
ATOM 3398 C C . PRO A 1 408 ? 8.419 -16.600 -24.403 1.00 51.50 408 PRO A C 1
ATOM 3400 O O . PRO A 1 408 ? 9.349 -17.087 -25.036 1.00 51.50 408 PRO A O 1
ATOM 3403 N N . VAL A 1 409 ? 8.567 -15.510 -23.638 1.00 51.12 409 VAL A N 1
ATOM 3404 C CA . VAL A 1 409 ? 9.841 -14.761 -23.533 1.00 51.12 409 VAL A CA 1
ATOM 3405 C C . VAL A 1 409 ? 10.932 -15.623 -22.888 1.00 51.12 409 VAL A C 1
ATOM 3407 O O . VAL A 1 409 ? 12.075 -15.635 -23.330 1.00 51.12 409 VAL A O 1
ATOM 3410 N N . LEU A 1 410 ? 10.563 -16.424 -21.885 1.00 49.78 410 LEU A N 1
ATOM 3411 C CA . LEU A 1 410 ? 11.493 -17.344 -21.223 1.00 49.78 410 LEU A CA 1
ATOM 3412 C C . LEU A 1 410 ? 11.800 -18.584 -22.067 1.00 49.78 410 LEU A C 1
ATOM 3414 O O . LEU A 1 410 ? 12.886 -19.145 -21.965 1.00 49.78 410 LEU A O 1
ATOM 3418 N N . LYS A 1 411 ? 10.859 -19.009 -22.920 1.00 46.78 411 LYS A N 1
ATOM 3419 C CA . LYS A 1 411 ? 11.119 -20.054 -23.918 1.00 46.78 411 LYS A CA 1
ATOM 3420 C C . LYS A 1 411 ? 12.103 -19.571 -24.977 1.00 46.78 411 LYS A C 1
ATOM 3422 O O . LYS A 1 411 ? 12.953 -20.355 -25.379 1.00 46.78 411 LYS A O 1
ATOM 3427 N N . GLU A 1 412 ? 12.009 -18.314 -25.408 1.00 41.31 412 GLU A N 1
ATOM 3428 C CA . GLU A 1 412 ? 13.006 -17.705 -26.294 1.00 41.31 412 GLU A CA 1
ATOM 3429 C C . GLU A 1 412 ? 14.384 -17.659 -25.626 1.00 41.31 412 GLU A C 1
ATOM 3431 O O . GLU A 1 412 ? 15.347 -18.054 -26.267 1.00 41.31 412 GLU A O 1
ATOM 3436 N N . GLU A 1 413 ? 14.497 -17.319 -24.338 1.00 38.94 413 GLU A N 1
ATOM 3437 C CA . GLU A 1 413 ? 15.772 -17.406 -23.604 1.00 38.94 413 GLU A CA 1
ATOM 3438 C C . GLU A 1 413 ? 16.322 -18.836 -23.500 1.00 38.94 413 GLU A C 1
ATOM 3440 O O . GLU A 1 413 ? 17.511 -19.033 -23.730 1.00 38.94 413 GLU A O 1
ATOM 3445 N N . GLU A 1 414 ? 15.487 -19.845 -23.224 1.00 35.09 414 GLU A N 1
ATOM 3446 C CA . GLU A 1 414 ? 15.921 -21.253 -23.164 1.00 35.09 414 GLU A CA 1
ATOM 3447 C C . GLU A 1 414 ? 16.337 -21.793 -24.550 1.00 35.09 414 GLU A C 1
ATOM 3449 O O . GLU A 1 414 ? 17.160 -22.706 -24.659 1.00 35.09 414 GLU A O 1
ATOM 3454 N N . ILE A 1 415 ? 15.769 -21.240 -25.628 1.00 31.50 415 ILE A N 1
ATOM 3455 C CA . ILE A 1 415 ? 16.148 -21.539 -27.016 1.00 31.50 415 ILE A CA 1
ATOM 3456 C C . ILE A 1 415 ? 17.440 -20.796 -27.381 1.00 31.50 415 ILE A C 1
ATOM 3458 O O . ILE A 1 415 ? 18.350 -21.409 -27.931 1.00 31.50 415 ILE A O 1
ATOM 3462 N N . VAL A 1 416 ? 17.569 -19.519 -27.014 1.00 34.81 416 VAL A N 1
ATOM 3463 C CA . VAL A 1 416 ? 18.740 -18.668 -27.275 1.00 34.81 416 VAL A CA 1
ATOM 3464 C C . VAL A 1 416 ? 19.948 -19.103 -26.441 1.00 34.81 416 VAL A C 1
ATOM 3466 O O . VAL A 1 416 ? 21.065 -19.087 -26.948 1.00 34.81 416 VAL A O 1
ATOM 3469 N N . SER A 1 417 ? 19.772 -19.559 -25.198 1.00 34.88 417 SER A N 1
ATOM 3470 C CA . SER A 1 417 ? 20.851 -20.114 -24.369 1.00 34.88 417 SER A CA 1
ATOM 3471 C C . SER A 1 417 ? 21.352 -21.456 -24.910 1.00 34.88 417 SER A C 1
ATOM 3473 O O . SER A 1 417 ? 22.556 -21.708 -24.886 1.00 34.88 417 SER A O 1
ATOM 3475 N N . LYS A 1 418 ? 20.464 -22.267 -25.506 1.00 31.30 418 LYS A N 1
ATOM 3476 C CA . LYS A 1 418 ? 20.824 -23.501 -26.228 1.00 31.30 418 LYS A CA 1
ATOM 3477 C C . LYS A 1 418 ? 21.395 -23.249 -27.631 1.00 31.30 418 LYS A C 1
ATOM 3479 O O . LYS A 1 418 ? 22.203 -24.046 -28.100 1.00 31.30 418 LYS A O 1
ATOM 3484 N N . GLU A 1 419 ? 21.024 -22.161 -28.308 1.00 34.69 419 GLU A N 1
ATOM 3485 C CA . GLU A 1 419 ? 21.590 -21.780 -29.614 1.00 34.69 419 GLU A CA 1
ATOM 3486 C C . GLU A 1 419 ? 22.923 -21.019 -29.499 1.00 34.69 419 GLU A C 1
ATOM 3488 O O . GLU A 1 419 ? 23.784 -21.164 -30.372 1.00 34.69 419 GLU A O 1
ATOM 3493 N N . ASN A 1 420 ? 23.157 -20.295 -28.399 1.00 40.25 420 ASN A N 1
ATOM 3494 C CA . ASN A 1 420 ? 24.418 -19.596 -28.112 1.00 40.25 420 ASN A CA 1
ATOM 3495 C C . ASN A 1 420 ? 25.601 -20.539 -27.824 1.00 40.25 420 ASN A C 1
ATOM 3497 O O . ASN A 1 420 ? 26.742 -20.082 -27.761 1.00 40.25 420 ASN A O 1
ATOM 3501 N N . GLU A 1 421 ? 25.377 -21.854 -27.734 1.00 34.59 421 GLU A N 1
ATOM 3502 C CA . GLU A 1 421 ? 26.454 -22.853 -27.715 1.00 34.59 421 GLU A CA 1
ATOM 3503 C C . GLU A 1 421 ? 27.062 -23.151 -29.103 1.00 34.59 421 GLU A C 1
ATOM 3505 O O . GLU A 1 421 ? 27.993 -23.953 -29.199 1.00 34.59 421 GLU A O 1
ATOM 3510 N N . LYS A 1 422 ? 26.626 -22.501 -30.197 1.00 40.16 422 LYS A N 1
ATOM 3511 C CA . LYS A 1 422 ? 27.263 -22.663 -31.523 1.00 40.16 422 LYS A CA 1
ATOM 3512 C C . LYS A 1 422 ? 27.719 -21.342 -32.145 1.00 40.16 422 LYS A C 1
ATOM 3514 O O . LYS A 1 422 ? 27.040 -20.759 -32.988 1.00 40.16 422 LYS A O 1
ATOM 3519 N N . LEU A 1 423 ? 28.940 -20.934 -31.793 1.00 46.22 423 LEU A N 1
ATOM 3520 C CA . LEU A 1 423 ? 29.752 -19.963 -32.542 1.00 46.22 423 LEU A CA 1
ATOM 3521 C C . LEU A 1 423 ? 29.767 -20.327 -34.044 1.00 46.22 423 LEU A C 1
ATOM 3523 O O . LEU A 1 423 ? 30.070 -21.469 -34.397 1.00 46.22 423 LEU A O 1
ATOM 3527 N N . LYS A 1 424 ? 29.441 -19.380 -34.938 1.00 53.00 424 LYS A N 1
ATOM 3528 C CA . LYS A 1 424 ? 29.475 -19.592 -36.400 1.00 53.00 424 LYS A CA 1
ATOM 3529 C C . LYS A 1 424 ? 30.777 -19.044 -36.997 1.00 53.00 424 LYS A C 1
ATOM 3531 O O . LYS A 1 424 ? 31.189 -17.930 -36.693 1.00 53.00 424 LYS A O 1
ATOM 3536 N N . THR A 1 425 ? 31.418 -19.839 -37.853 1.00 53.50 425 THR A N 1
ATOM 3537 C CA . THR A 1 425 ? 32.703 -19.533 -38.504 1.00 53.50 425 THR A CA 1
ATOM 3538 C C . THR A 1 425 ? 32.572 -18.502 -39.630 1.00 53.50 425 THR A C 1
ATOM 3540 O O . THR A 1 425 ? 31.525 -18.394 -40.277 1.00 53.50 425 THR A O 1
ATOM 3543 N N . TYR A 1 426 ? 33.656 -17.764 -39.900 1.00 59.50 426 TYR A N 1
ATOM 3544 C CA . TYR A 1 426 ? 33.724 -16.596 -40.797 1.00 59.50 426 TYR A CA 1
ATOM 3545 C C . TYR A 1 426 ? 33.410 -16.836 -42.273 1.00 59.50 426 TYR A C 1
ATOM 3547 O O . TYR A 1 426 ? 33.567 -15.920 -43.062 1.00 59.50 426 TYR A O 1
ATOM 3555 N N . HIS A 1 427 ? 32.977 -18.019 -42.693 1.00 63.69 427 HIS A N 1
ATOM 3556 C CA . HIS A 1 427 ? 32.879 -18.354 -44.117 1.00 63.69 427 HIS A CA 1
ATOM 3557 C C . HIS A 1 427 ? 31.520 -18.898 -44.557 1.00 63.69 427 HIS A C 1
ATOM 3559 O O . HIS A 1 427 ? 31.327 -19.180 -45.747 1.00 63.69 427 HIS A O 1
ATOM 3565 N N . ASN A 1 428 ? 30.563 -18.969 -43.633 1.00 73.50 428 ASN A N 1
ATOM 3566 C CA . ASN A 1 428 ? 29.208 -19.426 -43.907 1.00 73.50 428 ASN A CA 1
ATOM 3567 C C . ASN A 1 428 ? 28.246 -18.255 -44.109 1.00 73.50 428 ASN A C 1
ATOM 3569 O O . ASN A 1 428 ? 28.336 -17.231 -43.434 1.00 73.50 428 ASN A O 1
ATOM 3573 N N . TRP A 1 429 ? 27.298 -18.441 -45.027 1.00 80.25 429 TRP A N 1
ATOM 3574 C CA . TRP A 1 429 ? 26.154 -17.547 -45.158 1.00 80.25 429 TRP A CA 1
ATOM 3575 C C . TRP A 1 429 ? 25.245 -17.686 -43.941 1.00 80.25 429 TRP A C 1
ATOM 3577 O O . TRP A 1 429 ? 24.896 -18.796 -43.531 1.00 80.25 429 TRP A O 1
ATOM 3587 N N . VAL A 1 430 ? 24.847 -16.552 -43.382 1.00 79.25 430 VAL A N 1
ATOM 3588 C CA . VAL A 1 430 ? 23.934 -16.465 -42.248 1.00 79.25 430 VAL A CA 1
ATOM 3589 C C . VAL A 1 430 ? 22.820 -15.469 -42.534 1.00 79.25 430 VAL A C 1
ATOM 3591 O O . VAL A 1 430 ? 23.002 -14.522 -43.292 1.00 79.25 430 VAL A O 1
ATOM 3594 N N . ASN A 1 431 ? 21.661 -15.692 -41.925 1.00 81.56 431 ASN A N 1
ATOM 3595 C CA . ASN A 1 431 ? 20.529 -14.782 -42.033 1.00 81.56 431 ASN A CA 1
ATOM 3596 C C . ASN A 1 431 ? 20.700 -13.643 -41.026 1.00 81.56 431 ASN A C 1
ATOM 3598 O O . ASN A 1 431 ? 20.872 -13.908 -39.836 1.00 81.56 431 ASN A O 1
ATOM 3602 N N . VAL A 1 432 ? 20.640 -12.403 -41.505 1.00 78.88 432 VAL A N 1
ATOM 3603 C CA . VAL A 1 432 ? 20.702 -11.181 -40.693 1.00 78.88 432 VAL A CA 1
ATOM 3604 C C . VAL A 1 432 ? 19.586 -10.224 -41.093 1.00 78.88 432 VAL A C 1
ATOM 3606 O O . VAL A 1 432 ? 19.071 -10.274 -42.211 1.00 78.88 432 VAL A O 1
ATOM 3609 N N . SER A 1 433 ? 19.207 -9.334 -40.186 1.00 81.31 433 SER A N 1
ATOM 3610 C CA . SER A 1 433 ? 18.179 -8.322 -40.424 1.00 81.31 433 SER A CA 1
ATOM 3611 C C . SER A 1 433 ? 18.750 -7.068 -41.107 1.00 81.31 433 SER A C 1
ATOM 3613 O O . SER A 1 433 ? 19.751 -6.503 -40.666 1.00 81.31 433 SER A O 1
ATOM 3615 N N . LYS A 1 434 ? 18.086 -6.573 -42.158 1.00 83.62 434 LYS A N 1
ATOM 3616 C CA . LYS A 1 434 ? 18.385 -5.283 -42.806 1.00 83.62 434 LYS A CA 1
ATOM 3617 C C . LYS A 1 434 ? 17.116 -4.441 -42.890 1.00 83.62 434 LYS A C 1
ATOM 3619 O O . LYS A 1 434 ? 16.060 -4.926 -43.286 1.00 83.62 434 LYS A O 1
ATOM 3624 N N . TYR A 1 435 ? 17.219 -3.165 -42.521 1.00 80.88 435 TYR A N 1
ATOM 3625 C CA . TYR A 1 435 ? 16.105 -2.234 -42.672 1.00 80.88 435 TYR A CA 1
ATOM 3626 C C . TYR A 1 435 ? 15.869 -1.924 -44.151 1.00 80.88 435 TYR A C 1
ATOM 3628 O O . TYR A 1 435 ? 16.790 -1.506 -44.859 1.00 80.88 435 TYR A O 1
ATOM 3636 N N . ASN A 1 436 ? 14.635 -2.112 -44.604 1.00 79.12 436 ASN A N 1
ATOM 3637 C CA . ASN A 1 436 ? 14.213 -1.780 -45.950 1.00 79.12 436 ASN A CA 1
ATOM 3638 C C . ASN A 1 436 ? 13.532 -0.410 -45.954 1.00 79.12 436 ASN A C 1
ATOM 3640 O O . ASN A 1 436 ? 12.440 -0.225 -45.417 1.00 79.12 436 ASN A O 1
ATOM 3644 N N . VAL A 1 437 ? 14.194 0.568 -46.573 1.00 74.56 437 VAL A N 1
ATOM 3645 C CA . VAL A 1 437 ? 13.705 1.953 -46.646 1.00 74.56 437 VAL A CA 1
ATOM 3646 C C . VAL A 1 437 ? 12.447 2.061 -47.521 1.00 74.56 437 VAL A C 1
ATOM 3648 O O . VAL A 1 437 ? 11.600 2.917 -47.270 1.00 74.56 437 VAL A O 1
ATOM 3651 N N . THR A 1 438 ? 12.292 1.172 -48.507 1.00 76.94 438 THR A N 1
ATOM 3652 C CA . THR A 1 438 ? 11.166 1.153 -49.452 1.00 76.94 438 THR A CA 1
ATOM 3653 C C . THR A 1 438 ? 9.885 0.671 -48.783 1.00 76.94 438 THR A C 1
ATOM 3655 O O . THR A 1 438 ? 8.847 1.325 -48.871 1.00 76.94 438 THR A O 1
ATOM 3658 N N . THR A 1 439 ? 9.949 -0.462 -48.086 1.00 78.81 439 THR A N 1
ATOM 3659 C CA . THR A 1 439 ? 8.791 -1.080 -47.416 1.00 78.81 439 THR A CA 1
ATOM 3660 C C . THR A 1 439 ? 8.592 -0.573 -45.989 1.00 78.81 439 THR A C 1
ATOM 3662 O O . THR A 1 439 ? 7.527 -0.772 -45.407 1.00 78.81 439 THR A O 1
ATOM 3665 N N . LYS A 1 440 ? 9.603 0.096 -45.420 1.00 77.81 440 LYS A N 1
ATOM 3666 C CA . LYS A 1 440 ? 9.688 0.500 -44.007 1.00 77.81 440 LYS A CA 1
ATOM 3667 C C . LYS A 1 440 ? 9.623 -0.686 -43.033 1.00 77.81 440 LYS A C 1
ATOM 3669 O O . LYS A 1 440 ? 9.235 -0.503 -41.878 1.00 77.81 440 LYS A O 1
ATOM 3674 N N . THR A 1 441 ? 10.019 -1.881 -43.476 1.00 77.06 441 THR A N 1
ATOM 3675 C CA . THR A 1 441 ? 10.072 -3.117 -42.676 1.00 77.06 441 THR A CA 1
ATOM 3676 C C . THR A 1 441 ? 11.510 -3.554 -42.393 1.00 77.06 441 THR A C 1
ATOM 3678 O O . THR A 1 441 ? 12.466 -3.034 -42.969 1.00 77.06 441 THR A O 1
ATOM 3681 N N . ILE A 1 442 ? 11.677 -4.492 -41.457 1.00 77.62 442 ILE A N 1
ATOM 3682 C CA . ILE A 1 442 ? 12.947 -5.190 -41.241 1.00 77.62 442 ILE A CA 1
ATOM 3683 C C . ILE A 1 442 ? 12.868 -6.506 -42.008 1.00 77.62 442 ILE A C 1
ATOM 3685 O O . ILE A 1 442 ? 12.098 -7.390 -41.635 1.00 77.62 442 ILE A O 1
ATOM 3689 N N . ASP A 1 443 ? 13.678 -6.627 -43.054 1.00 79.50 443 ASP A N 1
ATOM 3690 C CA . ASP A 1 443 ? 13.702 -7.807 -43.910 1.00 79.50 443 ASP A CA 1
ATOM 3691 C C . ASP A 1 443 ? 14.903 -8.689 -43.549 1.00 79.50 443 ASP A C 1
ATOM 3693 O O . ASP A 1 443 ? 15.937 -8.215 -43.068 1.00 79.50 443 ASP A O 1
ATOM 3697 N N . THR A 1 444 ? 14.767 -9.995 -43.768 1.00 81.88 444 THR A N 1
ATOM 3698 C CA . THR A 1 444 ? 15.866 -10.944 -43.563 1.00 81.88 444 THR A CA 1
ATOM 3699 C C . THR A 1 444 ? 16.656 -11.075 -44.855 1.00 81.88 444 THR A C 1
ATOM 3701 O O . THR A 1 444 ? 16.086 -11.403 -45.891 1.00 81.88 444 THR A O 1
ATOM 3704 N N . ILE A 1 445 ? 17.965 -10.854 -44.784 1.00 85.69 445 ILE A N 1
ATOM 3705 C CA . ILE A 1 445 ? 18.892 -11.025 -45.904 1.00 85.69 445 ILE A CA 1
ATOM 3706 C C . ILE A 1 445 ? 20.007 -11.994 -45.531 1.00 85.69 445 ILE A C 1
ATOM 3708 O O . ILE A 1 445 ? 20.228 -12.294 -44.353 1.00 85.69 445 ILE A O 1
ATOM 3712 N N . ARG A 1 446 ? 20.745 -12.472 -46.531 1.00 87.19 446 ARG A N 1
ATOM 3713 C CA . ARG A 1 446 ? 21.918 -13.312 -46.297 1.00 87.19 446 ARG A CA 1
ATOM 3714 C C . ARG A 1 446 ? 23.169 -12.448 -46.198 1.00 87.19 446 ARG A C 1
ATOM 3716 O O . ARG A 1 446 ? 23.408 -11.574 -47.025 1.00 87.19 446 ARG A O 1
ATOM 3723 N N . PHE A 1 447 ? 23.979 -12.724 -45.190 1.00 87.75 447 PHE A N 1
ATOM 3724 C CA . PHE A 1 447 ? 25.249 -12.070 -44.911 1.00 87.75 447 PHE A CA 1
ATOM 3725 C C . PHE A 1 447 ? 26.355 -13.107 -44.812 1.00 87.75 447 PHE A C 1
ATOM 3727 O O . PHE A 1 447 ? 26.166 -14.187 -44.246 1.00 87.75 447 PHE A O 1
ATOM 3734 N N . LYS A 1 448 ? 27.527 -12.767 -45.331 1.00 86.62 448 LYS A N 1
ATOM 3735 C CA . LYS A 1 448 ? 28.731 -13.570 -45.187 1.00 86.62 448 LYS A CA 1
ATOM 3736 C C . LYS A 1 448 ? 29.916 -12.656 -44.932 1.00 86.62 448 LYS A C 1
ATOM 3738 O O . LYS A 1 448 ? 30.212 -11.777 -45.732 1.00 86.62 448 LYS A O 1
ATOM 3743 N N . MET A 1 449 ? 30.634 -12.894 -43.840 1.00 84.44 449 MET A N 1
ATOM 3744 C CA . MET A 1 449 ? 31.940 -12.268 -43.669 1.00 84.44 449 MET A CA 1
ATOM 3745 C C . MET A 1 449 ? 32.940 -12.933 -44.626 1.00 84.44 449 MET A C 1
ATOM 3747 O O . MET A 1 449 ? 32.890 -14.135 -44.859 1.00 84.44 449 MET A O 1
ATOM 3751 N N . ASN A 1 450 ? 33.840 -12.157 -45.213 1.00 80.06 450 ASN A N 1
ATOM 3752 C CA . ASN A 1 450 ? 34.823 -12.650 -46.180 1.00 80.06 450 ASN A CA 1
ATOM 3753 C C . ASN A 1 450 ? 36.255 -12.575 -45.665 1.00 80.06 450 ASN A C 1
ATOM 3755 O O . ASN A 1 450 ? 37.110 -13.340 -46.109 1.00 80.06 450 ASN A O 1
ATOM 3759 N N . GLY A 1 451 ? 36.532 -11.668 -44.732 1.00 80.81 451 GLY A N 1
ATOM 3760 C CA . GLY A 1 451 ? 37.823 -11.619 -44.066 1.00 80.81 451 GLY A CA 1
ATOM 3761 C C . GLY A 1 451 ? 38.102 -10.302 -43.364 1.00 80.81 451 GLY A C 1
ATOM 3762 O O . GLY A 1 451 ? 37.381 -9.315 -43.520 1.00 80.81 451 GLY A O 1
ATOM 3763 N N . VAL A 1 452 ? 39.200 -10.305 -42.613 1.00 85.12 452 VAL A N 1
ATOM 3764 C CA . VAL A 1 452 ? 39.669 -9.182 -41.801 1.00 85.12 452 VAL A CA 1
ATOM 3765 C C . VAL A 1 452 ? 41.050 -8.746 -42.290 1.00 85.12 452 VAL A C 1
ATOM 3767 O O . VAL A 1 452 ? 41.946 -9.568 -42.487 1.00 85.12 452 VAL A O 1
ATOM 3770 N N . VAL A 1 453 ? 41.243 -7.446 -42.507 1.00 87.31 453 VAL A N 1
ATOM 3771 C CA . VAL A 1 453 ? 42.536 -6.840 -42.861 1.00 87.31 453 VAL A CA 1
ATOM 3772 C C . VAL A 1 453 ? 42.969 -5.922 -41.725 1.00 87.31 453 VAL A C 1
ATOM 3774 O O . VAL A 1 453 ? 42.175 -5.110 -41.268 1.00 87.31 453 VAL A O 1
ATOM 3777 N N . ARG A 1 454 ? 44.230 -6.011 -41.284 1.00 88.31 454 ARG A N 1
ATOM 3778 C CA . ARG A 1 454 ? 44.760 -5.246 -40.137 1.00 88.31 454 ARG A CA 1
ATOM 3779 C C . ARG A 1 454 ? 45.993 -4.406 -40.490 1.00 88.31 454 ARG A C 1
ATOM 3781 O O . ARG A 1 454 ? 46.589 -4.552 -41.568 1.00 88.31 454 ARG A O 1
ATOM 3788 N N . GLY A 1 455 ? 46.384 -3.519 -39.580 1.00 84.56 455 GLY A N 1
ATOM 3789 C CA . GLY A 1 455 ? 47.639 -2.772 -39.616 1.00 84.56 455 GLY A CA 1
ATOM 3790 C C . GLY A 1 455 ? 47.800 -1.839 -40.821 1.00 84.56 455 GLY A C 1
ATOM 3791 O O . GLY A 1 455 ? 46.862 -1.193 -41.284 1.00 84.56 455 GLY A O 1
ATOM 3792 N N . LYS A 1 456 ? 49.025 -1.758 -41.362 1.00 83.69 456 LYS A N 1
ATOM 3793 C CA . LYS A 1 456 ? 49.368 -0.828 -42.460 1.00 83.69 456 LYS A CA 1
ATOM 3794 C C . LYS A 1 456 ? 48.519 -1.034 -43.722 1.00 83.69 456 LYS A C 1
ATOM 3796 O O . LYS A 1 456 ? 48.230 -0.068 -44.423 1.00 83.69 456 LYS A O 1
ATOM 3801 N N . LYS A 1 457 ? 48.113 -2.278 -44.007 1.00 86.50 457 LYS A N 1
ATOM 3802 C CA . LYS A 1 457 ? 47.246 -2.600 -45.153 1.00 86.50 457 LYS A CA 1
ATOM 3803 C C . LYS A 1 457 ? 45.828 -2.065 -44.944 1.00 86.50 457 LYS A C 1
ATOM 3805 O O . LYS A 1 457 ? 45.274 -1.478 -45.864 1.00 86.50 457 LYS A O 1
ATOM 3810 N N . ALA A 1 458 ? 45.282 -2.206 -43.737 1.00 89.38 458 ALA A N 1
ATOM 3811 C CA . ALA A 1 458 ? 43.984 -1.644 -43.373 1.00 89.38 458 ALA A CA 1
ATOM 3812 C C . ALA A 1 458 ? 43.997 -0.112 -43.416 1.00 89.38 458 ALA A C 1
ATOM 3814 O O . ALA A 1 458 ? 43.116 0.489 -44.018 1.00 89.38 458 ALA A O 1
ATOM 3815 N N . ALA A 1 459 ? 45.044 0.518 -42.876 1.00 87.12 459 ALA A N 1
ATOM 3816 C CA . ALA A 1 459 ? 45.203 1.972 -42.922 1.00 87.12 459 ALA A CA 1
ATOM 3817 C C . ALA A 1 459 ? 45.224 2.516 -44.362 1.00 87.12 459 ALA A C 1
ATOM 3819 O O . ALA A 1 459 ? 44.626 3.555 -44.632 1.00 87.12 459 ALA A O 1
ATOM 3820 N N . LYS A 1 460 ? 45.868 1.795 -45.294 1.00 88.12 460 LYS A N 1
ATOM 3821 C CA . LYS A 1 460 ? 45.845 2.132 -46.723 1.00 88.12 460 LYS A CA 1
ATOM 3822 C C . LYS A 1 460 ? 44.424 2.058 -47.299 1.00 88.12 460 LYS A C 1
ATOM 3824 O O . LYS A 1 460 ? 44.007 3.012 -47.940 1.00 88.12 460 LYS A O 1
ATOM 3829 N N . ILE A 1 461 ? 43.677 0.989 -47.004 1.00 88.12 461 ILE A N 1
ATOM 3830 C CA . ILE A 1 461 ? 42.286 0.814 -47.464 1.00 88.12 461 ILE A CA 1
ATOM 3831 C C . ILE A 1 461 ? 41.378 1.930 -46.936 1.00 88.12 461 ILE A C 1
ATOM 3833 O O . ILE A 1 461 ? 40.641 2.523 -47.717 1.00 88.12 461 ILE A O 1
ATOM 3837 N N . VAL A 1 462 ? 41.442 2.248 -45.638 1.00 88.06 462 VAL A N 1
ATOM 3838 C CA . VAL A 1 462 ? 40.639 3.328 -45.032 1.00 88.06 462 VAL A CA 1
ATOM 3839 C C . VAL A 1 462 ? 40.967 4.664 -45.700 1.00 88.06 462 VAL A C 1
ATOM 3841 O O . VAL A 1 462 ? 40.067 5.399 -46.088 1.00 88.06 462 VAL A O 1
ATOM 3844 N N . LYS A 1 463 ? 42.259 4.962 -45.891 1.00 85.75 463 LYS A N 1
ATOM 3845 C CA . LYS A 1 463 ? 42.703 6.210 -46.521 1.00 85.75 463 LYS A CA 1
ATOM 3846 C C . LYS A 1 463 ? 42.240 6.329 -47.975 1.00 85.75 463 LYS A C 1
ATOM 3848 O O . LYS A 1 463 ? 41.757 7.383 -48.360 1.00 85.75 463 LYS A O 1
ATOM 3853 N N . GLU A 1 464 ? 42.377 5.272 -48.771 1.00 85.12 464 GLU A N 1
ATOM 3854 C CA . GLU A 1 464 ? 41.936 5.261 -50.173 1.00 85.12 464 GLU A CA 1
ATOM 3855 C C . GLU A 1 464 ? 40.408 5.345 -50.292 1.00 85.12 464 GLU A C 1
ATOM 3857 O O . GLU A 1 464 ? 39.911 6.062 -51.154 1.00 85.12 464 GLU A O 1
ATOM 3862 N N . SER A 1 465 ? 39.664 4.678 -49.403 1.00 81.94 465 SER A N 1
ATOM 3863 C CA . SER A 1 465 ? 38.192 4.679 -49.431 1.00 81.94 465 SER A CA 1
ATOM 3864 C C . SER A 1 465 ? 37.600 6.041 -49.055 1.00 81.94 465 SER A C 1
ATOM 3866 O O . SER A 1 465 ? 36.612 6.450 -49.645 1.00 81.94 465 SER A O 1
ATOM 3868 N N . LEU A 1 466 ? 38.218 6.764 -48.112 1.00 79.31 466 LEU A N 1
ATOM 3869 C CA . LEU A 1 466 ? 37.742 8.085 -47.676 1.00 79.31 466 LEU A CA 1
ATOM 3870 C C . LEU A 1 466 ? 38.194 9.237 -48.590 1.00 79.31 466 LEU A C 1
ATOM 3872 O O . LEU A 1 466 ? 37.565 10.285 -48.586 1.00 79.31 466 LEU A O 1
ATOM 3876 N N . ILE A 1 467 ? 39.280 9.073 -49.357 1.00 72.19 467 ILE A N 1
ATOM 3877 C CA . ILE A 1 467 ? 39.756 10.097 -50.310 1.00 72.19 467 ILE A CA 1
ATOM 3878 C C . ILE A 1 467 ? 39.013 10.015 -51.649 1.00 72.19 467 ILE A C 1
ATOM 3880 O O . ILE A 1 467 ? 38.828 11.036 -52.304 1.00 72.19 467 ILE A O 1
ATOM 3884 N N . ASN A 1 468 ? 38.610 8.813 -52.069 1.00 63.44 468 ASN A N 1
ATOM 3885 C CA . ASN A 1 468 ? 37.996 8.593 -53.379 1.00 63.44 468 ASN A CA 1
ATOM 3886 C C . ASN A 1 468 ? 36.466 8.770 -53.395 1.00 63.44 468 ASN A C 1
ATOM 3888 O O . ASN A 1 468 ? 35.884 8.731 -54.476 1.00 63.44 468 ASN A O 1
ATOM 3892 N N . ASP A 1 469 ? 35.815 8.947 -52.241 1.00 65.31 469 ASP A N 1
ATOM 3893 C CA . ASP A 1 469 ? 34.385 9.264 -52.158 1.00 65.31 469 ASP A CA 1
ATOM 3894 C C . ASP A 1 469 ? 34.215 10.760 -51.840 1.00 65.31 469 ASP A C 1
ATOM 3896 O O . ASP A 1 469 ? 34.417 11.190 -50.705 1.00 65.31 469 ASP A O 1
ATOM 3900 N N . GLU A 1 470 ? 33.836 11.566 -52.841 1.00 58.31 470 GLU A N 1
ATOM 3901 C CA . GLU A 1 470 ? 33.555 13.006 -52.673 1.00 58.31 470 GLU A CA 1
ATOM 3902 C C . GLU A 1 470 ? 32.425 13.283 -51.657 1.00 58.31 470 GLU A C 1
ATOM 3904 O O . GLU A 1 470 ? 32.266 14.417 -51.203 1.00 58.31 470 GLU A O 1
ATOM 3909 N N . LYS A 1 471 ? 31.646 12.258 -51.278 1.00 57.12 471 LYS A N 1
ATOM 3910 C CA . LYS A 1 471 ? 30.568 12.306 -50.278 1.00 57.12 471 LYS A CA 1
ATOM 3911 C C . LYS A 1 471 ? 30.936 11.605 -48.963 1.00 57.12 471 LYS A C 1
ATOM 3913 O O . LYS A 1 471 ? 30.050 11.370 -48.138 1.00 57.12 471 LYS A O 1
ATOM 3918 N N . ALA A 1 472 ? 32.211 11.272 -48.739 1.00 60.81 472 ALA A N 1
ATOM 3919 C CA . ALA A 1 472 ? 32.657 10.639 -47.502 1.00 60.81 472 ALA A CA 1
ATOM 3920 C C . ALA A 1 472 ? 32.279 11.486 -46.273 1.00 60.81 472 ALA A C 1
ATOM 3922 O O . ALA A 1 472 ? 32.666 12.644 -46.139 1.00 60.81 472 ALA A O 1
ATOM 3923 N N . LEU A 1 473 ? 31.549 10.880 -45.335 1.00 59.03 473 LEU A N 1
ATOM 3924 C CA . LEU A 1 473 ? 31.106 11.532 -44.094 1.00 59.03 473 LEU A CA 1
ATOM 3925 C C . LEU A 1 473 ? 32.228 11.701 -43.052 1.00 59.03 473 LEU A C 1
ATOM 3927 O O . LEU A 1 473 ? 32.031 12.385 -42.049 1.00 59.03 473 LEU A O 1
ATOM 3931 N N . TYR A 1 474 ? 33.384 11.061 -43.259 1.00 65.88 474 TYR A N 1
ATOM 3932 C CA . TYR A 1 474 ? 34.471 10.978 -42.284 1.00 65.88 474 TYR A CA 1
ATOM 3933 C C . TYR A 1 474 ? 35.822 11.329 -42.916 1.00 65.88 474 TYR A C 1
ATOM 3935 O O . TYR A 1 474 ? 36.194 10.779 -43.950 1.00 65.88 474 TYR A O 1
ATOM 3943 N N . GLU A 1 475 ? 36.602 12.185 -42.254 1.00 75.50 475 GLU A N 1
ATOM 3944 C CA . GLU A 1 475 ? 37.989 12.458 -42.641 1.00 75.50 475 GLU A CA 1
ATOM 3945 C C . GLU A 1 475 ? 38.937 11.359 -42.138 1.00 75.50 475 GLU A C 1
ATOM 3947 O O . GLU A 1 475 ? 38.779 10.820 -41.038 1.00 75.50 475 GLU A O 1
ATOM 3952 N N . TYR A 1 476 ? 39.969 11.035 -42.926 1.00 81.81 476 TYR A N 1
ATOM 3953 C CA . TYR A 1 476 ? 40.967 10.049 -42.514 1.00 81.81 476 TYR A CA 1
ATOM 3954 C C . TYR A 1 476 ? 41.759 10.528 -41.289 1.00 81.81 476 TYR A C 1
ATOM 3956 O O . TYR A 1 476 ? 42.438 11.553 -41.330 1.00 81.81 476 TYR A O 1
ATOM 3964 N N . GLN A 1 477 ? 41.771 9.705 -40.238 1.00 80.94 477 GLN A N 1
ATOM 3965 C CA . GLN A 1 477 ? 42.587 9.918 -39.044 1.00 80.94 477 GLN A CA 1
ATOM 3966 C C . GLN A 1 477 ? 43.647 8.824 -38.895 1.00 80.94 477 GLN A C 1
ATOM 3968 O O . GLN A 1 477 ? 43.412 7.636 -39.150 1.00 80.94 477 GLN A O 1
ATOM 3973 N N . THR A 1 478 ? 44.837 9.215 -38.440 1.00 82.50 478 THR A N 1
ATOM 3974 C CA . THR A 1 478 ? 45.847 8.249 -38.003 1.00 82.50 478 THR A CA 1
ATOM 3975 C C . THR A 1 478 ? 45.353 7.502 -36.755 1.00 82.50 478 THR A C 1
ATOM 3977 O O . THR A 1 478 ? 44.724 8.119 -35.894 1.00 82.50 478 THR A O 1
ATOM 3980 N N . PRO A 1 479 ? 45.619 6.184 -36.624 1.00 84.12 479 PRO A N 1
ATOM 3981 C CA . PRO A 1 479 ? 45.236 5.434 -35.431 1.00 84.12 479 PRO A CA 1
ATOM 3982 C C . PRO A 1 479 ? 45.755 6.071 -34.141 1.00 84.12 479 PRO A C 1
ATOM 3984 O O . PRO A 1 479 ? 46.878 6.587 -34.104 1.00 84.12 479 PRO A O 1
ATOM 3987 N N . LYS A 1 480 ? 44.962 5.987 -33.066 1.00 85.50 480 LYS A N 1
ATOM 3988 C CA . LYS A 1 480 ? 45.389 6.399 -31.719 1.00 85.50 480 LYS A CA 1
ATOM 3989 C C . LYS A 1 480 ? 46.668 5.653 -31.312 1.00 85.50 480 LYS A C 1
ATOM 3991 O O . LYS A 1 480 ? 46.923 4.529 -31.743 1.00 85.50 480 LYS A O 1
ATOM 3996 N N . LYS A 1 481 ? 47.494 6.260 -30.451 1.00 83.25 481 LYS A N 1
ATOM 3997 C CA . LYS A 1 481 ? 48.732 5.627 -29.963 1.00 83.25 481 LYS A CA 1
ATOM 3998 C C . LYS A 1 481 ? 48.406 4.273 -29.309 1.00 83.25 481 LYS A C 1
ATOM 4000 O O . LYS A 1 481 ? 47.647 4.232 -28.348 1.00 83.25 481 LYS A O 1
ATOM 4005 N N . GLY A 1 482 ? 48.987 3.187 -29.828 1.00 84.69 482 GLY A N 1
ATOM 4006 C CA . GLY A 1 482 ? 48.723 1.812 -29.371 1.00 84.69 482 GLY A CA 1
ATOM 4007 C C . GLY A 1 482 ? 47.571 1.091 -30.086 1.00 84.69 482 GLY A C 1
ATOM 4008 O O . GLY A 1 482 ? 47.276 -0.048 -29.733 1.00 84.69 482 GLY A O 1
ATOM 4009 N N . TYR A 1 483 ? 46.950 1.719 -31.088 1.00 89.00 483 TYR A N 1
ATOM 4010 C CA . TYR A 1 483 ? 45.852 1.164 -31.881 1.00 89.00 483 TYR A CA 1
ATOM 4011 C C . TYR A 1 483 ? 46.260 0.971 -33.348 1.00 89.00 483 TYR A C 1
ATOM 4013 O O . TYR A 1 483 ? 47.177 1.619 -33.858 1.00 89.00 483 TYR A O 1
ATOM 4021 N N . GLU A 1 484 ? 45.556 0.084 -34.041 1.00 88.94 484 GLU A N 1
ATOM 4022 C CA . GLU A 1 484 ? 45.641 -0.143 -35.480 1.00 88.94 484 GLU A CA 1
ATOM 4023 C C . GLU A 1 484 ? 44.259 -0.055 -36.134 1.00 88.94 484 GLU A C 1
ATOM 4025 O O . GLU A 1 484 ? 43.236 -0.304 -35.497 1.00 88.94 484 GLU A O 1
ATOM 4030 N N . TRP A 1 485 ? 44.231 0.274 -37.428 1.00 91.94 485 TRP A N 1
ATOM 4031 C CA . TRP A 1 485 ? 43.024 0.107 -38.235 1.00 91.94 485 TRP A CA 1
ATOM 4032 C C . TRP A 1 485 ? 42.776 -1.378 -38.503 1.00 91.94 485 TRP A C 1
ATOM 4034 O O . TRP A 1 485 ? 43.696 -2.117 -38.866 1.00 91.94 485 TRP A O 1
ATOM 4044 N N . VAL A 1 486 ? 41.517 -1.784 -38.386 1.00 90.50 486 VAL A N 1
ATOM 4045 C CA . VAL A 1 486 ? 41.019 -3.107 -38.756 1.00 90.50 486 VAL A CA 1
ATOM 4046 C C . VAL A 1 486 ? 39.827 -2.926 -39.687 1.00 90.50 486 VAL A C 1
ATOM 4048 O O . VAL A 1 486 ? 38.912 -2.169 -39.375 1.00 90.50 486 VAL A O 1
ATOM 4051 N N . VAL A 1 487 ? 39.867 -3.579 -40.848 1.00 91.06 487 VAL A N 1
ATOM 4052 C CA . VAL A 1 487 ? 38.834 -3.517 -41.889 1.00 91.06 487 VAL A CA 1
ATOM 4053 C C . VAL A 1 487 ? 38.199 -4.892 -42.051 1.00 91.06 487 VAL A C 1
ATOM 4055 O O . VAL A 1 487 ? 38.884 -5.861 -42.383 1.00 91.06 487 VAL A O 1
ATOM 4058 N N . PHE A 1 488 ? 36.886 -4.953 -41.868 1.00 89.50 488 PHE A N 1
ATOM 4059 C CA . PHE A 1 488 ? 36.047 -6.124 -42.087 1.00 89.50 488 PHE A CA 1
ATOM 4060 C C . PHE A 1 488 ? 35.450 -6.075 -43.484 1.00 89.50 488 PHE A C 1
ATOM 4062 O O . PHE A 1 488 ? 34.839 -5.074 -43.849 1.00 89.50 488 PHE A O 1
ATOM 4069 N N . LYS A 1 489 ? 35.613 -7.151 -44.255 1.00 89.94 489 LYS A N 1
ATOM 4070 C CA . LYS A 1 489 ? 35.023 -7.312 -45.588 1.00 89.94 489 LYS A CA 1
ATOM 4071 C C . LYS A 1 489 ? 33.893 -8.322 -45.530 1.00 89.94 489 LYS A C 1
ATOM 4073 O O . LYS A 1 489 ? 34.095 -9.407 -44.986 1.00 89.94 489 LYS A O 1
ATOM 4078 N N . TYR A 1 490 ? 32.760 -8.012 -46.142 1.00 91.00 490 TYR A N 1
ATOM 4079 C CA . TYR A 1 490 ? 31.590 -8.886 -46.168 1.00 91.00 490 TYR A CA 1
ATOM 4080 C C . TYR A 1 490 ? 30.864 -8.831 -47.509 1.00 91.00 490 TYR A C 1
ATOM 4082 O O . TYR A 1 490 ? 31.010 -7.863 -48.253 1.00 91.00 490 TYR A O 1
ATOM 4090 N N . ASP A 1 491 ? 30.055 -9.855 -47.762 1.00 90.50 491 ASP A N 1
ATOM 4091 C CA . ASP A 1 491 ? 29.079 -9.906 -48.842 1.00 90.50 491 ASP A CA 1
ATOM 4092 C C . ASP A 1 491 ? 27.657 -9.960 -48.282 1.00 90.50 491 ASP A C 1
ATOM 4094 O O . ASP A 1 491 ? 27.383 -10.578 -47.246 1.00 90.50 491 ASP A O 1
ATOM 4098 N N . LEU A 1 492 ? 26.747 -9.330 -49.012 1.00 89.38 492 LEU A N 1
ATOM 4099 C CA . LEU A 1 492 ? 25.309 -9.388 -48.839 1.00 89.38 492 LEU A CA 1
ATOM 4100 C C . LEU A 1 492 ? 24.694 -10.072 -50.051 1.00 89.38 492 LEU A C 1
ATOM 4102 O O . LEU A 1 492 ? 25.059 -9.791 -51.193 1.00 89.38 492 LEU A O 1
ATOM 4106 N N . ASP A 1 493 ? 23.714 -10.917 -49.786 1.00 89.44 493 ASP A N 1
ATOM 4107 C CA . ASP A 1 493 ? 22.837 -11.475 -50.796 1.00 89.44 493 ASP A CA 1
ATOM 4108 C C . ASP A 1 493 ? 21.394 -11.116 -50.423 1.00 89.44 493 ASP A C 1
ATOM 4110 O O . ASP A 1 493 ? 20.857 -11.526 -49.388 1.00 89.44 493 ASP A O 1
ATOM 4114 N N . LEU A 1 494 ? 20.834 -10.251 -51.261 1.00 85.75 494 LEU A N 1
ATOM 4115 C CA . LEU A 1 494 ? 19.548 -9.581 -51.129 1.00 85.75 494 LEU A CA 1
ATOM 4116 C C . LEU A 1 494 ? 18.442 -10.324 -51.891 1.00 85.75 494 LEU A C 1
ATOM 4118 O O . LEU A 1 494 ? 17.427 -9.726 -52.240 1.00 85.75 494 LEU A O 1
ATOM 4122 N N . ASP A 1 495 ? 18.629 -11.607 -52.188 1.00 80.12 495 ASP A N 1
ATOM 4123 C CA . ASP A 1 495 ? 17.594 -12.436 -52.802 1.00 80.12 495 ASP A CA 1
ATOM 4124 C C . ASP A 1 495 ? 16.308 -12.425 -51.947 1.00 80.12 495 ASP A C 1
ATOM 4126 O O . ASP A 1 495 ? 16.326 -12.772 -50.765 1.00 80.12 495 ASP A O 1
ATOM 4130 N N . GLY A 1 496 ? 15.199 -11.957 -52.528 1.00 72.81 496 GLY A N 1
ATOM 4131 C CA . GLY A 1 496 ? 13.926 -11.728 -51.828 1.00 72.81 496 GLY A CA 1
ATOM 4132 C C . GLY A 1 496 ? 13.767 -10.367 -51.125 1.00 72.81 496 GLY A C 1
ATOM 4133 O O . GLY A 1 496 ? 12.695 -10.099 -50.586 1.00 72.81 496 GLY A O 1
ATOM 4134 N N . PHE A 1 497 ? 14.774 -9.487 -51.149 1.00 81.94 497 PHE A N 1
ATOM 4135 C CA . PHE A 1 497 ? 14.688 -8.116 -50.628 1.00 81.94 497 PHE A CA 1
ATOM 4136 C C . PHE A 1 497 ? 14.061 -7.172 -51.665 1.00 81.94 497 PHE A C 1
ATOM 4138 O O . PHE A 1 497 ? 14.506 -7.107 -52.813 1.00 81.94 497 PHE A O 1
ATOM 4145 N N . GLN A 1 498 ? 13.043 -6.401 -51.275 1.00 80.38 498 GLN A N 1
ATOM 4146 C CA . GLN A 1 498 ? 12.369 -5.485 -52.198 1.00 80.38 498 GLN A CA 1
ATOM 4147 C C . GLN A 1 498 ? 13.195 -4.207 -52.414 1.00 80.38 498 GLN A C 1
ATOM 4149 O O . GLN A 1 498 ? 13.238 -3.330 -51.549 1.00 80.38 498 GLN A O 1
ATOM 4154 N N . LEU A 1 499 ? 13.828 -4.090 -53.584 1.00 80.44 499 LEU A N 1
ATOM 4155 C CA . LEU A 1 499 ? 14.579 -2.899 -53.990 1.00 80.44 499 LEU A CA 1
ATOM 4156 C C . LEU A 1 499 ? 13.638 -1.721 -54.296 1.00 80.44 499 LEU A C 1
ATOM 4158 O O . LEU A 1 499 ? 12.578 -1.894 -54.897 1.00 80.44 499 LEU A O 1
ATOM 4162 N N . GLY A 1 500 ? 14.031 -0.519 -53.867 1.00 75.56 500 GLY A N 1
ATOM 4163 C CA . GLY A 1 500 ? 13.355 0.728 -54.235 1.00 75.56 500 GLY A CA 1
ATOM 4164 C C . GLY A 1 500 ? 13.751 1.214 -55.630 1.00 75.56 500 GLY A C 1
ATOM 4165 O O . GLY A 1 500 ? 14.684 0.689 -56.229 1.00 75.56 500 GLY A O 1
ATOM 4166 N N . GLU A 1 501 ? 13.077 2.258 -56.120 1.00 79.38 501 GLU A N 1
ATOM 4167 C CA . GLU A 1 501 ? 13.304 2.852 -57.454 1.00 79.38 501 GLU A CA 1
ATOM 4168 C C . GLU A 1 501 ? 14.767 3.260 -57.707 1.00 79.38 501 GLU A C 1
ATOM 4170 O O . GLU A 1 501 ? 15.248 3.181 -58.833 1.00 79.38 501 GLU A O 1
ATOM 4175 N N . TYR A 1 502 ? 15.488 3.639 -56.649 1.00 76.12 502 TYR A N 1
ATOM 4176 C CA . TYR A 1 502 ? 16.878 4.091 -56.716 1.00 76.12 502 TYR A CA 1
ATOM 4177 C C . TYR A 1 502 ? 17.898 3.027 -56.278 1.00 76.12 502 TYR A C 1
ATOM 4179 O O . TYR A 1 502 ? 19.087 3.315 -56.265 1.00 76.12 502 TYR A O 1
ATOM 4187 N N . GLY A 1 503 ? 17.468 1.811 -55.920 1.00 80.69 503 GLY A N 1
ATOM 4188 C CA . GLY A 1 503 ? 18.345 0.745 -55.421 1.00 80.69 503 GLY A CA 1
ATOM 4189 C C . GLY A 1 503 ? 18.630 0.808 -53.915 1.00 80.69 503 GLY A C 1
ATOM 4190 O O . GLY A 1 503 ? 17.973 1.526 -53.162 1.00 80.69 503 GLY A O 1
ATOM 4191 N N . THR A 1 504 ? 19.601 0.019 -53.450 1.00 82.62 504 THR A N 1
ATOM 4192 C CA . THR A 1 504 ? 20.053 -0.022 -52.045 1.00 82.62 504 THR A CA 1
ATOM 4193 C C . THR A 1 504 ? 21.575 0.033 -51.965 1.00 82.62 504 THR A C 1
ATOM 4195 O O . THR A 1 504 ? 22.269 -0.366 -52.893 1.00 82.62 504 THR A O 1
ATOM 4198 N N . SER A 1 505 ? 22.115 0.490 -50.834 1.00 83.19 505 SER A N 1
ATOM 4199 C CA . SER A 1 505 ? 23.552 0.402 -50.562 1.00 83.19 505 SER A CA 1
ATOM 4200 C C . SER A 1 505 ? 23.916 -0.912 -49.868 1.00 83.19 505 SER A C 1
ATOM 4202 O O . SER A 1 505 ? 23.069 -1.587 -49.260 1.00 83.19 505 SER A O 1
ATOM 4204 N N . ALA A 1 506 ? 25.212 -1.231 -49.880 1.00 83.19 506 ALA A N 1
ATOM 4205 C CA . ALA A 1 506 ? 25.789 -2.329 -49.109 1.00 83.19 506 ALA A CA 1
ATOM 4206 C C . ALA A 1 506 ? 25.793 -2.067 -47.587 1.00 83.19 506 ALA A C 1
ATOM 4208 O O . ALA A 1 506 ? 26.193 -2.936 -46.823 1.00 83.19 506 ALA A O 1
ATOM 4209 N N . SER A 1 507 ? 25.356 -0.889 -47.119 1.00 83.94 507 SER A N 1
ATOM 4210 C CA . SER A 1 507 ? 25.367 -0.540 -45.693 1.00 83.94 507 SER A CA 1
ATOM 4211 C C . SER A 1 507 ? 24.420 -1.421 -44.879 1.00 83.94 507 SER A C 1
ATOM 4213 O O . SER A 1 507 ? 23.278 -1.670 -45.274 1.00 83.94 507 SER A O 1
ATOM 4215 N N . ILE A 1 508 ? 24.890 -1.891 -43.731 1.00 84.62 508 ILE A N 1
ATOM 4216 C CA . ILE A 1 508 ? 24.134 -2.701 -42.778 1.00 84.62 508 ILE A CA 1
ATOM 4217 C C . ILE A 1 508 ? 24.547 -2.300 -41.366 1.00 84.62 508 ILE A C 1
ATOM 4219 O O . ILE A 1 508 ? 25.677 -1.870 -41.155 1.00 84.62 508 ILE A O 1
ATOM 4223 N N . GLU A 1 509 ? 23.649 -2.430 -40.392 1.00 83.44 509 GLU A N 1
ATOM 4224 C CA . GLU A 1 509 ? 24.017 -2.183 -39.001 1.00 83.44 509 GLU A CA 1
ATOM 4225 C C . GLU A 1 509 ? 25.128 -3.155 -38.579 1.00 83.44 509 GLU A C 1
ATOM 4227 O O . GLU A 1 509 ? 24.958 -4.374 -38.631 1.00 83.44 509 GLU A O 1
ATOM 4232 N N . PHE A 1 510 ? 26.282 -2.595 -38.218 1.00 84.81 510 PHE A N 1
ATOM 4233 C CA . PHE A 1 510 ? 27.513 -3.326 -37.950 1.00 84.81 510 PHE A CA 1
ATOM 4234 C C . PHE A 1 510 ? 28.164 -2.745 -36.700 1.00 84.81 510 PHE A C 1
ATOM 4236 O O . PHE A 1 510 ? 28.487 -1.559 -36.661 1.00 84.81 510 PHE A O 1
ATOM 4243 N N . LYS A 1 511 ? 28.343 -3.567 -35.666 1.00 80.88 511 LYS A N 1
ATOM 4244 C CA . LYS A 1 511 ? 28.904 -3.153 -34.374 1.00 80.88 511 LYS A CA 1
ATOM 4245 C C . LYS A 1 511 ? 30.016 -4.105 -33.959 1.00 80.88 511 LYS A C 1
ATOM 4247 O O . LYS A 1 511 ? 29.890 -5.317 -34.112 1.00 80.88 511 LYS A O 1
ATOM 4252 N N . VAL A 1 512 ? 31.089 -3.556 -33.398 1.00 78.62 512 VAL A N 1
ATOM 4253 C CA . VAL A 1 512 ? 32.234 -4.326 -32.890 1.00 78.62 512 VAL A CA 1
ATOM 4254 C C . VAL A 1 512 ? 32.358 -4.094 -31.394 1.00 78.62 512 VAL A C 1
ATOM 4256 O O . VAL A 1 512 ? 32.302 -2.952 -30.947 1.00 78.62 512 VAL A O 1
ATOM 4259 N N . PHE A 1 513 ? 32.557 -5.157 -30.626 1.00 73.25 513 PHE A N 1
ATOM 4260 C CA . PHE A 1 513 ? 32.674 -5.104 -29.172 1.00 73.25 513 PHE A CA 1
ATOM 4261 C C . PHE A 1 513 ? 33.934 -5.826 -28.718 1.00 73.25 513 PHE A C 1
ATOM 4263 O O . PHE A 1 513 ? 34.222 -6.926 -29.185 1.00 73.25 513 PHE A O 1
ATOM 4270 N N . LEU A 1 514 ? 34.664 -5.239 -27.770 1.00 69.31 514 LEU A N 1
ATOM 4271 C CA . LEU A 1 514 ? 35.708 -5.966 -27.050 1.00 69.31 514 LEU A CA 1
ATOM 4272 C C . LEU A 1 514 ? 35.046 -6.890 -26.028 1.00 69.31 514 LEU A C 1
ATOM 4274 O O . LEU A 1 514 ? 34.114 -6.479 -25.343 1.00 69.31 514 LEU A O 1
ATOM 4278 N N . LYS A 1 515 ? 35.556 -8.114 -25.863 1.00 62.06 515 LYS A N 1
ATOM 4279 C CA . LYS A 1 515 ? 34.967 -9.127 -24.965 1.00 62.06 515 LYS A CA 1
ATOM 4280 C C . LYS A 1 515 ? 34.777 -8.652 -23.514 1.00 62.06 515 LYS A C 1
ATOM 4282 O O . LYS A 1 515 ? 33.886 -9.132 -22.825 1.00 62.06 515 LYS A O 1
ATOM 4287 N N . ASN A 1 516 ? 35.585 -7.685 -23.075 1.00 54.50 516 ASN A N 1
ATOM 4288 C CA . ASN A 1 516 ? 35.563 -7.122 -21.722 1.00 54.50 516 ASN A CA 1
ATOM 4289 C C . ASN A 1 516 ? 34.887 -5.736 -21.631 1.00 54.50 516 ASN A C 1
ATOM 4291 O O . ASN A 1 516 ? 35.021 -5.069 -20.605 1.00 54.50 516 ASN A O 1
ATOM 4295 N N . GLN A 1 517 ? 34.209 -5.263 -22.683 1.00 52.62 517 GLN A N 1
ATOM 4296 C CA . GLN A 1 517 ? 33.528 -3.963 -22.705 1.00 52.62 517 GLN A CA 1
ATOM 4297 C C . GLN A 1 517 ? 32.083 -4.098 -23.194 1.00 52.62 517 GLN A C 1
ATOM 4299 O O . GLN A 1 517 ? 31.801 -4.788 -24.168 1.00 52.62 517 GLN A O 1
ATOM 4304 N N . SER A 1 518 ? 31.165 -3.402 -22.523 1.00 47.09 518 SER A N 1
ATOM 4305 C CA . SER A 1 518 ? 29.730 -3.409 -22.840 1.00 47.09 518 SER A CA 1
ATOM 4306 C C . SER A 1 518 ? 29.332 -2.421 -23.945 1.00 47.09 518 SER A C 1
ATOM 4308 O O . SER A 1 518 ? 28.268 -2.565 -24.540 1.00 47.09 518 SER A O 1
ATOM 4310 N N . SER A 1 519 ? 30.170 -1.424 -24.243 1.00 52.66 519 SER A N 1
ATOM 4311 C CA . SER A 1 519 ? 29.949 -0.445 -25.313 1.00 52.66 519 SER A CA 1
ATOM 4312 C C . SER A 1 519 ? 30.555 -0.907 -26.638 1.00 52.66 519 SER A C 1
ATOM 4314 O O . SER A 1 519 ? 31.709 -1.343 -26.666 1.00 52.66 519 SER A O 1
ATOM 4316 N N . SER A 1 520 ? 29.824 -0.743 -27.744 1.00 68.00 520 SER A N 1
ATOM 4317 C CA . SER A 1 520 ? 30.386 -0.946 -29.082 1.00 68.00 520 SER A CA 1
ATOM 4318 C C . SER A 1 520 ? 31.450 0.104 -29.386 1.00 68.00 520 SER A C 1
ATOM 4320 O O . SER A 1 520 ? 31.291 1.281 -29.057 1.00 68.00 520 SER A O 1
ATOM 4322 N N . LEU A 1 521 ? 32.505 -0.315 -30.067 1.00 78.62 521 LEU A N 1
ATOM 4323 C CA . LEU A 1 521 ? 33.506 0.576 -30.626 1.00 78.62 521 LEU A CA 1
ATOM 4324 C C . LEU A 1 521 ? 32.920 1.392 -31.780 1.00 78.62 521 LEU A C 1
ATOM 4326 O O . LEU A 1 521 ? 31.996 0.960 -32.469 1.00 78.62 521 LEU A O 1
ATOM 4330 N N . GLU A 1 522 ? 33.501 2.566 -32.008 1.00 82.94 522 GLU A N 1
ATOM 4331 C CA . GLU A 1 522 ? 33.145 3.425 -33.132 1.00 82.94 522 GLU A CA 1
ATOM 4332 C C . GLU A 1 522 ? 33.600 2.789 -34.454 1.00 82.94 522 GLU A C 1
ATOM 4334 O O . GLU A 1 522 ? 34.796 2.609 -34.702 1.00 82.94 522 GLU A O 1
ATOM 4339 N N . THR A 1 523 ? 32.631 2.430 -35.297 1.00 87.00 523 THR A N 1
ATOM 4340 C CA . THR A 1 523 ? 32.854 1.831 -36.616 1.00 87.00 523 THR A CA 1
ATOM 4341 C C . THR A 1 523 ? 32.578 2.837 -37.728 1.00 87.00 523 THR A C 1
ATOM 4343 O O . THR A 1 523 ? 31.551 3.511 -37.714 1.00 87.00 523 THR A O 1
ATOM 4346 N N . ILE A 1 524 ? 33.440 2.869 -38.739 1.00 86.50 524 ILE A N 1
ATOM 4347 C CA . ILE A 1 524 ? 33.300 3.696 -39.938 1.00 86.50 524 ILE A CA 1
ATOM 4348 C C . ILE A 1 524 ? 32.811 2.820 -41.091 1.00 86.50 524 ILE A C 1
ATOM 4350 O O . ILE A 1 524 ? 33.425 1.798 -41.404 1.00 86.50 524 ILE A O 1
ATOM 4354 N N . ASN A 1 525 ? 31.716 3.225 -41.731 1.00 86.06 525 ASN A N 1
ATOM 4355 C CA . ASN A 1 525 ? 31.248 2.610 -42.970 1.00 86.06 525 ASN A CA 1
ATOM 4356 C C . ASN A 1 525 ? 32.144 3.063 -44.135 1.00 86.06 525 ASN A C 1
ATOM 4358 O O . ASN A 1 525 ? 32.270 4.263 -44.362 1.00 86.06 525 ASN A O 1
ATOM 4362 N N . LEU A 1 526 ? 32.760 2.121 -44.852 1.00 85.56 526 LEU A N 1
ATOM 4363 C CA . LEU A 1 526 ? 33.616 2.398 -46.015 1.00 85.56 526 LEU A CA 1
ATOM 4364 C C . LEU A 1 526 ? 32.933 2.068 -47.352 1.00 85.56 526 LEU A C 1
ATOM 4366 O O . LEU A 1 526 ? 33.599 2.002 -48.385 1.00 85.56 526 LEU A O 1
ATOM 4370 N N . ASN A 1 527 ? 31.632 1.787 -47.339 1.00 85.00 527 ASN A N 1
ATOM 4371 C CA . ASN A 1 527 ? 30.884 1.498 -48.555 1.00 85.00 527 ASN A CA 1
ATOM 4372 C C . ASN A 1 527 ? 30.688 2.767 -49.394 1.00 85.00 527 ASN A C 1
ATOM 4374 O O . ASN A 1 527 ? 30.440 3.821 -48.806 1.00 85.00 527 ASN A O 1
ATOM 4378 N N . PRO A 1 528 ? 30.686 2.658 -50.737 1.00 74.00 528 PRO A N 1
ATOM 4379 C CA . PRO A 1 528 ? 30.275 3.755 -51.603 1.00 74.00 528 PRO A CA 1
ATOM 4380 C C . PRO A 1 528 ? 28.882 4.269 -51.231 1.00 74.00 528 PRO A C 1
ATOM 4382 O O . PRO A 1 528 ? 27.979 3.484 -50.919 1.00 74.00 528 PRO A O 1
ATOM 4385 N N . SER A 1 529 ? 28.712 5.586 -51.299 1.00 68.06 529 SER A N 1
ATOM 4386 C CA . SER A 1 529 ? 27.442 6.261 -51.004 1.00 68.06 529 SER A CA 1
ATOM 4387 C C . SER A 1 529 ? 26.359 6.037 -52.074 1.00 68.06 529 SER A C 1
ATOM 4389 O O . SER A 1 529 ? 25.197 6.387 -51.861 1.00 68.06 529 SER A O 1
ATOM 4391 N N . ASP A 1 530 ? 26.725 5.460 -53.219 1.00 74.38 530 ASP A N 1
ATOM 4392 C CA . ASP A 1 530 ? 25.818 5.215 -54.335 1.00 74.38 530 ASP A CA 1
ATOM 4393 C C . ASP A 1 530 ? 24.887 4.023 -54.072 1.00 74.38 530 ASP A C 1
ATOM 4395 O O . ASP A 1 530 ? 25.269 2.987 -53.519 1.00 74.38 530 ASP A O 1
ATOM 4399 N N . LEU A 1 531 ? 23.631 4.183 -54.483 1.00 79.38 531 LEU A N 1
ATOM 4400 C CA . LEU A 1 531 ? 22.631 3.126 -54.442 1.00 79.38 531 LEU A CA 1
ATOM 4401 C C . LEU A 1 531 ? 22.720 2.304 -55.730 1.00 79.38 531 LEU A C 1
ATOM 4403 O O . LEU A 1 531 ? 22.831 2.858 -56.823 1.00 79.38 531 LEU A O 1
ATOM 4407 N N . VAL A 1 532 ? 22.665 0.982 -55.598 1.00 82.12 532 VAL A N 1
ATOM 4408 C CA . VAL A 1 532 ? 22.791 0.053 -56.725 1.00 82.12 532 VAL A CA 1
ATOM 4409 C C . VAL A 1 532 ? 21.588 -0.883 -56.796 1.00 82.12 532 VAL A C 1
ATOM 4411 O O . VAL A 1 532 ? 20.947 -1.182 -55.785 1.00 82.12 532 VAL A O 1
ATOM 4414 N N . MET A 1 533 ? 21.276 -1.339 -58.009 1.00 83.88 533 MET A N 1
ATOM 4415 C CA . MET A 1 533 ? 20.174 -2.275 -58.282 1.00 83.88 533 MET A CA 1
ATOM 4416 C C . MET A 1 533 ? 20.603 -3.748 -58.193 1.00 83.88 533 MET A C 1
ATOM 4418 O O . MET A 1 533 ? 19.802 -4.643 -58.454 1.00 83.88 533 MET A O 1
ATOM 4422 N N . ASP A 1 534 ? 21.859 -4.007 -57.828 1.00 83.69 534 ASP A N 1
ATOM 4423 C CA . ASP A 1 534 ? 22.398 -5.356 -57.710 1.00 83.69 534 ASP A CA 1
ATOM 4424 C C . ASP A 1 534 ? 21.869 -6.068 -56.458 1.00 83.69 534 ASP A C 1
ATOM 4426 O O . ASP A 1 534 ? 21.774 -5.498 -55.370 1.00 83.69 534 ASP A O 1
ATOM 4430 N N . THR A 1 535 ? 21.572 -7.360 -56.596 1.00 82.19 535 THR A N 1
ATOM 4431 C CA . THR A 1 535 ? 21.121 -8.213 -55.484 1.00 82.19 535 THR A CA 1
ATOM 4432 C C . THR A 1 535 ? 22.275 -8.823 -54.693 1.00 82.19 535 THR A C 1
ATOM 4434 O O . THR A 1 535 ? 22.064 -9.347 -53.603 1.00 82.19 535 THR A O 1
ATOM 4437 N N . LYS A 1 536 ? 23.507 -8.746 -55.204 1.00 88.31 536 LYS A N 1
ATOM 4438 C CA . LYS A 1 536 ? 24.717 -9.203 -54.515 1.00 88.31 536 LYS A CA 1
ATOM 4439 C C . LYS A 1 536 ? 25.673 -8.044 -54.355 1.00 88.31 536 LYS A C 1
ATOM 4441 O O . LYS A 1 536 ? 26.147 -7.499 -55.346 1.00 88.31 536 LYS A O 1
ATOM 4446 N N . LEU A 1 537 ? 25.956 -7.692 -53.109 1.00 89.00 537 LEU A N 1
ATOM 4447 C CA . LEU A 1 537 ? 26.753 -6.522 -52.762 1.00 89.00 537 LEU A CA 1
ATOM 4448 C C . LEU A 1 537 ? 27.924 -6.932 -51.888 1.00 89.00 537 LEU A C 1
ATOM 4450 O O . LEU A 1 537 ? 27.781 -7.810 -51.047 1.00 89.00 537 LEU A O 1
ATOM 4454 N N . SER A 1 538 ? 29.049 -6.242 -52.025 1.00 89.25 538 SER A N 1
ATOM 4455 C CA . SER A 1 538 ? 30.169 -6.365 -51.095 1.00 89.25 538 SER A CA 1
ATOM 4456 C C . SER A 1 538 ? 30.349 -5.057 -50.345 1.00 89.25 538 SER A C 1
ATOM 4458 O O . SER A 1 538 ? 30.190 -3.977 -50.916 1.00 89.25 538 SER A O 1
ATOM 4460 N N . GLY A 1 539 ? 30.690 -5.152 -49.065 1.00 89.50 539 GLY A N 1
ATOM 4461 C CA . GLY A 1 539 ? 30.885 -3.991 -48.215 1.00 89.50 539 GLY A CA 1
ATOM 4462 C C . GLY A 1 539 ? 32.079 -4.107 -47.280 1.00 89.50 539 GLY A C 1
ATOM 4463 O O . GLY A 1 539 ? 32.685 -5.172 -47.107 1.00 89.50 539 GLY A O 1
ATOM 4464 N N . MET A 1 540 ? 32.437 -2.969 -46.691 1.00 91.56 540 MET A N 1
ATOM 4465 C CA . MET A 1 540 ? 33.556 -2.812 -45.779 1.00 91.56 540 MET A CA 1
ATOM 4466 C C . MET A 1 540 ? 33.198 -1.912 -44.592 1.00 91.56 540 MET A C 1
ATOM 4468 O O . MET A 1 540 ? 32.675 -0.813 -44.762 1.00 91.56 540 MET A O 1
ATOM 4472 N N . TYR A 1 541 ? 33.544 -2.362 -43.386 1.00 91.31 541 TYR A N 1
ATOM 4473 C CA . TYR A 1 541 ? 33.529 -1.547 -42.165 1.00 91.31 541 TYR A CA 1
ATOM 4474 C C . TYR A 1 541 ? 34.933 -1.463 -41.577 1.00 91.31 541 TYR A C 1
ATOM 4476 O O . TYR A 1 541 ? 35.673 -2.446 -41.594 1.00 91.31 541 TYR A O 1
ATOM 4484 N N . ALA A 1 542 ? 35.298 -0.304 -41.036 1.00 90.44 542 ALA A N 1
ATOM 4485 C CA . ALA A 1 542 ? 36.567 -0.087 -40.354 1.00 90.44 542 ALA A CA 1
ATOM 4486 C C . ALA A 1 542 ? 36.372 0.264 -38.880 1.00 90.44 542 ALA A C 1
ATOM 4488 O O . ALA A 1 542 ? 35.425 0.949 -38.513 1.00 90.44 542 ALA A O 1
ATOM 4489 N N . VAL A 1 543 ? 37.300 -0.168 -38.035 1.00 91.12 543 VAL A N 1
ATOM 4490 C CA . VAL A 1 543 ? 37.346 0.152 -36.603 1.00 91.12 543 VAL A CA 1
ATOM 4491 C C . VAL A 1 543 ? 38.803 0.310 -36.170 1.00 91.12 543 VAL A C 1
ATOM 4493 O O . VAL A 1 543 ? 39.703 -0.270 -36.785 1.00 91.12 543 VAL A O 1
ATOM 4496 N N . GLN A 1 544 ? 39.056 1.076 -35.111 1.00 90.12 544 GLN A N 1
ATOM 4497 C CA . GLN A 1 544 ? 40.363 1.073 -34.451 1.00 90.12 544 GLN A CA 1
ATOM 4498 C C . GLN A 1 544 ? 40.360 0.076 -33.287 1.00 90.12 544 GLN A C 1
ATOM 4500 O O . GLN A 1 544 ? 39.560 0.213 -32.364 1.00 90.12 544 GLN A O 1
ATOM 4505 N N . LEU A 1 545 ? 41.280 -0.892 -33.302 1.00 85.88 545 LEU A N 1
ATOM 4506 C CA . LEU A 1 545 ? 41.500 -1.853 -32.209 1.00 85.88 545 LEU A CA 1
ATOM 4507 C C . LEU A 1 545 ? 42.895 -1.677 -31.603 1.00 85.88 545 LEU A C 1
ATOM 4509 O O . LEU A 1 545 ? 43.801 -1.244 -32.318 1.00 85.88 545 LEU A O 1
ATOM 4513 N N . PRO A 1 546 ? 43.112 -2.025 -30.319 1.00 85.69 546 PRO A N 1
ATOM 4514 C CA . PRO A 1 546 ? 44.460 -2.145 -29.779 1.00 85.69 546 PRO A CA 1
ATOM 4515 C C . PRO A 1 546 ? 45.301 -3.099 -30.640 1.00 85.69 546 PRO A C 1
ATOM 4517 O O . PRO A 1 546 ? 44.796 -4.101 -31.154 1.00 85.69 546 PRO A O 1
ATOM 4520 N N . ILE A 1 547 ? 46.583 -2.777 -30.827 1.00 84.31 547 ILE A N 1
ATOM 4521 C CA . ILE A 1 547 ? 47.480 -3.571 -31.681 1.00 84.31 547 ILE A CA 1
ATOM 4522 C C . ILE A 1 547 ? 47.521 -5.021 -31.178 1.00 84.31 547 ILE A C 1
ATOM 4524 O O . ILE A 1 547 ? 47.926 -5.270 -30.044 1.00 84.31 547 ILE A O 1
ATOM 4528 N N . GLY A 1 548 ? 47.135 -5.968 -32.038 1.00 76.25 548 GLY A N 1
ATOM 4529 C CA . GLY A 1 548 ? 47.127 -7.402 -31.718 1.00 76.25 548 GLY A CA 1
ATOM 4530 C C . GLY A 1 548 ? 45.896 -7.912 -30.956 1.00 76.25 548 GLY A C 1
ATOM 4531 O O . GLY A 1 548 ? 45.863 -9.092 -30.617 1.00 76.25 548 GLY A O 1
ATOM 4532 N N . GLU A 1 549 ? 44.889 -7.069 -30.705 1.00 79.19 549 GLU A N 1
ATOM 4533 C CA . GLU A 1 549 ? 43.648 -7.469 -30.027 1.00 79.19 549 GLU A CA 1
ATOM 4534 C C . GLU A 1 549 ? 42.766 -8.340 -30.930 1.00 79.19 549 GLU A C 1
ATOM 4536 O O . GLU A 1 549 ? 42.319 -7.884 -31.985 1.00 79.19 549 GLU A O 1
ATOM 4541 N N . ASN A 1 550 ? 42.505 -9.579 -30.517 1.00 70.31 550 ASN A N 1
ATOM 4542 C CA . ASN A 1 550 ? 41.723 -10.566 -31.273 1.00 70.31 550 ASN A CA 1
ATOM 4543 C C . ASN A 1 550 ? 40.478 -11.049 -30.507 1.00 70.31 550 ASN A C 1
ATOM 4545 O O . ASN A 1 550 ? 39.660 -11.766 -31.079 1.00 70.31 550 ASN A O 1
ATOM 4549 N N . ASP A 1 551 ? 40.307 -10.656 -29.240 1.00 67.12 551 ASP A N 1
ATOM 4550 C CA . ASP A 1 551 ? 39.143 -10.997 -28.419 1.00 67.12 551 ASP A CA 1
ATOM 4551 C C . ASP A 1 551 ? 38.053 -9.924 -28.558 1.00 67.12 551 ASP A C 1
ATOM 4553 O O . ASP A 1 551 ? 37.727 -9.160 -27.641 1.00 67.12 551 ASP A O 1
ATOM 4557 N N . TYR A 1 552 ? 37.453 -9.893 -29.745 1.00 70.12 552 TYR A N 1
ATOM 4558 C CA . TYR A 1 552 ? 36.291 -9.071 -30.058 1.00 70.12 552 TYR A CA 1
ATOM 4559 C C . TYR A 1 552 ? 35.179 -9.917 -30.682 1.00 70.12 552 TYR A C 1
ATOM 4561 O O . TYR A 1 552 ? 35.430 -10.976 -31.259 1.00 70.12 552 TYR A O 1
ATOM 4569 N N . PHE A 1 553 ? 33.942 -9.441 -30.565 1.00 71.44 553 PHE A N 1
ATOM 4570 C CA . PHE A 1 553 ? 32.797 -10.001 -31.273 1.00 71.44 553 PHE A CA 1
ATOM 4571 C C . PHE A 1 553 ? 32.144 -8.946 -32.159 1.00 71.44 553 PHE A C 1
ATOM 4573 O O . PHE A 1 553 ? 32.137 -7.751 -31.852 1.00 71.44 553 PHE A O 1
ATOM 4580 N N . ILE A 1 554 ? 31.609 -9.405 -33.284 1.00 74.38 554 ILE A N 1
ATOM 4581 C CA . ILE A 1 554 ? 30.936 -8.570 -34.277 1.00 74.38 554 ILE A CA 1
ATOM 4582 C C . ILE A 1 554 ? 29.449 -8.884 -34.221 1.00 74.38 554 ILE A C 1
ATOM 4584 O O . ILE A 1 554 ? 29.083 -10.053 -34.275 1.00 74.38 554 ILE A O 1
ATOM 4588 N N . SER A 1 555 ? 28.617 -7.852 -34.132 1.00 77.56 555 SER A N 1
ATOM 4589 C CA . SER A 1 555 ? 27.173 -7.951 -34.323 1.00 77.56 555 SER A CA 1
ATOM 4590 C C . SER A 1 555 ? 26.797 -7.331 -35.663 1.00 77.56 555 SER A C 1
ATOM 4592 O O . SER A 1 555 ? 27.224 -6.216 -35.977 1.00 77.56 555 SER A O 1
ATOM 4594 N N . VAL A 1 556 ? 26.016 -8.067 -36.451 1.00 78.50 556 VAL A N 1
ATOM 4595 C CA . VAL A 1 556 ? 25.530 -7.641 -37.766 1.00 78.50 556 VAL A CA 1
ATOM 4596 C C . VAL A 1 556 ? 24.017 -7.809 -37.821 1.00 78.50 556 VAL A C 1
ATOM 4598 O O . VAL A 1 556 ? 23.514 -8.909 -37.591 1.00 78.50 556 VAL A O 1
ATOM 4601 N N . GLY A 1 557 ? 23.316 -6.728 -38.158 1.00 72.75 557 GLY A N 1
ATOM 4602 C CA . GLY A 1 557 ? 21.859 -6.667 -38.257 1.00 72.75 557 GLY A CA 1
ATOM 4603 C C . GLY A 1 557 ? 21.202 -5.799 -37.179 1.00 72.75 557 GLY A C 1
ATOM 4604 O O . GLY A 1 557 ? 21.814 -5.442 -36.174 1.00 72.75 557 GLY A O 1
ATOM 4605 N N . ASN A 1 558 ? 19.943 -5.429 -37.414 1.00 61.06 558 ASN A N 1
ATOM 4606 C CA . ASN A 1 558 ? 19.127 -4.653 -36.479 1.00 61.06 558 ASN A CA 1
ATOM 4607 C C . ASN A 1 558 ? 18.758 -5.488 -35.241 1.00 61.06 558 ASN A C 1
ATOM 4609 O O . ASN A 1 558 ? 18.297 -6.623 -35.381 1.00 61.06 558 ASN A O 1
ATOM 4613 N N . THR A 1 559 ? 18.898 -4.899 -34.046 1.00 49.09 559 THR A N 1
ATOM 4614 C CA . THR A 1 559 ? 18.693 -5.540 -32.730 1.00 49.09 559 THR A CA 1
ATOM 4615 C C . THR A 1 559 ? 17.289 -6.102 -32.493 1.00 49.09 559 THR A C 1
ATOM 4617 O O . THR A 1 559 ? 17.101 -6.862 -31.550 1.00 49.09 559 THR A O 1
ATOM 4620 N N . LYS A 1 560 ? 16.310 -5.788 -33.352 1.00 41.75 560 LYS A N 1
ATOM 4621 C CA . LYS A 1 560 ? 14.960 -6.382 -33.337 1.00 41.75 560 LYS A CA 1
ATOM 4622 C C . LYS A 1 560 ? 14.822 -7.686 -34.151 1.00 41.75 560 LYS A C 1
ATOM 4624 O O . LYS A 1 560 ? 13.704 -8.156 -34.334 1.00 41.75 560 LYS A O 1
ATOM 4629 N N . GLY A 1 561 ? 15.914 -8.258 -34.672 1.00 43.72 561 GLY A N 1
ATOM 4630 C CA . GLY A 1 561 ? 15.914 -9.522 -35.425 1.00 43.72 561 GLY A CA 1
ATOM 4631 C C . GLY A 1 561 ? 17.236 -10.296 -35.328 1.00 43.72 561 GLY A C 1
ATOM 4632 O O . GLY A 1 561 ? 18.161 -9.861 -34.647 1.00 43.72 561 GLY A O 1
ATOM 4633 N N . ASN A 1 562 ? 17.307 -11.450 -36.009 1.00 47.75 562 ASN A N 1
ATOM 4634 C CA . ASN A 1 562 ? 18.453 -12.373 -36.003 1.00 47.75 562 ASN A CA 1
ATOM 4635 C C . ASN A 1 562 ? 19.792 -11.635 -36.198 1.00 47.75 562 ASN A C 1
ATOM 4637 O O . ASN A 1 562 ? 20.061 -11.123 -37.286 1.00 47.75 562 ASN A O 1
ATOM 4641 N N . TYR A 1 563 ? 20.634 -11.619 -35.165 1.00 48.56 563 TYR A N 1
ATOM 4642 C CA . TYR A 1 563 ? 22.017 -11.148 -35.238 1.00 48.56 563 TYR A CA 1
ATOM 4643 C C . TYR A 1 563 ? 22.974 -12.329 -35.063 1.00 48.56 563 TYR A C 1
ATOM 4645 O O . TYR A 1 563 ? 22.626 -13.351 -34.471 1.00 48.56 563 TYR A O 1
ATOM 4653 N N . VAL A 1 564 ? 24.187 -12.210 -35.601 1.00 55.84 564 VAL A N 1
ATOM 4654 C CA . VAL A 1 564 ? 25.187 -13.288 -35.560 1.00 55.84 564 VAL A CA 1
ATOM 4655 C C . VAL A 1 564 ? 26.486 -12.777 -34.965 1.00 55.84 564 VAL A C 1
ATOM 4657 O O . VAL A 1 564 ? 26.973 -11.727 -35.375 1.00 55.84 564 VAL A O 1
ATOM 4660 N N . LEU A 1 565 ? 27.033 -13.544 -34.017 1.00 53.09 565 LEU A N 1
ATOM 4661 C CA . LEU A 1 565 ? 28.319 -13.297 -33.372 1.00 53.09 565 LEU A CA 1
ATOM 4662 C C . LEU A 1 565 ? 29.437 -14.026 -34.125 1.00 53.09 565 LEU A C 1
ATOM 4664 O O . LEU A 1 565 ? 29.377 -15.243 -34.306 1.00 53.09 565 LEU A O 1
ATOM 4668 N N . PHE A 1 566 ? 30.470 -13.283 -34.516 1.00 56.88 566 PHE A N 1
ATOM 4669 C CA . PHE A 1 566 ? 31.691 -13.826 -35.118 1.00 56.88 566 PHE A CA 1
ATOM 4670 C C . PHE A 1 566 ? 32.898 -13.585 -34.193 1.00 56.88 566 PHE A C 1
ATOM 4672 O O . PHE A 1 566 ? 33.012 -12.495 -33.633 1.00 56.88 566 PHE A O 1
ATOM 4679 N N . GLN A 1 567 ? 33.794 -14.572 -34.044 1.00 56.31 567 GLN A N 1
ATOM 4680 C CA . GLN A 1 567 ? 35.040 -14.481 -33.257 1.00 56.31 567 GLN A CA 1
ATOM 4681 C C . GLN A 1 567 ? 36.241 -14.802 -34.147 1.00 56.31 567 GLN A C 1
ATOM 4683 O O . GLN A 1 567 ? 36.244 -15.901 -34.700 1.00 56.31 567 GLN A O 1
ATOM 4688 N N . ASP A 1 568 ? 37.211 -13.867 -34.279 1.00 54.69 568 ASP A N 1
ATOM 4689 C CA . ASP A 1 568 ? 38.397 -13.939 -35.181 1.00 54.69 568 ASP A CA 1
ATOM 4690 C C . ASP A 1 568 ? 39.023 -15.350 -35.185 1.00 54.69 568 ASP A C 1
ATOM 4692 O O . ASP A 1 568 ? 39.466 -15.835 -34.140 1.00 54.69 568 ASP A O 1
ATOM 4696 N N . GLU A 1 569 ? 39.024 -16.040 -36.334 1.00 47.56 569 GLU A N 1
ATOM 4697 C CA . GLU A 1 569 ? 39.685 -17.343 -36.441 1.00 47.56 569 GLU A CA 1
ATOM 4698 C C . GLU A 1 569 ? 41.191 -17.096 -36.334 1.00 47.56 569 GLU A C 1
ATOM 4700 O O . GLU A 1 569 ? 41.819 -16.548 -37.243 1.00 47.56 569 GLU A O 1
ATOM 4705 N N . LYS A 1 570 ? 41.788 -17.510 -35.210 1.00 44.12 570 LYS A N 1
ATOM 4706 C CA . LYS A 1 570 ? 43.242 -17.655 -35.126 1.00 44.12 570 LYS A CA 1
ATOM 4707 C C . LYS A 1 570 ? 43.703 -18.498 -36.318 1.00 44.12 570 LYS A C 1
ATOM 4709 O O . LYS A 1 570 ? 43.267 -19.638 -36.459 1.00 44.12 570 LYS A O 1
ATOM 4714 N N . LYS A 1 571 ? 44.602 -17.948 -37.135 1.00 34.91 571 LYS A N 1
ATOM 4715 C CA . LYS A 1 571 ? 45.554 -18.792 -37.860 1.00 34.91 571 LYS A CA 1
ATOM 4716 C C . LYS A 1 571 ? 46.553 -19.388 -36.885 1.00 34.91 571 LYS A C 1
ATOM 4718 O O . LYS A 1 571 ? 47.031 -18.622 -36.015 1.00 34.91 571 LYS A O 1
#

Mean predicted aligned error: 15.03 Å

Nearest PDB structures (foldseek):
  7bpk-assembly1_B  TM=3.888E-01  e=8.649E-01  Zika virus
  3a2h-assembly1_A  TM=1.841E-01  e=3.650E+00  Rattus norvegicus